Protein AF-A0AAD8YCD2-F1 (afdb_monomer)

Foldseek 3Di:
DDDDDDDDDDDDDDDDPDPPPPPPDDCQVCFVVLQVLQVVVPKDADPQKGWAFDDDPDPVDTDIFIDGNDDDDPPDDGIDGDPVRFLFDPVLPLLSSLVSQLVQVVCAVPHSCNSLCSPPPLPDDDPPDPPPPDDDLPFDDDDDQDALLPADPPPDPLNLLLVLLQPPPPNVCLNVQVVCCCVPRNVDPDDDPSSVSSSLCQLQQADSGTHGGPVSRHDDAFAPTPDDDPDDLQDALSRCCSRPVARHDPFGKHWDADPVLVVLVPPCPRVLVVQCDPPNPPQADPVRDGQAFSDSTFMWGHHDLQDIATRDGSVRSVCTVPHDDDPVSSVVVRLVRQQAAELVSLVVLLVVLVVVQVSGPDHLCCLVPPVLVVLVVVQVVCVVSSDHDSSSVSNSSSSVVSSVSNSRSVSSNVCSVPHDHDYPVPPD

Secondary structure (DSSP, 8-state):
-PPPPPPP------------------HHHHHHHHHHHHHHTT-EE-TTEEEEE---SSTT---EEEEESS---TT---EE--GGG-B--TT--HHHHHHHHHHHHHTGGGSTTHHHHTT-TT--S-S-----S-----------PPPGGGSPPTTSTTTHHHHTTTT-TTTTTTTHHHHHHHHHT--SSS--HHHHHHHHHHHHH-BTTBB-TTGGGSPP-TTT-S---TT-----HHHHHHHHS-PPSSSEEEEE--HHHHHHHT-TTSHHHHHS-SSTTTTS-TTS----BS-SSEEEEEEETTEEEES-BHHHHTTTTT----HHHHHHHHHHHHHHSBHHHHHHHHHHHHHHHHHSSS-HHHIIIIIHHHHHHHHHHHHTTT---HHHHHHHHHHHHHHHHHHHHHHHHHHHHHS--B-GGGG-

Structure (mmCIF, N/CA/C/O backbone):
data_AF-A0AAD8YCD2-F1
#
_entry.id   AF-A0AAD8YCD2-F1
#
loop_
_atom_site.group_PDB
_atom_site.id
_atom_site.type_symbol
_atom_site.label_atom_id
_atom_site.label_alt_id
_atom_site.label_comp_id
_atom_site.label_asym_id
_atom_site.label_entity_id
_atom_site.label_seq_id
_atom_site.pdbx_PDB_ins_code
_atom_site.Cartn_x
_atom_site.Cartn_y
_atom_site.Cartn_z
_atom_site.occupancy
_atom_site.B_iso_or_equiv
_atom_site.auth_seq_id
_atom_site.auth_comp_id
_atom_site.auth_asym_id
_atom_site.auth_atom_id
_atom_site.pdbx_PDB_model_num
ATOM 1 N N . MET A 1 1 ? -24.828 -22.010 84.791 1.00 39.75 1 MET A N 1
ATOM 2 C CA . MET A 1 1 ? -24.891 -20.601 84.348 1.00 39.75 1 MET A CA 1
ATOM 3 C C . MET A 1 1 ? -24.062 -20.479 83.075 1.00 39.75 1 MET A C 1
ATOM 5 O O . MET A 1 1 ? -22.845 -20.549 83.156 1.00 39.75 1 MET A O 1
ATOM 9 N N . LYS A 1 2 ? -24.704 -20.448 81.901 1.00 32.06 2 LYS A N 1
ATOM 10 C CA . LYS A 1 2 ? -24.047 -20.272 80.594 1.00 32.06 2 LYS A CA 1
ATOM 11 C C . LYS A 1 2 ? -24.226 -18.807 80.188 1.00 32.06 2 LYS A C 1
ATOM 13 O O . LYS A 1 2 ? -25.364 -18.375 80.041 1.00 32.06 2 LYS A O 1
ATOM 18 N N . LEU A 1 3 ? -23.130 -18.056 80.071 1.00 32.22 3 LEU A N 1
ATOM 19 C CA . LEU A 1 3 ? -23.135 -16.702 79.512 1.00 32.22 3 LEU A CA 1
ATOM 20 C C . LEU A 1 3 ? -23.111 -16.797 77.980 1.00 32.22 3 LEU A C 1
ATOM 22 O O . LEU A 1 3 ? -22.215 -17.421 77.415 1.00 32.22 3 LEU A O 1
ATOM 26 N N . HIS A 1 4 ? -24.091 -16.173 77.328 1.00 35.88 4 HIS A N 1
ATOM 27 C CA . HIS A 1 4 ? -24.094 -15.927 75.889 1.00 35.88 4 HIS A CA 1
ATOM 28 C C . HIS A 1 4 ? -23.303 -14.648 75.583 1.00 35.88 4 HIS A C 1
ATOM 30 O O . HIS A 1 4 ? -23.600 -13.588 76.129 1.00 35.88 4 HIS A O 1
ATOM 36 N N . LEU A 1 5 ? -22.307 -14.762 74.702 1.00 35.69 5 LEU A N 1
ATOM 37 C CA . LEU A 1 5 ? -21.623 -13.642 74.056 1.00 35.69 5 LEU A CA 1
ATOM 38 C C . LEU A 1 5 ? -22.446 -13.190 72.839 1.00 35.69 5 LEU A C 1
ATOM 40 O O . LEU A 1 5 ? -22.812 -14.012 72.000 1.00 35.69 5 LEU A O 1
ATOM 44 N N . LEU A 1 6 ? -22.743 -11.892 72.771 1.00 33.06 6 LEU A N 1
ATOM 45 C CA . LEU A 1 6 ? -23.341 -11.215 71.615 1.00 33.06 6 LEU A CA 1
ATOM 46 C C . LEU A 1 6 ? -22.268 -10.928 70.546 1.00 33.06 6 LEU A C 1
ATOM 48 O O . LEU A 1 6 ? -21.123 -10.658 70.916 1.00 33.06 6 LEU A O 1
ATOM 52 N N . PRO A 1 7 ? -22.610 -10.930 69.243 1.00 39.62 7 PRO A N 1
ATOM 53 C CA . PRO A 1 7 ? -21.682 -10.554 68.188 1.00 39.62 7 PRO A CA 1
ATOM 54 C C . PRO A 1 7 ? -21.660 -9.032 67.986 1.00 39.62 7 PRO A C 1
ATOM 56 O O . PRO A 1 7 ? -22.695 -8.374 67.875 1.00 39.62 7 PRO A O 1
ATOM 59 N N . THR A 1 8 ? -20.450 -8.485 67.919 1.00 38.38 8 THR A N 1
ATOM 60 C CA . THR A 1 8 ? -20.150 -7.093 67.579 1.00 38.38 8 THR A CA 1
ATOM 61 C C . THR A 1 8 ? -20.427 -6.846 66.094 1.00 38.38 8 THR A C 1
ATOM 63 O O . THR A 1 8 ? -19.845 -7.506 65.234 1.00 38.38 8 THR A O 1
ATOM 66 N N . ILE A 1 9 ? -21.302 -5.888 65.789 1.00 36.69 9 ILE A N 1
ATOM 67 C CA . ILE A 1 9 ? -21.552 -5.400 64.428 1.00 36.69 9 ILE A CA 1
ATOM 68 C C . ILE A 1 9 ? -20.391 -4.479 64.038 1.00 36.69 9 ILE A C 1
ATOM 70 O O . ILE A 1 9 ? -20.183 -3.437 64.659 1.00 36.69 9 ILE A O 1
ATOM 74 N N . LEU A 1 10 ? -19.619 -4.889 63.031 1.00 32.34 10 LEU A N 1
ATOM 75 C CA . LEU A 1 10 ? -18.544 -4.104 62.430 1.00 32.34 10 LEU A CA 1
ATOM 76 C C . LEU A 1 10 ? -19.129 -3.291 61.265 1.00 32.34 10 LEU A C 1
ATOM 78 O O . LEU A 1 10 ? -19.505 -3.851 60.237 1.00 32.34 10 LEU A O 1
ATOM 82 N N . THR A 1 11 ? -19.232 -1.975 61.426 1.00 36.56 11 THR A N 1
ATOM 83 C CA . THR A 1 11 ? -19.648 -1.056 60.361 1.00 36.56 11 THR A CA 1
ATOM 84 C C . THR A 1 11 ? -18.471 -0.845 59.408 1.00 36.56 11 THR A C 1
ATOM 86 O O . THR A 1 11 ? -17.471 -0.233 59.781 1.00 36.56 11 THR A O 1
ATOM 89 N N . ALA A 1 12 ? -18.561 -1.379 58.189 1.00 36.12 12 ALA A N 1
ATOM 90 C CA . ALA A 1 12 ? -17.566 -1.153 57.147 1.00 36.12 12 ALA A CA 1
ATOM 91 C C . ALA A 1 12 ? -17.685 0.283 56.612 1.00 36.12 12 ALA A C 1
ATOM 93 O O . ALA A 1 12 ? -18.737 0.702 56.130 1.00 36.12 12 ALA A O 1
ATOM 94 N N . VAL A 1 13 ? -16.593 1.035 56.724 1.00 40.25 13 VAL A N 1
ATOM 95 C CA . VAL A 1 13 ? -16.412 2.355 56.117 1.00 40.25 13 VAL A CA 1
ATOM 96 C C . VAL A 1 13 ? -16.272 2.163 54.606 1.00 40.25 13 VAL A C 1
ATOM 98 O O . VAL A 1 13 ? -15.364 1.467 54.154 1.00 40.25 13 VAL A O 1
ATOM 101 N N . PHE A 1 14 ? -17.171 2.773 53.831 1.00 37.66 14 PHE A N 1
ATOM 102 C CA . PHE A 1 14 ? -17.055 2.879 52.378 1.00 37.66 14 PHE A CA 1
ATOM 103 C C . PHE A 1 14 ? -15.807 3.705 52.038 1.00 37.66 14 PHE A C 1
ATOM 105 O O . PHE A 1 14 ? -15.789 4.924 52.200 1.00 37.66 14 PHE A O 1
ATOM 112 N N . GLY A 1 15 ? -14.743 3.019 51.616 1.00 37.34 15 GLY A N 1
ATOM 113 C CA . GLY A 1 15 ? -13.564 3.640 51.026 1.00 37.34 15 GLY A CA 1
ATOM 114 C C . GLY A 1 15 ? -13.918 4.265 49.680 1.00 37.34 15 GLY A C 1
ATOM 115 O O . GLY A 1 15 ? -14.666 3.683 48.895 1.00 37.34 15 GLY A O 1
ATOM 116 N N . SER A 1 16 ? -13.398 5.468 49.442 1.00 42.78 16 SER A N 1
ATOM 117 C CA . SER A 1 16 ? -13.600 6.252 48.227 1.00 42.78 16 SER A CA 1
ATOM 118 C C . SER A 1 16 ? -13.308 5.436 46.969 1.00 42.78 16 SER A C 1
ATOM 120 O O . SER A 1 16 ? -12.268 4.774 46.899 1.00 42.78 16 SER A O 1
ATOM 122 N N . ALA A 1 17 ? -14.185 5.547 45.971 1.00 42.53 17 ALA A N 1
ATOM 123 C CA . ALA A 1 17 ? -13.950 5.078 44.615 1.00 42.53 17 ALA A CA 1
ATOM 124 C C . ALA A 1 17 ? -12.594 5.600 44.111 1.00 42.53 17 ALA A C 1
ATOM 126 O O . ALA A 1 17 ? -12.423 6.784 43.829 1.00 42.53 17 ALA A O 1
ATOM 127 N N . SER A 1 18 ? -11.614 4.699 44.057 1.00 44.56 18 SER A N 1
ATOM 128 C CA . SER A 1 18 ? -10.384 4.879 43.296 1.00 44.56 18 SER A CA 1
ATOM 129 C C . SER A 1 18 ? -10.793 5.228 41.874 1.00 44.56 18 SER A C 1
ATOM 131 O O . SER A 1 18 ? -11.512 4.437 41.267 1.00 44.56 18 SER A O 1
ATOM 133 N N . ALA A 1 19 ? -10.337 6.372 41.353 1.00 48.03 19 ALA A N 1
ATOM 134 C CA . ALA A 1 19 ? -10.390 6.667 39.928 1.00 48.03 19 ALA A CA 1
ATOM 135 C C . ALA A 1 19 ? -9.912 5.413 39.187 1.00 48.03 19 ALA A C 1
ATOM 137 O O . ALA A 1 19 ? -8.765 4.984 39.360 1.00 48.03 19 ALA A O 1
ATOM 138 N N . ALA A 1 20 ? -10.835 4.744 38.495 1.00 45.25 20 ALA A N 1
ATOM 139 C CA . ALA A 1 20 ? -10.501 3.603 37.673 1.00 45.25 20 ALA A CA 1
ATOM 140 C C . ALA A 1 20 ? -9.519 4.148 36.645 1.00 45.25 20 ALA A C 1
ATOM 142 O O . ALA A 1 20 ? -9.874 5.003 35.839 1.00 45.25 20 ALA A O 1
ATOM 143 N N . LYS A 1 21 ? -8.250 3.747 36.751 1.00 51.91 21 LYS A N 1
ATOM 144 C CA . LYS A 1 21 ? -7.310 3.962 35.660 1.00 51.91 21 LYS A CA 1
ATOM 145 C C . LYS A 1 21 ? -7.977 3.324 34.459 1.00 51.91 21 LYS A C 1
ATOM 147 O O . LYS A 1 21 ? -8.181 2.112 34.510 1.00 51.91 21 LYS A O 1
ATOM 152 N N . ASP A 1 22 ? -8.340 4.130 33.466 1.00 51.38 22 ASP A N 1
ATOM 153 C CA . ASP A 1 22 ? -8.813 3.640 32.180 1.00 51.38 22 ASP A CA 1
ATOM 154 C C . ASP A 1 22 ? -7.792 2.611 31.710 1.00 51.38 22 ASP A C 1
ATOM 156 O O . ASP A 1 22 ? -6.657 2.935 31.342 1.00 51.38 22 ASP A O 1
ATOM 160 N N . SER A 1 23 ? -8.134 1.337 31.885 1.00 61.25 23 SER A N 1
ATOM 161 C CA . SER A 1 23 ? -7.257 0.248 31.514 1.00 61.25 23 SER A CA 1
ATOM 162 C C . SER A 1 23 ? -7.256 0.269 30.002 1.00 61.25 23 SER A C 1
ATOM 164 O O . SER A 1 23 ? -8.249 -0.116 29.390 1.00 61.25 23 SER A O 1
ATOM 166 N N . GLN A 1 24 ? -6.176 0.804 29.434 1.00 69.50 24 GLN A N 1
ATOM 167 C CA . GLN A 1 24 ? -5.944 0.903 28.002 1.00 69.50 24 GLN A CA 1
ATOM 168 C C . GLN A 1 24 ? -6.510 -0.331 27.296 1.00 69.50 24 GLN A C 1
ATOM 170 O O . GLN A 1 24 ? -6.064 -1.450 27.556 1.00 69.50 24 GLN A O 1
ATOM 175 N N . TYR A 1 25 ? -7.519 -0.115 26.451 1.00 78.12 25 TYR A N 1
ATOM 176 C CA . TYR A 1 25 ? -8.176 -1.186 25.718 1.00 78.12 25 TYR A CA 1
ATOM 177 C C . TYR A 1 25 ? -7.122 -1.920 24.883 1.00 78.12 25 TYR A C 1
ATOM 179 O O . TYR A 1 25 ? -6.534 -1.343 23.971 1.00 78.12 25 TYR A O 1
ATOM 187 N N . ASP A 1 26 ? -6.827 -3.173 25.231 1.00 86.44 26 ASP A N 1
ATOM 188 C CA . ASP A 1 26 ? -5.927 -4.032 24.464 1.00 86.44 26 ASP A CA 1
ATOM 189 C C . ASP A 1 26 ? -6.774 -4.912 23.536 1.00 86.44 26 ASP A C 1
ATOM 191 O O . ASP A 1 26 ? -7.439 -5.835 24.022 1.00 86.44 26 ASP A O 1
ATOM 195 N N . PRO A 1 27 ? -6.773 -4.674 22.212 1.00 87.31 27 PRO A N 1
ATOM 196 C CA . PRO A 1 27 ? -7.603 -5.444 21.291 1.00 87.31 27 PRO A CA 1
ATOM 197 C C . PRO A 1 27 ? -7.292 -6.942 21.319 1.00 87.31 27 PRO A C 1
ATOM 199 O O . PRO A 1 27 ? -8.182 -7.752 21.099 1.00 87.31 27 PRO A O 1
ATOM 202 N N . ILE A 1 28 ? -6.058 -7.347 21.645 1.00 89.94 28 ILE A N 1
ATOM 203 C CA . ILE A 1 28 ? -5.707 -8.772 21.739 1.00 89.94 28 ILE A CA 1
ATOM 204 C C . ILE A 1 28 ? -6.408 -9.419 22.937 1.00 89.94 28 ILE A C 1
ATOM 206 O O . ILE A 1 28 ? -6.983 -10.497 22.805 1.00 89.94 28 ILE A O 1
ATOM 210 N N . GLN A 1 29 ? -6.412 -8.753 24.093 1.00 92.44 29 GLN A N 1
ATOM 211 C CA . GLN A 1 29 ? -7.080 -9.263 25.297 1.00 92.44 29 GLN A CA 1
ATOM 212 C C . GLN A 1 29 ? -8.603 -9.260 25.160 1.00 92.44 29 GLN A C 1
ATOM 214 O O . GLN A 1 29 ? -9.270 -10.114 25.737 1.00 92.44 29 GLN A O 1
ATOM 219 N N . ASN A 1 30 ? -9.144 -8.325 24.376 1.00 93.69 30 ASN A N 1
ATOM 220 C CA . ASN A 1 30 ? -10.580 -8.196 24.147 1.00 93.69 30 ASN A CA 1
ATOM 221 C C . ASN A 1 30 ? -11.092 -9.033 22.965 1.00 93.69 30 ASN A C 1
ATOM 223 O O . ASN A 1 30 ? -12.303 -9.122 22.773 1.00 93.69 30 ASN A O 1
ATOM 227 N N . PHE A 1 31 ? -10.215 -9.677 22.185 1.00 95.69 31 PHE A N 1
ATOM 228 C CA . PHE A 1 31 ? -10.618 -10.498 21.038 1.00 95.69 31 PHE A CA 1
ATOM 229 C C . PHE A 1 31 ? -11.670 -11.578 21.369 1.00 95.69 31 PHE A C 1
ATOM 231 O O . PHE A 1 31 ? -12.605 -11.729 20.583 1.00 95.69 31 PHE A O 1
ATOM 238 N N . PRO A 1 32 ? -11.627 -12.270 22.530 1.00 96.94 32 PRO A N 1
ATOM 239 C CA . PRO A 1 32 ? -12.691 -13.198 22.917 1.00 96.94 32 PRO A CA 1
ATOM 240 C C . PRO A 1 32 ? -14.088 -12.562 22.968 1.00 96.94 32 PRO A C 1
ATOM 242 O O . PRO A 1 32 ? -15.051 -13.197 22.550 1.00 96.94 32 PRO A O 1
ATOM 245 N N . ALA A 1 33 ? -14.199 -11.305 23.409 1.00 96.31 33 ALA A N 1
ATOM 246 C CA . ALA A 1 33 ? -15.477 -10.596 23.455 1.00 96.31 33 ALA A CA 1
ATOM 247 C C . ALA A 1 33 ? -16.007 -10.296 22.041 1.00 96.31 33 ALA A C 1
ATOM 249 O O . ALA A 1 33 ? -17.201 -10.436 21.781 1.00 96.31 33 ALA A O 1
ATOM 250 N N . LEU A 1 34 ? -15.121 -9.957 21.095 1.00 96.62 34 LEU A N 1
ATOM 251 C CA . LEU A 1 34 ? -15.504 -9.807 19.689 1.00 96.62 34 LEU A CA 1
ATOM 252 C C . LEU A 1 34 ? -15.985 -11.129 19.086 1.00 96.62 34 LEU A C 1
ATOM 254 O O . LEU A 1 34 ? -16.968 -11.137 18.351 1.00 96.62 34 LEU A O 1
ATOM 258 N N . VAL A 1 35 ? -15.313 -12.242 19.390 1.00 97.94 35 VAL A N 1
ATOM 259 C CA . VAL A 1 35 ? -15.730 -13.579 18.939 1.00 97.94 35 VAL A CA 1
ATOM 260 C C . VAL A 1 35 ? -17.104 -13.946 19.510 1.00 97.94 35 VAL A C 1
ATOM 262 O O . VAL A 1 35 ? -17.956 -14.446 18.775 1.00 97.94 35 VAL A O 1
ATOM 265 N N . GLU A 1 36 ? -17.356 -13.662 20.788 1.00 98.12 36 GLU A N 1
ATOM 266 C CA . GLU A 1 36 ? -18.659 -13.877 21.430 1.00 98.12 36 GLU A CA 1
ATOM 267 C C . GLU A 1 36 ? -19.768 -13.037 20.775 1.00 98.12 36 GLU A C 1
ATOM 269 O O . GLU A 1 36 ? -20.821 -13.565 20.404 1.00 98.12 36 GLU A O 1
ATOM 274 N N . TRP A 1 37 ? -19.526 -11.745 20.542 1.00 98.06 37 TRP A N 1
ATOM 275 C CA . TRP A 1 37 ? -20.457 -10.900 19.792 1.00 98.06 37 TRP A CA 1
ATOM 276 C C . TRP A 1 37 ? -20.694 -11.432 18.375 1.00 98.06 37 TRP A C 1
ATOM 278 O O . TRP A 1 37 ? -21.836 -11.565 17.942 1.00 98.06 37 TRP A O 1
ATOM 288 N N . PHE A 1 38 ? -19.633 -11.787 17.656 1.00 98.31 38 PHE A N 1
ATOM 289 C CA . PHE A 1 38 ? -19.728 -12.232 16.270 1.00 98.31 38 PHE A CA 1
ATOM 290 C C . PHE A 1 38 ? -20.540 -13.529 16.157 1.00 98.31 38 PHE A C 1
ATOM 292 O O . PHE A 1 38 ? -21.439 -13.639 15.321 1.00 98.31 38 PHE A O 1
ATOM 299 N N . THR A 1 39 ? -20.281 -14.490 17.046 1.00 98.25 39 THR A N 1
ATOM 300 C CA . THR A 1 39 ? -20.974 -15.786 17.070 1.00 98.25 39 THR A CA 1
ATOM 301 C C . THR A 1 39 ? -22.415 -15.692 17.568 1.00 98.25 39 THR A C 1
ATOM 303 O O . THR A 1 39 ? -23.295 -16.330 16.987 1.00 98.25 39 THR A O 1
ATOM 306 N N . SER A 1 40 ? -22.708 -14.842 18.560 1.00 98.06 40 SER A N 1
ATOM 307 C CA . SER A 1 40 ? -24.088 -14.601 19.022 1.00 98.06 40 SER A CA 1
ATOM 308 C C . SER A 1 40 ? -24.992 -13.978 17.951 1.00 98.06 40 SER A C 1
ATOM 310 O O . SER A 1 40 ? -26.212 -14.129 18.009 1.00 98.06 40 SER A O 1
ATOM 312 N N . HIS A 1 41 ? -24.406 -13.361 16.923 1.00 97.88 41 HIS A N 1
ATOM 313 C CA . HIS A 1 41 ? -25.113 -12.796 15.774 1.00 97.88 41 HIS A CA 1
ATOM 314 C C . HIS A 1 41 ? -25.055 -13.678 14.512 1.00 97.88 41 HIS A C 1
ATOM 316 O O . HIS A 1 41 ? -25.334 -13.206 13.407 1.00 97.88 41 HIS A O 1
ATOM 322 N N . GLY A 1 42 ? -24.722 -14.965 14.663 1.00 97.69 42 GLY A N 1
ATOM 323 C CA . GLY A 1 42 ? -24.732 -15.958 13.582 1.00 97.69 42 GLY A CA 1
ATOM 324 C C . GLY A 1 42 ? -23.443 -16.033 12.760 1.00 97.69 42 GLY A C 1
ATOM 325 O O . GLY A 1 42 ? -23.392 -16.769 11.772 1.00 97.69 42 GLY A O 1
ATOM 326 N N . GLY A 1 43 ? -22.405 -15.288 13.146 1.00 97.75 43 GLY A N 1
ATOM 327 C CA . GLY A 1 43 ? -21.055 -15.462 12.625 1.00 97.75 43 GLY A CA 1
ATOM 328 C C . GLY A 1 43 ? -20.437 -16.789 13.067 1.00 97.75 43 GLY A C 1
ATOM 329 O O . GLY A 1 43 ? -20.820 -17.373 14.080 1.00 97.75 43 GLY A O 1
ATOM 330 N N . GLN A 1 44 ? -19.464 -17.282 12.309 1.00 97.69 44 GLN A N 1
ATOM 331 C CA . GLN A 1 44 ? -18.652 -18.438 12.697 1.00 97.69 44 GLN A CA 1
ATOM 332 C C . GLN A 1 44 ? -17.180 -18.128 12.462 1.00 97.69 44 GLN A C 1
ATOM 334 O O . GLN A 1 44 ? -16.830 -17.551 11.435 1.00 97.69 44 GLN A O 1
ATOM 339 N N . ILE A 1 45 ? -16.327 -18.523 13.401 1.00 96.88 45 ILE A N 1
ATOM 340 C CA . ILE A 1 45 ? -14.872 -18.425 13.296 1.00 96.88 45 ILE A CA 1
ATOM 341 C C . ILE A 1 45 ? -14.257 -19.755 13.731 1.00 96.88 45 ILE A C 1
ATOM 343 O O . ILE A 1 45 ? -14.727 -20.374 14.688 1.00 96.88 45 ILE A O 1
ATOM 347 N N . ASP A 1 46 ? -13.222 -20.209 13.028 1.00 97.19 46 ASP A N 1
ATOM 348 C CA . ASP A 1 46 ? -12.470 -21.399 13.407 1.00 97.19 46 ASP A CA 1
ATOM 349 C C . ASP A 1 46 ? -11.811 -21.170 14.783 1.00 97.19 46 ASP A C 1
ATOM 351 O O . ASP A 1 46 ? -11.108 -20.173 14.968 1.00 97.19 46 ASP A O 1
ATOM 355 N N . PRO A 1 47 ? -12.000 -22.072 15.766 1.00 97.44 47 PRO A N 1
ATOM 356 C CA . PRO A 1 47 ? -11.494 -21.885 17.129 1.00 97.44 47 PRO A CA 1
ATOM 357 C C . PRO A 1 47 ? -9.961 -21.876 17.219 1.00 97.44 47 PRO A C 1
ATOM 359 O O . PRO A 1 4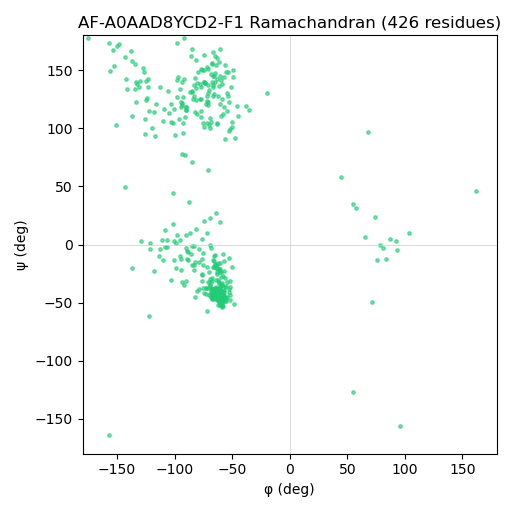7 ? -9.403 -21.563 18.271 1.00 97.44 47 PRO A O 1
ATOM 362 N N . ARG A 1 48 ? -9.264 -22.237 16.136 1.00 97.06 48 ARG A N 1
ATOM 363 C CA . ARG A 1 48 ? -7.808 -22.145 16.025 1.00 97.06 48 ARG A CA 1
ATOM 364 C C . ARG A 1 48 ? -7.348 -20.758 15.579 1.00 97.06 48 ARG A C 1
ATOM 366 O O . ARG A 1 48 ? -6.147 -20.552 15.477 1.00 97.06 48 ARG A O 1
ATOM 373 N N . ILE A 1 49 ? -8.245 -19.811 15.315 1.00 95.19 49 ILE A N 1
ATOM 374 C CA . ILE A 1 49 ? -7.891 -18.428 14.984 1.00 95.19 49 ILE A CA 1
ATOM 375 C C . ILE A 1 49 ? -7.950 -17.560 16.241 1.00 95.19 49 ILE A C 1
ATOM 377 O O . ILE A 1 49 ? -8.904 -17.606 17.014 1.00 95.19 49 ILE A O 1
ATOM 381 N N . THR A 1 50 ? -6.923 -16.736 16.433 1.00 95.06 50 THR A N 1
ATOM 382 C CA . THR A 1 50 ? -6.900 -15.689 17.460 1.00 95.06 50 THR A CA 1
ATOM 383 C C . THR A 1 50 ? -6.307 -14.399 16.905 1.00 95.06 50 THR A C 1
ATOM 385 O O . THR A 1 50 ? -5.670 -14.411 15.853 1.00 95.06 50 THR A O 1
ATOM 388 N N . LEU A 1 51 ? -6.471 -13.289 17.620 1.00 92.75 51 LEU A N 1
ATOM 389 C CA . LEU A 1 51 ? -5.722 -12.065 17.360 1.00 92.75 51 LEU A CA 1
ATOM 390 C C . LEU A 1 51 ? -4.398 -12.111 18.127 1.00 92.75 51 LEU A C 1
ATOM 392 O O . LEU A 1 51 ? -4.362 -12.406 19.320 1.00 92.75 51 LEU A O 1
ATOM 396 N N . GLY A 1 52 ? -3.297 -11.812 17.451 1.00 91.31 52 GLY A N 1
ATOM 397 C CA . GLY A 1 52 ? -1.972 -11.813 18.059 1.00 91.31 52 GLY A CA 1
ATOM 398 C C . GLY A 1 52 ? -0.995 -10.928 17.304 1.00 91.31 52 GLY A C 1
ATOM 399 O O . GLY A 1 52 ? -1.395 -10.077 16.511 1.00 91.31 52 GLY A O 1
ATOM 400 N N . TYR A 1 53 ? 0.294 -11.125 17.572 1.00 88.00 53 TYR A N 1
ATOM 401 C CA . TYR A 1 53 ? 1.367 -10.516 16.796 1.00 88.00 53 TYR A CA 1
ATOM 402 C C . TYR A 1 53 ? 2.012 -11.570 15.910 1.00 88.00 53 TYR A C 1
ATOM 404 O O . TYR A 1 53 ? 2.354 -12.653 16.390 1.00 88.00 53 TYR A O 1
ATOM 412 N N . GLU A 1 54 ? 2.198 -11.239 14.639 1.00 81.00 54 GLU A N 1
ATOM 413 C CA . GLU A 1 54 ? 2.898 -12.107 13.704 1.00 81.00 54 GLU A CA 1
ATOM 414 C C . GLU A 1 54 ? 4.349 -12.345 14.168 1.00 81.00 54 GLU A C 1
ATOM 416 O O . GLU A 1 54 ? 5.028 -11.398 14.594 1.00 81.00 54 GLU A O 1
ATOM 421 N N . PRO A 1 55 ? 4.854 -13.592 14.109 1.00 78.38 55 PRO A N 1
ATOM 422 C CA . PRO A 1 55 ? 6.256 -13.871 14.379 1.00 78.38 55 PRO A CA 1
ATOM 423 C C . PRO A 1 55 ? 7.152 -13.176 13.343 1.00 78.38 55 PRO A C 1
ATOM 425 O O . PRO A 1 55 ? 7.286 -13.636 12.215 1.00 78.38 55 PRO A O 1
ATOM 428 N N . SER A 1 56 ? 7.807 -12.079 13.729 1.00 76.06 56 SER A N 1
ATOM 429 C CA . SER A 1 56 ? 8.796 -11.402 12.881 1.00 76.06 56 SER A CA 1
ATOM 430 C C . SER A 1 56 ? 10.221 -11.826 13.240 1.00 76.06 56 SER A C 1
ATOM 432 O O . SER A 1 56 ? 10.569 -11.977 14.414 1.00 76.06 56 SER A O 1
ATOM 434 N N . THR A 1 57 ? 11.091 -11.937 12.230 1.00 73.00 57 THR A N 1
ATOM 435 C CA . THR A 1 57 ? 12.548 -12.073 12.428 1.00 73.00 57 THR A CA 1
ATOM 436 C C . THR A 1 57 ? 13.146 -10.855 13.137 1.00 73.00 57 THR A C 1
ATOM 438 O O . THR A 1 57 ? 14.203 -10.952 13.764 1.00 73.00 57 THR A O 1
ATOM 441 N N . ASN A 1 58 ? 12.458 -9.710 13.086 1.00 74.88 58 ASN A N 1
ATOM 442 C CA . ASN A 1 58 ? 12.803 -8.515 13.830 1.00 74.88 58 ASN A CA 1
ATOM 443 C C . ASN A 1 58 ? 11.860 -8.354 15.037 1.00 74.88 58 ASN A C 1
ATOM 445 O O . ASN A 1 58 ? 10.738 -7.882 14.871 1.00 74.88 58 ASN A O 1
ATOM 449 N N . PRO A 1 59 ? 12.309 -8.620 16.279 1.00 74.81 59 PRO A N 1
ATOM 450 C CA . PRO A 1 59 ? 11.445 -8.570 17.466 1.00 74.81 59 PRO A CA 1
ATOM 451 C C . PRO A 1 59 ? 10.908 -7.164 17.795 1.00 74.81 59 PRO A C 1
ATOM 453 O O . PRO A 1 59 ? 10.075 -7.008 18.692 1.00 74.81 59 PRO A O 1
ATOM 456 N N . LYS A 1 60 ? 11.404 -6.123 17.111 1.00 75.25 60 LYS A N 1
ATOM 457 C CA . LYS A 1 60 ? 10.904 -4.747 17.230 1.00 75.25 60 LYS A CA 1
ATOM 458 C C . LYS A 1 60 ? 9.682 -4.484 16.354 1.00 75.25 60 LYS A C 1
ATOM 460 O O . LYS A 1 60 ? 8.954 -3.536 16.635 1.00 75.25 60 LYS A O 1
ATOM 465 N N . VAL A 1 61 ? 9.480 -5.287 15.312 1.00 72.75 61 VAL A N 1
ATOM 466 C CA . VAL A 1 61 ? 8.322 -5.202 14.427 1.00 72.75 61 VAL A CA 1
ATOM 467 C C . VAL A 1 61 ? 7.249 -6.114 15.002 1.00 72.75 61 VAL A C 1
ATOM 469 O O . VAL A 1 61 ? 7.457 -7.309 15.190 1.00 72.75 61 VAL A O 1
ATOM 472 N N . ARG A 1 62 ? 6.115 -5.519 15.360 1.00 79.81 62 ARG A N 1
ATOM 473 C CA . ARG A 1 62 ? 4.957 -6.221 15.906 1.00 79.81 62 ARG A CA 1
ATOM 474 C C . ARG A 1 62 ? 3.759 -5.856 15.054 1.00 79.81 62 ARG A C 1
ATOM 476 O O . ARG A 1 62 ? 3.151 -4.812 15.275 1.00 79.81 62 ARG A O 1
ATOM 483 N N . ILE A 1 63 ? 3.463 -6.699 14.077 1.00 81.12 63 ILE A N 1
ATOM 484 C CA . ILE A 1 63 ? 2.286 -6.544 13.230 1.00 81.12 63 ILE A CA 1
ATOM 485 C C . ILE A 1 63 ? 1.167 -7.316 13.914 1.00 81.12 63 ILE A C 1
ATOM 487 O O . ILE A 1 63 ? 1.283 -8.520 14.138 1.00 81.12 63 ILE A O 1
ATOM 491 N N . ARG A 1 64 ? 0.126 -6.602 14.341 1.00 86.69 64 ARG A N 1
ATOM 492 C CA . ARG A 1 64 ? -1.075 -7.229 14.895 1.00 86.69 64 ARG A CA 1
ATOM 493 C C . ARG A 1 64 ? -1.858 -7.847 13.746 1.00 86.69 64 ARG A C 1
ATOM 495 O O . ARG A 1 64 ? -1.978 -7.206 12.715 1.00 86.69 64 ARG A O 1
ATOM 502 N N . GLY A 1 65 ? -2.404 -9.037 13.928 1.00 88.19 65 GLY A N 1
ATOM 503 C CA . GLY A 1 65 ? -3.262 -9.678 12.936 1.00 88.19 65 GLY A CA 1
ATOM 504 C C . GLY A 1 65 ? -3.839 -10.983 13.449 1.00 88.19 65 GLY A C 1
ATOM 505 O O . GLY A 1 65 ? -3.542 -11.412 14.569 1.00 88.19 65 GLY A O 1
ATOM 506 N N . MET A 1 66 ? -4.674 -11.611 12.629 1.00 90.62 66 MET A N 1
ATOM 507 C CA . MET A 1 66 ? -5.151 -12.961 12.905 1.00 90.62 66 MET A CA 1
ATOM 508 C C . MET A 1 66 ? -4.035 -13.989 12.720 1.00 90.62 66 MET A C 1
ATOM 510 O O . MET A 1 66 ? -3.361 -14.009 11.693 1.00 90.62 66 MET A O 1
ATOM 514 N N . ILE A 1 67 ? -3.863 -14.862 13.709 1.00 91.31 67 ILE A N 1
ATOM 515 C CA . ILE A 1 67 ? -2.881 -15.946 13.701 1.00 91.31 67 ILE A CA 1
ATOM 516 C C . ILE A 1 67 ? -3.557 -17.280 14.017 1.00 91.31 67 ILE A C 1
ATOM 518 O O . ILE A 1 67 ? -4.551 -17.336 14.745 1.00 91.31 67 ILE 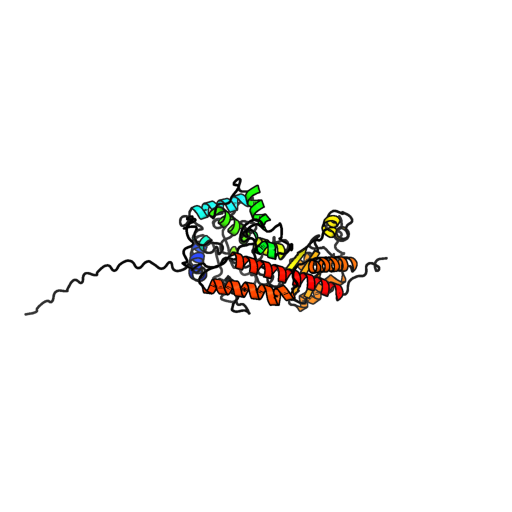A O 1
ATOM 522 N N . ALA A 1 68 ? -2.984 -18.362 13.495 1.00 92.31 68 ALA A N 1
ATOM 523 C CA . ALA A 1 68 ? -3.406 -19.713 13.825 1.00 92.31 68 ALA A CA 1
ATOM 524 C C . ALA A 1 68 ? -2.709 -20.196 15.112 1.00 92.31 68 ALA A C 1
ATOM 526 O O . ALA A 1 68 ? -1.490 -20.099 15.248 1.00 92.31 68 ALA A O 1
ATOM 527 N N . THR A 1 69 ? -3.473 -20.740 16.054 1.00 94.25 69 THR A N 1
ATOM 528 C CA . THR A 1 69 ? -2.984 -21.354 17.300 1.00 94.25 69 THR A CA 1
ATOM 529 C C . THR A 1 69 ? -2.655 -22.838 17.131 1.00 94.25 69 THR A C 1
ATOM 531 O O . THR A 1 69 ? -1.993 -23.430 17.983 1.00 94.25 69 THR A O 1
ATOM 534 N N . ALA A 1 70 ? -3.091 -23.439 16.024 1.00 94.81 70 ALA A N 1
ATOM 535 C CA . ALA A 1 70 ? -2.804 -24.810 15.630 1.00 94.81 70 ALA A CA 1
ATOM 536 C C . ALA A 1 70 ? -2.788 -24.930 14.098 1.00 94.81 70 ALA A C 1
ATOM 538 O O . ALA A 1 70 ? -3.179 -24.003 13.393 1.00 94.81 70 ALA A O 1
ATOM 539 N N . HIS A 1 71 ? -2.348 -26.079 13.579 1.00 92.81 71 HIS A N 1
ATOM 540 C CA . HIS A 1 71 ? -2.415 -26.359 12.145 1.00 92.81 71 HIS A CA 1
ATOM 541 C C . HIS A 1 71 ? -3.865 -26.302 11.639 1.00 92.81 71 HIS A C 1
ATOM 543 O O . HIS A 1 71 ? -4.781 -26.805 12.301 1.00 92.81 71 HIS A O 1
ATOM 549 N N . ILE A 1 72 ? -4.054 -25.700 10.465 1.00 90.12 72 ILE A N 1
ATOM 550 C CA . ILE A 1 72 ? -5.328 -25.627 9.756 1.00 90.12 72 ILE A CA 1
ATOM 551 C C . ILE A 1 72 ? -5.117 -26.206 8.360 1.00 90.12 72 ILE A C 1
ATOM 553 O O . ILE A 1 72 ? -4.200 -25.789 7.654 1.00 90.12 72 ILE A O 1
ATOM 557 N N . GLU A 1 73 ? -5.946 -27.182 7.995 1.00 90.75 73 GLU A N 1
ATOM 558 C CA . GLU A 1 73 ? -5.869 -27.838 6.692 1.00 90.75 73 GLU A CA 1
ATOM 559 C C . GLU A 1 73 ? -6.278 -26.861 5.578 1.00 90.75 73 GLU A C 1
ATOM 561 O O . GLU A 1 73 ? -7.176 -26.034 5.799 1.00 90.75 73 GLU A O 1
ATOM 566 N N . PRO A 1 74 ? -5.681 -26.966 4.377 1.00 84.56 74 PRO A N 1
ATOM 567 C CA . PRO A 1 74 ? -6.164 -26.250 3.199 1.00 84.56 74 PRO A CA 1
ATOM 568 C C . PRO A 1 74 ? -7.675 -26.438 2.993 1.00 84.56 74 PRO A C 1
ATOM 570 O O . PRO A 1 74 ? -8.229 -27.474 3.357 1.00 84.56 74 PRO A O 1
ATOM 573 N N . GLU A 1 75 ? -8.338 -25.436 2.410 1.00 83.75 75 GLU A N 1
ATOM 574 C CA . GLU A 1 75 ? -9.795 -25.421 2.160 1.00 83.75 75 GLU A CA 1
ATOM 575 C C . GLU A 1 75 ? -10.691 -25.417 3.419 1.00 83.75 75 GLU A C 1
ATOM 577 O O . GLU A 1 75 ? -11.918 -25.476 3.315 1.00 83.75 75 GLU A O 1
ATOM 582 N N . THR A 1 76 ? -10.122 -25.302 4.625 1.00 90.19 76 THR A N 1
ATOM 583 C CA . THR A 1 76 ? -10.921 -25.076 5.840 1.00 90.19 76 THR A CA 1
ATOM 584 C C . THR A 1 76 ? -11.586 -23.699 5.785 1.00 90.19 76 THR A C 1
ATOM 586 O O . THR A 1 76 ? -10.914 -22.679 5.633 1.00 90.19 76 THR A O 1
ATOM 589 N N . VAL A 1 77 ? -12.904 -23.645 5.999 1.00 90.44 77 VAL A N 1
ATOM 590 C CA . VAL A 1 77 ? -13.622 -22.376 6.182 1.00 90.44 77 VAL A CA 1
ATOM 591 C C . VAL A 1 77 ? -13.222 -21.760 7.523 1.00 90.44 77 VAL A C 1
ATOM 593 O O . VAL A 1 77 ? -13.603 -22.257 8.579 1.00 90.44 77 VAL A O 1
ATOM 596 N N . LEU A 1 78 ? -12.453 -20.671 7.475 1.00 93.06 78 LEU A N 1
ATOM 597 C CA . LEU A 1 78 ? -11.960 -19.989 8.675 1.00 93.06 78 LEU A CA 1
ATOM 598 C C . LEU A 1 78 ? -13.000 -19.065 9.306 1.00 93.06 78 LEU A C 1
ATOM 600 O O . LEU A 1 78 ? -13.072 -18.964 10.526 1.00 93.06 78 LEU A O 1
ATOM 604 N N . ILE A 1 79 ? -13.756 -18.344 8.478 1.00 94.50 79 ILE A N 1
ATOM 605 C CA . ILE A 1 79 ? -14.723 -17.333 8.907 1.00 94.50 79 ILE A CA 1
ATOM 606 C C . ILE A 1 79 ? -15.946 -17.422 7.998 1.00 94.50 79 ILE A C 1
ATOM 608 O O . ILE A 1 79 ? -15.818 -17.463 6.775 1.00 94.50 79 ILE A O 1
ATOM 612 N N . HIS A 1 80 ? -17.133 -17.401 8.594 1.00 94.75 80 HIS A N 1
ATOM 613 C CA . HIS A 1 80 ? -18.394 -17.187 7.898 1.00 94.75 80 HIS A CA 1
ATOM 614 C C . HIS A 1 80 ? -19.103 -15.976 8.510 1.00 94.75 80 HIS A C 1
ATOM 616 O O . HIS A 1 80 ? -19.518 -16.016 9.671 1.00 94.75 80 HIS A O 1
ATOM 622 N N . THR A 1 81 ? -19.255 -14.910 7.722 1.00 94.94 81 THR A N 1
ATOM 623 C CA . THR A 1 81 ? -19.923 -13.670 8.137 1.00 94.94 81 THR A CA 1
ATOM 624 C C . THR A 1 81 ? -21.317 -13.595 7.507 1.00 94.94 81 THR A C 1
ATOM 626 O O . THR A 1 81 ? -21.416 -13.466 6.286 1.00 94.94 81 THR A O 1
ATOM 629 N N . PRO A 1 82 ? -22.411 -13.665 8.289 1.00 95.38 82 PRO A N 1
ATOM 630 C CA . PRO A 1 82 ? -23.751 -13.460 7.755 1.00 95.38 82 PRO A CA 1
ATOM 631 C C . PRO A 1 82 ? -23.923 -12.019 7.260 1.00 95.38 82 PRO A C 1
ATOM 633 O O . PRO A 1 82 ? -23.398 -11.077 7.854 1.00 95.38 82 PRO A O 1
ATOM 636 N N . ALA A 1 83 ? -24.738 -11.831 6.219 1.00 93.62 83 ALA A N 1
ATOM 637 C CA . ALA A 1 83 ? -25.013 -10.507 5.651 1.00 93.62 83 ALA A CA 1
ATOM 638 C C . ALA A 1 83 ? -25.556 -9.501 6.687 1.00 93.62 83 ALA A C 1
ATOM 640 O O . ALA A 1 83 ? -25.288 -8.311 6.593 1.00 93.62 83 ALA A O 1
ATOM 641 N N . SER A 1 84 ? -26.260 -9.974 7.723 1.00 96.56 84 SER A N 1
ATOM 642 C CA . SER A 1 84 ? -26.785 -9.146 8.820 1.00 96.56 84 SER A CA 1
ATOM 643 C C . SER A 1 84 ? -25.711 -8.522 9.724 1.00 96.56 84 SER A C 1
ATOM 645 O O . SER A 1 84 ? -26.040 -7.664 10.549 1.00 96.56 84 SER A O 1
ATOM 647 N N . LEU A 1 85 ? -24.456 -8.970 9.624 1.00 96.75 85 LEU A N 1
ATOM 648 C CA . LEU A 1 85 ? -23.303 -8.394 10.319 1.00 96.75 85 LEU A CA 1
ATOM 649 C C . LEU A 1 85 ? -22.463 -7.475 9.428 1.00 96.75 85 LEU A C 1
ATOM 651 O O . LEU A 1 85 ? -21.635 -6.737 9.954 1.00 96.75 85 LEU A O 1
ATOM 655 N N . MET A 1 86 ? -22.667 -7.490 8.112 1.00 96.31 86 MET A N 1
ATOM 656 C CA . MET A 1 86 ? -21.926 -6.636 7.187 1.00 96.31 86 MET A CA 1
ATOM 657 C C . MET A 1 86 ? -22.481 -5.210 7.209 1.00 96.31 86 MET A C 1
ATOM 659 O O . MET A 1 86 ? -23.699 -5.014 7.186 1.00 96.31 86 MET A O 1
ATOM 663 N N . ILE A 1 87 ? -21.592 -4.215 7.190 1.00 96.94 87 ILE A N 1
ATOM 664 C CA . ILE A 1 87 ? -21.970 -2.831 6.877 1.00 96.94 87 ILE A CA 1
ATOM 665 C C . ILE A 1 87 ? -21.762 -2.683 5.376 1.00 96.94 87 ILE A C 1
ATOM 667 O O . ILE A 1 87 ? -20.640 -2.529 4.898 1.00 96.94 87 ILE A O 1
ATOM 671 N N . SER A 1 88 ? -22.847 -2.868 4.636 1.00 94.56 88 SER A N 1
ATOM 672 C CA . SER A 1 88 ? -22.835 -3.001 3.183 1.00 94.56 88 SER A CA 1
ATOM 673 C C . SER A 1 88 ? -24.046 -2.321 2.569 1.00 94.56 88 SER A C 1
ATOM 675 O O . SER A 1 88 ? -25.048 -2.094 3.256 1.00 94.56 88 SER A O 1
ATOM 677 N N . ASP A 1 89 ? -23.926 -2.049 1.277 1.00 90.69 89 ASP A N 1
ATOM 678 C CA . ASP A 1 89 ? -25.009 -1.637 0.403 1.00 90.69 89 ASP A CA 1
ATOM 679 C C . ASP A 1 89 ? -25.109 -2.628 -0.776 1.00 90.69 89 ASP A C 1
ATOM 681 O O . ASP A 1 89 ? -24.096 -3.146 -1.260 1.00 90.69 89 ASP A O 1
ATOM 685 N N . PHE A 1 90 ? -26.336 -2.935 -1.199 1.00 85.00 90 PHE A N 1
ATOM 686 C CA . PHE A 1 90 ? -26.608 -3.879 -2.286 1.00 85.00 90 PHE A CA 1
ATOM 687 C C . PHE A 1 90 ? -26.170 -3.328 -3.643 1.00 85.00 90 PHE A C 1
ATOM 689 O O . PHE A 1 90 ? -25.680 -4.101 -4.473 1.00 85.00 90 PHE A O 1
ATOM 696 N N . ASP A 1 91 ? -26.294 -2.014 -3.833 1.00 88.94 91 ASP A N 1
ATOM 697 C CA . ASP A 1 91 ? -25.908 -1.321 -5.063 1.00 88.94 91 ASP A CA 1
ATOM 698 C C . ASP A 1 91 ? -24.403 -1.006 -5.101 1.00 88.94 91 ASP A C 1
ATOM 700 O O . ASP A 1 91 ? -23.882 -0.522 -6.107 1.00 88.94 91 ASP A O 1
ATOM 704 N N . ARG A 1 92 ? -23.676 -1.377 -4.034 1.00 86.19 92 ARG A N 1
ATOM 705 C CA . ARG A 1 92 ? -22.244 -1.119 -3.831 1.00 86.19 92 ARG A CA 1
ATOM 706 C C . ARG A 1 92 ? -21.916 0.372 -3.873 1.00 86.19 92 ARG A C 1
ATOM 708 O O . ARG A 1 92 ? -20.816 0.757 -4.269 1.00 86.19 92 ARG A O 1
ATOM 715 N N . ASN A 1 93 ? -22.849 1.214 -3.440 1.00 93.50 93 ASN A N 1
ATOM 716 C CA . ASN A 1 93 ? -22.601 2.633 -3.293 1.00 93.50 93 ASN A CA 1
ATOM 717 C C . ASN A 1 93 ? -21.677 2.870 -2.089 1.00 93.50 93 ASN A C 1
ATOM 719 O O . ASN A 1 93 ? -22.085 2.796 -0.930 1.00 93.50 93 ASN A O 1
ATOM 723 N N . HIS A 1 94 ? -20.404 3.161 -2.362 1.00 94.69 94 HIS A N 1
ATOM 724 C CA . HIS A 1 94 ? -19.410 3.400 -1.314 1.00 94.69 94 HIS A CA 1
ATOM 725 C C . HIS A 1 94 ? -19.801 4.564 -0.390 1.00 94.69 94 HIS A C 1
ATOM 727 O O . HIS A 1 94 ? -19.551 4.479 0.811 1.00 94.69 94 HIS A O 1
ATOM 733 N N . CYS A 1 95 ? -20.448 5.613 -0.915 1.00 96.19 95 CYS A N 1
ATOM 734 C CA . CYS A 1 95 ? -20.886 6.749 -0.105 1.00 96.19 95 CYS A CA 1
ATOM 735 C C . CYS A 1 95 ? -21.918 6.320 0.946 1.00 96.19 95 CYS A C 1
ATOM 737 O O . CYS A 1 95 ? -21.810 6.716 2.103 1.00 96.19 95 CYS A O 1
ATOM 739 N N . GLU A 1 96 ? -22.867 5.457 0.576 1.00 96.06 96 GLU A N 1
ATOM 740 C CA . GLU A 1 96 ? -23.882 4.936 1.501 1.00 96.06 96 GLU A CA 1
ATOM 741 C C . GLU A 1 96 ? -23.271 4.025 2.567 1.00 96.06 96 GLU A C 1
ATOM 743 O O . GLU A 1 96 ? -23.651 4.099 3.735 1.00 96.06 96 GLU A O 1
ATOM 748 N N . VAL A 1 97 ? -22.276 3.206 2.204 1.00 96.56 97 VAL A N 1
ATOM 749 C CA . VAL A 1 97 ? -21.561 2.383 3.190 1.00 96.56 97 VAL A CA 1
ATOM 750 C C . VAL A 1 97 ? -20.808 3.262 4.188 1.00 96.56 97 VAL A C 1
ATOM 752 O O . VAL A 1 97 ? -20.914 3.024 5.390 1.00 96.56 97 VAL A O 1
ATOM 755 N N . ILE A 1 98 ? -20.078 4.280 3.721 1.00 96.56 98 ILE A N 1
ATOM 756 C CA . ILE A 1 98 ? -19.342 5.200 4.601 1.00 96.56 98 ILE A CA 1
ATOM 757 C C . ILE A 1 98 ? -20.312 5.964 5.505 1.00 96.56 98 ILE A C 1
ATOM 759 O O . ILE A 1 98 ? -20.094 6.019 6.713 1.00 96.56 98 ILE A O 1
ATOM 763 N N . GLN A 1 99 ? -21.406 6.492 4.950 1.00 96.75 99 GLN A N 1
ATOM 764 C CA . GLN A 1 99 ? -22.428 7.204 5.715 1.00 96.75 99 GLN A CA 1
ATOM 765 C C . GLN A 1 99 ? -23.057 6.309 6.790 1.00 96.75 99 GLN A C 1
ATOM 767 O O . GLN A 1 99 ? -23.222 6.728 7.932 1.00 96.75 99 GLN A O 1
ATOM 772 N N . ARG A 1 100 ? -23.306 5.036 6.479 1.00 97.06 100 ARG A N 1
ATOM 773 C CA . ARG A 1 100 ? -23.778 4.070 7.472 1.00 97.06 100 ARG A CA 1
ATOM 774 C C . ARG A 1 100 ? -22.751 3.813 8.578 1.00 97.06 100 ARG A C 1
ATOM 776 O O . ARG A 1 100 ? -23.130 3.640 9.729 1.00 97.06 100 ARG A O 1
ATOM 783 N N . VAL A 1 101 ? -21.453 3.797 8.262 1.00 97.12 101 VAL A N 1
ATOM 784 C CA . VAL A 1 101 ? -20.401 3.725 9.294 1.00 97.12 101 VAL A CA 1
ATOM 785 C C . VAL A 1 101 ? -20.405 4.986 10.167 1.00 97.12 101 VAL A C 1
ATOM 787 O O . VAL A 1 101 ? -20.227 4.862 11.375 1.00 97.12 101 VAL A O 1
ATOM 790 N N . VAL A 1 102 ? -20.639 6.177 9.597 1.00 96.56 102 VAL A N 1
ATOM 791 C CA . VAL A 1 102 ? -20.788 7.432 10.363 1.00 96.56 102 VAL A CA 1
ATOM 792 C C . VAL A 1 102 ? -21.940 7.323 11.359 1.00 96.56 102 VAL A C 1
ATOM 794 O O . VAL A 1 102 ? -21.718 7.521 12.549 1.00 96.56 102 VAL A O 1
ATOM 797 N N . GLU A 1 103 ? -23.129 6.940 10.894 1.00 97.50 103 GLU A N 1
ATOM 798 C CA . GLU A 1 103 ? -24.328 6.795 11.733 1.00 97.50 103 GLU A CA 1
ATOM 799 C C . GLU A 1 103 ? -24.102 5.807 12.884 1.00 97.50 103 GLU A C 1
ATOM 801 O O . GLU A 1 103 ? -24.422 6.092 14.036 1.00 97.50 103 GLU A O 1
ATOM 806 N N . GLU A 1 104 ? -23.477 4.661 12.604 1.00 97.69 104 GLU A N 1
ATOM 807 C CA . GLU A 1 104 ? -23.168 3.669 13.634 1.00 97.69 104 GLU A CA 1
ATOM 808 C C . GLU A 1 104 ? -22.083 4.148 14.612 1.00 97.69 104 GLU A C 1
ATOM 810 O O . GLU A 1 104 ? -22.125 3.808 15.791 1.00 97.69 104 GLU A O 1
ATOM 815 N N . LEU A 1 105 ? -21.112 4.953 14.173 1.00 95.75 105 LEU A N 1
ATOM 816 C CA . LEU A 1 105 ? -20.130 5.551 15.082 1.00 95.75 105 LEU A CA 1
ATOM 817 C C . LEU A 1 105 ? -20.763 6.612 15.996 1.00 95.75 105 LEU A C 1
ATOM 819 O O . LEU A 1 105 ? -20.356 6.723 17.152 1.00 95.75 105 LEU A O 1
ATOM 823 N N . GLU A 1 106 ? -21.749 7.371 15.510 1.00 96.19 106 GLU A N 1
ATOM 824 C CA . GLU A 1 106 ? -22.478 8.376 16.298 1.00 96.19 106 GLU A CA 1
ATOM 825 C C . GLU A 1 106 ? -23.339 7.754 17.405 1.00 96.19 106 GLU A C 1
ATOM 827 O O . GLU A 1 106 ? -23.477 8.347 18.476 1.00 96.19 106 GLU A O 1
ATOM 832 N N . LEU A 1 107 ? -23.860 6.541 17.190 1.00 97.06 107 LEU A N 1
ATOM 833 C CA . LEU A 1 107 ? -24.586 5.781 18.215 1.00 97.06 107 LEU A CA 1
ATOM 834 C C . LEU A 1 107 ? -23.691 5.337 19.387 1.00 97.06 107 LEU A C 1
ATOM 836 O O . LEU A 1 107 ? -24.200 5.011 20.462 1.00 97.06 107 LEU A O 1
ATOM 840 N N . GLY A 1 108 ? -22.364 5.311 19.211 1.00 95.06 108 GLY A N 1
ATOM 841 C CA . GLY A 1 108 ? -21.427 4.882 20.249 1.00 95.06 108 GLY A CA 1
ATOM 842 C C . GLY A 1 108 ? -21.767 3.484 20.773 1.00 95.06 108 GLY A C 1
ATOM 843 O O . GLY A 1 108 ? -21.953 2.558 19.991 1.00 95.06 108 GLY A O 1
ATOM 844 N N . GLU A 1 109 ? -21.903 3.333 22.093 1.00 95.38 109 GLU A N 1
ATOM 845 C CA . GLU A 1 109 ? -22.218 2.047 22.741 1.00 95.38 109 GLU A CA 1
ATOM 846 C C . GLU A 1 109 ? -23.606 1.483 22.384 1.00 95.38 109 GLU A C 1
ATOM 848 O O . GLU A 1 109 ? -23.855 0.296 22.599 1.00 95.38 109 GLU A O 1
ATOM 853 N N . GLU A 1 110 ? -24.509 2.301 21.835 1.00 97.56 110 GLU A N 1
ATOM 854 C CA . GLU A 1 110 ? -25.817 1.839 21.354 1.00 97.56 110 GLU A CA 1
ATOM 855 C C . GLU A 1 110 ? -25.727 1.156 19.980 1.00 97.56 110 GLU A C 1
ATOM 857 O O . GLU A 1 110 ? -26.652 0.441 19.582 1.00 97.56 110 GLU A O 1
ATOM 862 N N . SER A 1 111 ? -24.612 1.328 19.258 1.00 97.44 111 SER A N 1
ATOM 863 C CA . SER A 1 111 ? -24.391 0.656 17.981 1.00 97.44 111 SER A CA 1
ATOM 864 C C . SER A 1 111 ? -24.256 -0.849 18.165 1.00 97.44 111 SER A C 1
ATOM 866 O O . SER A 1 111 ? -23.466 -1.349 18.971 1.00 97.44 111 SER A O 1
ATOM 868 N N . LYS A 1 112 ? -24.923 -1.604 17.288 1.00 97.38 112 LYS A N 1
ATOM 869 C CA . LYS A 1 112 ? -24.707 -3.052 17.169 1.00 97.38 112 LYS A CA 1
ATOM 870 C C . LYS A 1 112 ? -23.240 -3.389 16.856 1.00 97.38 112 LYS A C 1
ATOM 872 O O . LYS A 1 112 ? -22.795 -4.488 17.190 1.00 97.38 112 LYS A O 1
ATOM 877 N N . TRP A 1 113 ? -22.508 -2.482 16.209 1.00 97.88 113 TRP A N 1
ATOM 878 C CA . TRP A 1 113 ? -21.128 -2.666 15.762 1.00 97.88 113 TRP A CA 1
ATOM 879 C C . TRP A 1 113 ? -20.083 -2.016 16.678 1.00 97.88 113 TRP A C 1
ATOM 881 O O . TRP A 1 113 ? -18.896 -2.143 16.380 1.00 97.88 113 TRP A O 1
ATOM 891 N N . ASP A 1 114 ? -20.472 -1.405 17.804 1.00 96.06 114 ASP A N 1
ATOM 892 C CA . ASP A 1 114 ? -19.549 -0.753 18.752 1.00 96.06 114 ASP A CA 1
ATOM 893 C C . ASP A 1 114 ? -18.347 -1.640 19.110 1.00 96.06 114 ASP A C 1
ATOM 895 O O . ASP A 1 114 ? -17.184 -1.255 18.961 1.00 96.06 114 ASP A O 1
ATOM 899 N N . ILE A 1 115 ? -18.619 -2.887 19.506 1.00 95.62 115 ILE A N 1
ATOM 900 C CA . ILE A 1 115 ? -17.566 -3.831 19.883 1.00 95.62 115 ILE A CA 1
ATOM 901 C C . ILE A 1 115 ? -16.605 -4.129 18.733 1.00 95.62 115 ILE A C 1
ATOM 903 O O . ILE A 1 115 ? -15.424 -4.333 18.983 1.00 95.62 115 ILE A O 1
ATOM 907 N N . TYR A 1 116 ? -17.079 -4.130 17.488 1.00 95.69 116 TYR A N 1
ATOM 908 C CA . TYR A 1 116 ? -16.244 -4.299 16.305 1.00 95.69 116 TYR A CA 1
ATOM 909 C C . TYR A 1 116 ? -15.435 -3.027 16.013 1.00 95.69 116 TYR A C 1
ATOM 911 O O . TYR A 1 116 ? -14.230 -3.117 15.772 1.00 95.69 116 TYR A O 1
ATOM 919 N N . PHE A 1 117 ? -16.038 -1.843 16.134 1.00 94.56 117 PHE A N 1
ATOM 920 C CA . PHE A 1 117 ? -15.341 -0.566 15.965 1.00 94.56 117 PHE A CA 1
ATOM 921 C C . PHE A 1 117 ? -14.237 -0.338 17.001 1.00 94.56 117 PHE A C 1
ATOM 923 O O . PHE A 1 117 ? -13.244 0.316 16.698 1.00 94.56 117 PHE A O 1
ATOM 930 N N . LYS A 1 118 ? -14.310 -0.947 18.189 1.00 91.38 118 LYS A N 1
ATOM 931 C CA . LYS A 1 118 ? -13.204 -0.937 19.168 1.00 91.38 118 LYS A CA 1
ATOM 932 C C . LYS A 1 118 ? -11.942 -1.676 18.685 1.00 91.38 118 LYS A C 1
ATOM 934 O O . LYS A 1 118 ? -10.853 -1.442 19.207 1.00 91.38 118 LYS A O 1
ATOM 939 N N . PHE A 1 119 ? -12.050 -2.532 17.665 1.00 90.12 119 PHE A N 1
ATOM 940 C CA . PHE A 1 119 ? -10.904 -3.175 16.999 1.00 90.12 119 PHE A CA 1
ATOM 941 C C . PHE A 1 119 ? -10.368 -2.368 15.827 1.00 90.12 119 PHE A C 1
ATOM 943 O O . PHE A 1 119 ? -9.359 -2.747 15.212 1.00 90.12 119 PHE A O 1
ATOM 950 N N . ASP A 1 120 ? -11.017 -1.253 15.516 1.00 82.75 120 ASP A N 1
ATOM 951 C CA . ASP A 1 120 ? -10.467 -0.307 14.588 1.00 82.75 120 ASP A CA 1
ATOM 952 C C . ASP A 1 120 ? -9.235 0.360 15.204 1.00 82.75 120 ASP A C 1
ATOM 954 O O . ASP A 1 120 ? -9.303 1.217 16.087 1.00 82.75 120 ASP A O 1
ATOM 958 N N . GLY A 1 121 ? -8.076 -0.071 14.708 1.00 71.75 121 GLY A N 1
ATOM 959 C CA . GLY A 1 121 ? -6.797 0.557 14.988 1.00 71.75 121 GLY A CA 1
ATOM 960 C C . GLY A 1 121 ? -6.624 1.874 14.240 1.00 71.75 121 GLY A C 1
ATOM 961 O O . GLY A 1 121 ? -5.488 2.255 14.027 1.00 71.75 121 GLY A O 1
ATOM 962 N N . SER A 1 122 ? -7.692 2.519 13.774 1.00 64.69 122 SER A N 1
ATOM 963 C CA . SER A 1 122 ? -7.672 3.912 13.334 1.00 64.69 122 SER A CA 1
ATOM 964 C C . SER A 1 122 ? -8.358 4.838 14.338 1.00 64.69 122 SER A C 1
ATOM 966 O O . SER A 1 122 ? -8.430 6.039 14.089 1.00 64.69 122 SER A O 1
ATOM 968 N N . SER A 1 123 ? -8.807 4.311 15.492 1.00 55.50 123 SER A N 1
ATOM 969 C CA . SER A 1 123 ? -9.392 5.089 16.584 1.00 55.50 123 SER A CA 1
ATOM 970 C C . SER A 1 123 ? -8.420 6.171 17.051 1.00 55.50 123 SER A C 1
ATOM 972 O O . SER A 1 123 ? -7.582 5.966 17.928 1.00 55.50 123 SER A O 1
ATOM 974 N N . LEU A 1 124 ? -8.554 7.337 16.419 1.00 50.91 124 LEU A N 1
ATOM 975 C CA . LEU A 1 124 ? -8.009 8.609 16.845 1.00 50.91 124 LEU A CA 1
ATOM 976 C C . LEU A 1 124 ? -8.312 8.719 18.332 1.00 50.91 124 LEU A C 1
ATOM 978 O O . LEU A 1 124 ? -9.470 8.620 18.743 1.00 50.91 124 LEU A O 1
ATOM 982 N N . VAL A 1 125 ? -7.243 8.825 19.119 1.00 48.06 125 VAL A N 1
ATOM 983 C CA . VAL A 1 125 ? -7.286 9.133 20.545 1.00 48.06 125 VAL A CA 1
ATOM 984 C 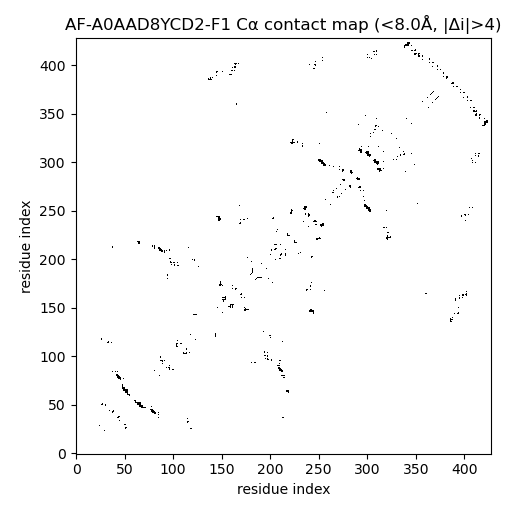C . VAL A 1 125 ? -8.396 10.160 20.760 1.00 48.06 125 VAL A C 1
ATOM 986 O O . VAL A 1 125 ? -8.389 11.198 20.103 1.00 48.06 125 VAL A O 1
ATOM 989 N N . SER A 1 126 ? -9.380 9.770 21.571 1.00 41.75 126 SER A N 1
ATOM 990 C CA . SER A 1 126 ? -10.677 10.403 21.796 1.00 41.75 126 SER A CA 1
ATOM 991 C C . SER A 1 126 ? -10.784 11.873 21.395 1.00 41.75 126 SER A C 1
ATOM 993 O O . SER A 1 126 ? -10.045 12.721 21.886 1.00 41.75 126 SER A O 1
ATOM 995 N N . ALA A 1 127 ? -11.842 12.182 20.642 1.00 38.06 127 ALA A N 1
ATOM 996 C CA . ALA A 1 127 ? -12.390 13.521 20.412 1.00 38.06 127 ALA A CA 1
ATOM 997 C C . ALA A 1 127 ? -12.864 14.247 21.700 1.00 38.06 127 ALA A C 1
ATOM 999 O O . ALA A 1 127 ? -13.650 15.190 21.639 1.00 38.06 127 ALA A O 1
ATOM 1000 N N . SER A 1 128 ? -12.400 13.833 22.881 1.00 37.44 128 SER A N 1
ATOM 1001 C CA . SER A 1 128 ? -12.607 14.528 24.147 1.00 37.44 128 SER A CA 1
ATOM 1002 C C . SER A 1 128 ? -11.531 15.603 24.311 1.00 37.44 128 SER A C 1
ATOM 1004 O O . SER A 1 128 ? -10.600 15.442 25.097 1.00 37.44 128 SER A O 1
ATOM 1006 N N . GLY A 1 129 ? -11.626 16.670 23.520 1.00 37.47 129 GLY A N 1
ATOM 1007 C CA . GLY A 1 129 ? -10.717 17.805 23.651 1.00 37.47 129 GLY A CA 1
ATOM 1008 C C . GLY A 1 129 ? -10.662 18.727 22.443 1.00 37.47 129 GLY A C 1
ATOM 1009 O O . GLY A 1 129 ? -9.572 19.102 22.033 1.00 37.47 129 GLY A O 1
ATOM 1010 N N . LEU A 1 130 ? -11.813 19.104 21.875 1.00 39.88 130 LEU A N 1
ATOM 1011 C CA . LEU A 1 130 ? -11.934 20.376 21.149 1.00 39.88 130 LEU A CA 1
ATOM 1012 C C . LEU A 1 130 ? -11.879 21.523 22.170 1.00 39.88 130 LEU A C 1
ATOM 1014 O O . LEU A 1 130 ? -12.864 22.219 22.401 1.00 39.88 130 LEU A O 1
ATOM 1018 N N . ASP A 1 131 ? -10.742 21.649 22.843 1.00 39.97 131 ASP A N 1
ATOM 1019 C CA . ASP A 1 131 ? -10.349 22.881 23.499 1.00 39.97 131 ASP A CA 1
ATOM 1020 C C . ASP A 1 131 ? -8.962 23.197 22.951 1.00 39.97 131 ASP A C 1
ATOM 1022 O O . ASP A 1 131 ? -7.984 22.505 23.233 1.00 39.97 131 ASP A O 1
ATOM 1026 N N . ASP A 1 132 ? -8.893 24.217 22.100 1.00 43.19 132 ASP A N 1
ATOM 1027 C CA . ASP A 1 132 ? -7.687 24.692 21.414 1.00 43.19 132 ASP A CA 1
ATOM 1028 C C . ASP A 1 132 ? -6.680 25.350 22.391 1.00 43.19 132 ASP A C 1
ATOM 1030 O O . ASP A 1 132 ? -5.844 26.174 22.011 1.00 43.19 132 ASP A O 1
ATOM 1034 N N . GLY A 1 133 ? -6.773 25.009 23.678 1.00 44.22 133 GLY A N 1
ATOM 1035 C CA . GLY A 1 133 ? -6.014 25.552 24.788 1.00 44.22 133 GLY A CA 1
ATOM 1036 C C . GLY A 1 133 ? -5.207 24.466 25.485 1.00 44.22 133 GLY A C 1
ATOM 1037 O O . GLY A 1 133 ? -5.718 23.753 26.335 1.00 44.22 133 GLY A O 1
ATOM 1038 N N . GLU A 1 134 ? -3.916 24.427 25.159 1.00 43.59 134 GLU A N 1
ATOM 1039 C CA . GLU A 1 134 ? -2.857 23.724 25.892 1.00 43.59 134 GLU A CA 1
ATOM 1040 C C . GLU A 1 134 ? -2.941 22.184 25.865 1.00 43.59 134 GLU A C 1
ATOM 1042 O O . GLU A 1 134 ? -3.600 21.537 26.671 1.00 43.59 134 GLU A O 1
ATOM 1047 N N . GLU A 1 135 ? -2.170 21.599 24.938 1.00 42.88 135 GLU A N 1
ATOM 1048 C CA . GLU A 1 135 ? -1.797 20.180 24.881 1.00 42.88 135 GLU A CA 1
ATOM 1049 C C . GLU A 1 135 ? -1.310 19.673 26.255 1.00 42.88 135 GLU A C 1
ATOM 1051 O O . GLU A 1 135 ? -0.121 19.750 26.585 1.00 42.88 135 GLU A O 1
ATOM 1056 N N . GLU A 1 136 ? -2.219 19.143 27.074 1.00 43.12 136 GLU A N 1
ATOM 1057 C CA . GLU A 1 136 ? -1.853 18.556 28.357 1.00 43.12 136 GLU A CA 1
ATOM 1058 C C . GLU A 1 136 ? -1.115 17.220 28.145 1.00 43.12 136 GLU A C 1
ATOM 1060 O O . GLU A 1 136 ? -1.587 16.278 27.507 1.00 43.12 136 GLU A O 1
ATOM 1065 N N . GLU A 1 137 ? 0.095 17.167 28.706 1.00 51.50 137 GLU A N 1
ATOM 1066 C CA . GLU A 1 137 ? 1.177 16.182 28.569 1.00 51.50 137 GLU A CA 1
ATOM 1067 C C . GLU A 1 137 ? 0.887 14.747 29.070 1.00 51.50 137 GLU A C 1
ATOM 1069 O O . GLU A 1 137 ? 1.810 14.016 29.446 1.00 51.50 137 GLU A O 1
ATOM 1074 N N . GLN A 1 138 ? -0.358 14.273 29.092 1.00 45.00 138 GLN A N 1
ATOM 1075 C CA . GLN A 1 138 ? -0.669 12.956 29.662 1.00 45.00 138 GLN A CA 1
ATOM 1076 C C . GLN A 1 138 ? -0.612 11.851 28.601 1.00 45.00 138 GLN A C 1
ATOM 1078 O O . GLN A 1 138 ? -1.597 11.355 28.061 1.00 45.00 138 GLN A O 1
ATOM 1083 N N . GLY A 1 139 ? 0.633 11.486 28.291 1.00 46.12 139 GLY A N 1
ATOM 1084 C CA . GLY A 1 139 ? 1.012 10.533 27.262 1.00 46.12 139 GLY A CA 1
ATOM 1085 C C . GLY A 1 139 ? 0.637 9.087 27.564 1.00 46.12 139 GLY A C 1
ATOM 1086 O O . GLY A 1 139 ? 1.412 8.372 28.189 1.00 46.12 139 GLY A O 1
ATOM 1087 N N . HIS A 1 140 ? -0.463 8.617 26.979 1.00 47.25 140 HIS A N 1
ATOM 1088 C CA . HIS A 1 140 ? -0.704 7.192 26.725 1.00 47.25 140 HIS A CA 1
ATOM 1089 C C . HIS A 1 140 ? -1.426 6.966 25.378 1.00 47.25 140 HIS A C 1
ATOM 1091 O O . HIS A 1 140 ? -2.402 6.232 25.288 1.00 47.25 140 HIS A O 1
ATOM 1097 N N . GLY A 1 141 ? -0.927 7.583 24.299 1.00 45.62 141 GLY A N 1
ATOM 1098 C CA . GLY A 1 141 ? -1.446 7.385 22.940 1.00 45.62 141 GLY A CA 1
ATOM 1099 C C . GLY A 1 141 ? -0.910 6.109 22.285 1.00 45.62 141 GLY A C 1
ATOM 1100 O O . GLY A 1 141 ? 0.284 5.999 21.981 1.00 45.62 141 GLY A O 1
ATOM 1101 N N . GLN A 1 142 ? -1.788 5.130 22.063 1.00 44.81 142 GLN A N 1
ATOM 1102 C CA . GLN A 1 142 ? -1.524 4.030 21.139 1.00 44.81 142 GLN A CA 1
ATOM 1103 C C . GLN A 1 142 ? -1.438 4.581 19.705 1.00 44.81 142 GLN A C 1
ATOM 1105 O O . GLN A 1 142 ? -2.039 5.590 19.358 1.00 44.81 142 GLN A O 1
ATOM 1110 N N . ARG A 1 143 ? -0.555 3.964 18.922 1.00 53.47 143 ARG A N 1
ATOM 1111 C CA . ARG A 1 143 ? 0.081 4.523 17.727 1.00 53.47 143 ARG A CA 1
ATOM 1112 C C . ARG A 1 143 ? -0.704 4.147 16.487 1.00 53.47 143 ARG A C 1
ATOM 1114 O O . ARG A 1 143 ? -0.777 2.957 16.180 1.00 53.47 143 ARG A O 1
ATOM 1121 N N . HIS A 1 144 ? -1.167 5.133 15.739 1.00 55.25 144 HIS A N 1
ATOM 1122 C CA . HIS A 1 144 ? -1.710 4.901 14.411 1.00 55.25 144 HIS A CA 1
ATOM 1123 C C . HIS A 1 144 ? -0.836 5.656 13.416 1.00 55.25 144 HIS A C 1
ATOM 1125 O O . HIS A 1 144 ? -0.682 6.874 13.481 1.00 55.25 144 HIS A O 1
ATOM 1131 N N . THR A 1 145 ? -0.148 4.902 12.561 1.00 59.12 145 THR A N 1
ATOM 1132 C CA . THR A 1 145 ? 0.442 5.460 11.348 1.00 59.12 145 THR A CA 1
ATOM 1133 C C . THR A 1 145 ? -0.700 6.022 10.525 1.00 59.12 145 THR A C 1
ATOM 1135 O O . THR A 1 145 ? -1.633 5.290 10.201 1.00 59.12 145 THR A O 1
ATOM 1138 N N . ARG A 1 146 ? -0.646 7.321 10.237 1.00 76.69 146 ARG A N 1
ATOM 1139 C CA . ARG A 1 146 ? -1.606 7.950 9.341 1.00 76.69 146 ARG A CA 1
ATOM 1140 C C . ARG A 1 146 ? -1.376 7.418 7.936 1.00 76.69 146 ARG A C 1
ATOM 1142 O O . ARG A 1 146 ? -0.225 7.264 7.526 1.00 76.69 146 ARG A O 1
ATOM 1149 N N . THR A 1 147 ? -2.449 7.151 7.203 1.00 88.06 147 THR A N 1
ATOM 1150 C CA . THR A 1 147 ? -2.316 6.911 5.764 1.00 88.06 147 THR A CA 1
ATOM 1151 C C . THR A 1 147 ? -1.893 8.221 5.085 1.00 88.06 147 THR A C 1
ATOM 1153 O O . THR A 1 147 ? -2.168 9.300 5.628 1.00 88.06 147 THR A O 1
ATOM 1156 N N . PRO A 1 148 ? -1.237 8.178 3.912 1.00 91.50 148 PRO A N 1
ATOM 1157 C CA . PRO A 1 148 ? -0.875 9.383 3.169 1.00 91.50 148 PRO A CA 1
ATOM 1158 C C . PRO A 1 148 ? -2.045 10.343 2.937 1.00 91.50 148 PRO A C 1
ATOM 1160 O O . PRO A 1 148 ? -1.867 11.557 2.999 1.00 91.50 148 PRO A O 1
ATOM 1163 N N . THR A 1 149 ? -3.262 9.812 2.802 1.00 88.69 149 THR A N 1
ATOM 1164 C CA . THR A 1 149 ? -4.510 10.586 2.710 1.00 88.69 149 THR A CA 1
ATOM 1165 C C . THR A 1 149 ? -4.800 11.478 3.917 1.00 88.69 149 THR A C 1
ATOM 1167 O O . THR A 1 149 ? -5.496 12.480 3.785 1.00 88.69 149 THR A O 1
ATOM 1170 N N . GLN A 1 150 ? -4.248 11.166 5.089 1.00 89.00 150 GLN A N 1
ATOM 1171 C CA . GLN A 1 150 ? -4.399 11.966 6.307 1.00 89.00 150 GLN A CA 1
ATOM 1172 C C . GLN A 1 150 ? -3.195 12.885 6.579 1.00 89.00 150 GLN A C 1
ATOM 1174 O O . GLN A 1 150 ? -3.148 13.559 7.618 1.00 89.00 150 GLN A O 1
ATOM 1179 N N . TRP A 1 151 ? -2.179 12.884 5.712 1.00 90.75 151 TRP A N 1
ATOM 1180 C CA . TRP A 1 151 ? -1.053 13.801 5.847 1.00 90.75 151 TRP A CA 1
ATOM 1181 C C . TRP A 1 151 ? -1.490 15.229 5.518 1.00 90.75 151 TRP A C 1
ATOM 1183 O O . TRP A 1 151 ? -2.407 15.464 4.738 1.00 90.75 151 TRP A O 1
ATOM 1193 N N . LYS A 1 152 ? -0.830 16.208 6.135 1.00 85.75 152 LYS A N 1
ATOM 1194 C CA . LYS A 1 152 ? -1.105 17.625 5.872 1.00 85.75 152 LYS A CA 1
ATOM 1195 C C . LYS A 1 152 ? -0.603 18.010 4.481 1.00 85.75 152 LYS A C 1
ATOM 1197 O O . LYS A 1 152 ? 0.510 17.615 4.137 1.00 85.75 152 LYS A O 1
ATOM 1202 N N . THR A 1 153 ? -1.393 18.775 3.727 1.00 81.81 153 THR A N 1
ATOM 1203 C CA . THR A 1 153 ? -1.035 19.286 2.389 1.00 81.81 153 THR A CA 1
ATOM 1204 C C . THR A 1 153 ? 0.197 20.187 2.452 1.00 81.81 153 THR A C 1
ATOM 1206 O O . THR A 1 153 ? 0.510 20.719 3.511 1.00 81.81 153 THR A O 1
ATOM 1209 N N . GLU A 1 154 ? 0.927 20.345 1.343 1.00 76.38 154 GLU A N 1
ATOM 1210 C CA . GLU A 1 154 ? 2.240 21.017 1.305 1.00 76.38 154 GLU A CA 1
ATOM 1211 C C . GLU A 1 154 ? 2.251 22.415 1.956 1.00 76.38 154 GLU A C 1
ATOM 1213 O O . GLU A 1 154 ? 3.203 22.765 2.656 1.00 76.38 154 GLU A O 1
ATOM 1218 N N . ASP A 1 155 ? 1.162 23.165 1.803 1.00 77.94 155 ASP A N 1
ATOM 1219 C CA . ASP A 1 155 ? 0.940 24.514 2.325 1.00 77.94 155 ASP A CA 1
ATOM 1220 C C . ASP A 1 155 ? 0.631 24.573 3.834 1.00 77.94 155 ASP A C 1
ATOM 1222 O O . ASP A 1 155 ? 0.693 25.644 4.446 1.00 77.94 155 ASP A O 1
ATOM 1226 N N . GLN A 1 156 ? 0.351 23.434 4.469 1.00 76.62 156 GLN A N 1
ATOM 1227 C CA . GLN A 1 156 ? 0.005 23.358 5.883 1.00 76.62 156 GLN A CA 1
ATOM 1228 C C . GLN A 1 156 ? 1.229 23.084 6.782 1.00 76.62 156 GLN A C 1
ATOM 1230 O O . GLN A 1 156 ? 2.062 22.219 6.492 1.00 76.62 156 GLN A O 1
ATOM 1235 N N . PRO A 1 157 ? 1.3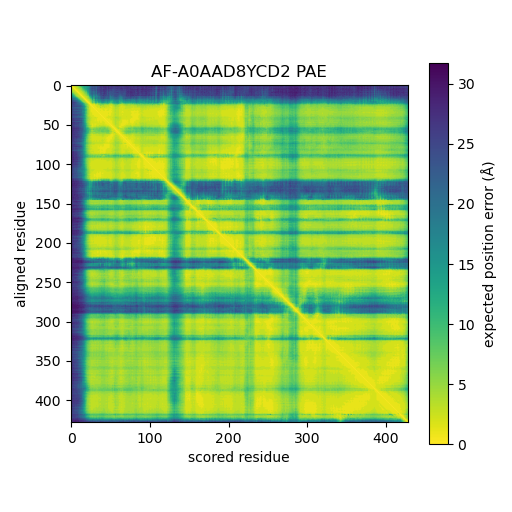32 23.725 7.964 1.00 71.81 157 PRO A N 1
ATOM 1236 C CA . PRO A 1 157 ? 2.393 23.435 8.927 1.00 71.81 157 PRO A CA 1
ATOM 1237 C C . PRO A 1 157 ? 2.422 21.957 9.347 1.00 71.81 157 PRO A C 1
ATOM 1239 O O . PRO A 1 157 ? 1.482 21.452 9.968 1.00 71.81 157 PRO A O 1
ATOM 1242 N N . GLY A 1 158 ? 3.531 21.267 9.061 1.00 69.38 158 GLY A N 1
ATOM 1243 C CA . GLY A 1 158 ? 3.718 19.841 9.369 1.00 69.38 158 GLY A CA 1
ATOM 1244 C C . GLY A 1 158 ? 3.589 18.896 8.168 1.00 69.38 158 GLY A C 1
ATOM 1245 O O . GLY A 1 158 ? 3.605 17.681 8.367 1.00 69.38 158 GLY A O 1
ATOM 1246 N N . SER A 1 159 ? 3.524 19.435 6.947 1.00 82.31 159 SER A N 1
ATOM 1247 C CA . SER A 1 159 ? 3.465 18.735 5.651 1.00 82.31 159 SER A CA 1
ATOM 1248 C C . SER A 1 159 ? 4.759 18.049 5.196 1.00 82.31 159 SER A C 1
ATOM 1250 O O . SER A 1 159 ? 4.870 17.578 4.063 1.00 82.31 159 SER A O 1
ATOM 1252 N N . ARG A 1 160 ? 5.758 17.955 6.083 1.00 91.50 160 ARG A N 1
ATOM 1253 C CA . ARG A 1 160 ? 7.097 17.448 5.756 1.00 91.50 160 ARG A CA 1
ATOM 1254 C C . ARG A 1 160 ? 7.077 16.057 5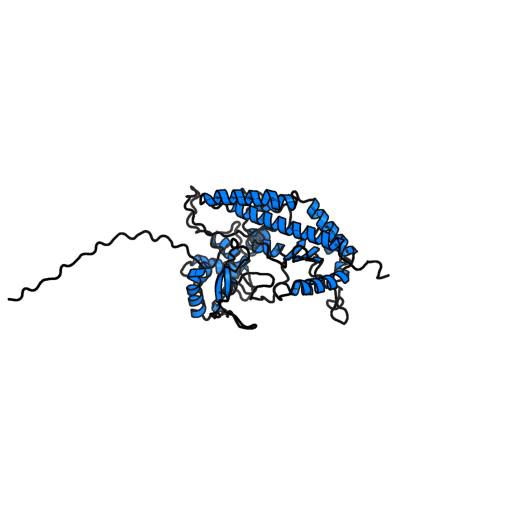.113 1.00 91.50 160 ARG A C 1
ATOM 1256 O O . ARG A 1 160 ? 7.915 15.792 4.263 1.00 91.50 160 ARG A O 1
ATOM 1263 N N . ALA A 1 161 ? 6.126 15.198 5.474 1.00 92.56 161 ALA A N 1
ATOM 1264 C CA . ALA A 1 161 ? 6.004 13.865 4.888 1.00 92.56 161 ALA A CA 1
ATOM 1265 C C . ALA A 1 161 ? 5.827 13.900 3.356 1.00 92.56 161 ALA A C 1
ATOM 1267 O O . ALA A 1 161 ? 6.513 13.163 2.656 1.00 92.56 161 ALA A O 1
ATOM 1268 N N . ILE A 1 162 ? 4.997 14.807 2.824 1.00 92.00 162 ILE A N 1
ATOM 1269 C CA . ILE A 1 162 ? 4.774 14.939 1.373 1.00 92.00 162 ILE A CA 1
ATOM 1270 C C . ILE A 1 162 ? 6.039 15.440 0.677 1.00 92.00 162 ILE A C 1
ATOM 1272 O O . ILE A 1 162 ? 6.455 14.877 -0.332 1.00 92.00 162 ILE A O 1
ATOM 1276 N N . LEU A 1 163 ? 6.709 16.442 1.255 1.00 93.62 163 LEU A N 1
ATOM 1277 C CA . LEU A 1 163 ? 7.979 16.956 0.729 1.00 93.62 163 LEU A CA 1
ATOM 1278 C C . LEU A 1 163 ? 9.056 15.864 0.662 1.00 93.62 163 LEU A C 1
ATOM 1280 O O . LEU A 1 163 ? 9.876 15.824 -0.256 1.00 93.62 163 LEU A O 1
ATOM 1284 N N . GLU A 1 164 ? 9.044 14.946 1.626 1.00 95.75 164 GLU A N 1
ATOM 1285 C CA . GLU A 1 164 ? 9.986 13.834 1.681 1.00 95.75 164 GLU A CA 1
ATOM 1286 C C . GLU A 1 164 ? 9.661 12.728 0.663 1.00 95.75 164 GLU A C 1
ATOM 1288 O O . GLU A 1 164 ? 10.508 11.868 0.444 1.00 95.75 164 GLU A O 1
ATOM 1293 N N . LEU A 1 165 ? 8.533 12.765 -0.052 1.00 94.25 165 LEU A N 1
ATOM 1294 C CA . LEU A 1 165 ? 8.347 11.917 -1.236 1.00 94.25 165 LEU A CA 1
ATOM 1295 C C . LEU A 1 165 ? 9.208 12.379 -2.424 1.00 94.25 165 LEU A C 1
ATOM 1297 O O . LEU A 1 165 ? 9.490 11.578 -3.311 1.00 94.25 165 LEU A O 1
ATOM 1301 N N . GLN A 1 166 ? 9.694 13.630 -2.425 1.00 93.62 166 GLN A N 1
ATOM 1302 C CA . GLN A 1 166 ? 10.577 14.186 -3.463 1.00 93.62 166 GLN A CA 1
ATOM 1303 C C . GLN A 1 166 ? 10.006 14.076 -4.890 1.00 93.62 166 GLN A C 1
ATOM 1305 O O . GLN A 1 166 ? 10.749 13.840 -5.839 1.00 93.62 166 GLN A O 1
ATOM 1310 N N . GLY A 1 167 ? 8.686 14.209 -5.047 1.00 91.31 167 GLY A N 1
ATOM 1311 C CA . GLY A 1 167 ? 8.027 14.089 -6.350 1.00 91.31 167 GLY A CA 1
ATOM 1312 C C . GLY A 1 167 ? 7.769 12.651 -6.807 1.00 91.31 167 GLY A C 1
ATOM 1313 O O . GLY A 1 167 ? 7.134 12.460 -7.840 1.00 91.31 167 GLY A O 1
ATOM 1314 N N . LEU A 1 168 ? 8.200 11.630 -6.055 1.00 92.38 168 LEU A N 1
ATOM 1315 C CA . LEU A 1 168 ? 7.846 10.242 -6.363 1.00 92.38 168 LEU A CA 1
ATOM 1316 C C . LEU A 1 168 ? 6.339 10.019 -6.175 1.00 92.38 168 LEU A C 1
ATOM 1318 O O . LEU A 1 168 ? 5.772 10.571 -5.228 1.00 92.38 168 LEU A O 1
ATOM 1322 N N . PRO A 1 169 ? 5.680 9.174 -6.990 1.00 89.75 169 PRO A N 1
ATOM 1323 C CA . PRO A 1 169 ? 4.311 8.737 -6.716 1.00 89.75 169 PRO A CA 1
ATOM 1324 C C . PRO A 1 169 ? 4.195 8.241 -5.268 1.00 89.75 169 PRO A C 1
ATOM 1326 O O . PRO A 1 169 ? 5.160 7.651 -4.794 1.00 89.75 169 PRO A O 1
ATOM 1329 N N . PRO A 1 170 ? 3.085 8.455 -4.548 1.00 86.56 170 PRO A N 1
ATOM 1330 C CA . PRO A 1 170 ? 1.863 9.117 -4.988 1.00 86.56 170 PRO A CA 1
ATOM 1331 C C . PRO A 1 170 ? 1.901 10.650 -4.785 1.00 86.56 170 PRO A C 1
ATOM 1333 O O . PRO A 1 170 ? 0.890 11.230 -4.412 1.00 86.56 170 PRO A O 1
ATOM 1336 N N . THR A 1 171 ? 3.036 11.347 -4.964 1.00 76.94 171 THR A N 1
ATOM 1337 C CA . THR A 1 171 ? 3.064 12.826 -4.861 1.00 76.94 171 THR A CA 1
ATOM 1338 C C . THR A 1 171 ? 2.020 13.448 -5.794 1.00 76.94 171 THR A C 1
ATOM 1340 O O . THR A 1 171 ? 1.944 13.089 -6.965 1.00 76.94 171 THR A O 1
ATOM 1343 N N . GLY A 1 172 ? 1.206 14.365 -5.262 1.00 81.44 172 GLY A N 1
ATOM 1344 C CA . GLY A 1 172 ? 0.051 14.948 -5.960 1.00 81.44 172 GLY A CA 1
ATOM 1345 C C . GLY A 1 172 ? -1.227 14.101 -5.891 1.00 81.44 172 GLY A C 1
ATOM 1346 O O . GLY A 1 172 ? -2.304 14.610 -6.174 1.00 81.44 172 GLY A O 1
ATOM 1347 N N . ASP A 1 173 ? -1.118 12.848 -5.448 1.00 85.75 173 ASP A N 1
ATOM 1348 C CA . ASP A 1 173 ? -2.203 11.866 -5.361 1.00 85.75 173 ASP A CA 1
ATOM 1349 C C . ASP A 1 173 ? -2.417 11.335 -3.928 1.00 85.75 173 ASP A C 1
ATOM 1351 O O . ASP A 1 173 ? -3.307 10.519 -3.682 1.00 85.75 173 ASP A O 1
ATOM 1355 N N . THR A 1 174 ? -1.638 11.822 -2.950 1.00 88.00 174 THR A N 1
ATOM 1356 C CA . THR A 1 174 ? -1.763 11.445 -1.529 1.00 88.00 174 THR A CA 1
ATOM 1357 C C . THR A 1 174 ? -3.177 11.675 -1.002 1.00 88.00 174 THR A C 1
ATOM 1359 O O . THR A 1 174 ? -3.696 10.879 -0.225 1.00 88.00 174 THR A O 1
ATOM 1362 N N . HIS A 1 175 ? -3.833 12.736 -1.479 1.00 91.12 175 HIS A N 1
ATOM 1363 C CA . HIS A 1 175 ? -5.179 13.152 -1.077 1.00 91.12 175 HIS A CA 1
ATOM 1364 C C . HIS A 1 175 ? -6.279 12.680 -2.031 1.00 91.12 175 HIS A C 1
ATOM 1366 O O . HIS A 1 175 ? -7.426 13.080 -1.864 1.00 91.12 175 HIS A O 1
ATOM 1372 N N . ARG A 1 176 ? -5.985 11.821 -3.017 1.00 90.94 176 ARG A N 1
ATOM 1373 C CA . ARG A 1 176 ? -6.983 11.370 -4.007 1.00 90.94 176 ARG A CA 1
ATOM 1374 C C . ARG A 1 176 ? -8.253 10.843 -3.363 1.00 90.94 176 ARG A C 1
ATOM 1376 O O . ARG A 1 176 ? -9.349 11.220 -3.758 1.00 90.94 176 ARG A O 1
ATOM 1383 N N . HIS A 1 177 ? -8.091 9.983 -2.363 1.00 91.69 177 HIS A N 1
ATOM 1384 C CA . HIS A 1 177 ? -9.209 9.313 -1.714 1.00 91.69 177 HIS A CA 1
ATOM 1385 C C . HIS A 1 177 ? -10.070 10.304 -0.923 1.00 91.69 177 HIS A C 1
ATOM 1387 O O . HIS A 1 177 ? -11.293 10.259 -1.033 1.00 91.69 177 HIS A O 1
ATOM 1393 N N . ILE A 1 178 ? -9.459 11.231 -0.172 1.00 91.81 178 ILE A N 1
ATOM 1394 C CA . ILE A 1 178 ? -10.224 12.249 0.566 1.00 91.81 178 ILE A CA 1
ATOM 1395 C C . ILE A 1 178 ? -10.889 13.245 -0.387 1.00 91.81 178 ILE A C 1
ATOM 1397 O O . ILE A 1 178 ? -12.052 13.564 -0.180 1.00 91.81 178 ILE A O 1
ATOM 1401 N N . ASN A 1 179 ? -10.212 13.648 -1.467 1.00 92.44 179 ASN A N 1
ATOM 1402 C CA . ASN A 1 179 ? -10.769 14.526 -2.499 1.00 92.44 179 ASN A CA 1
ATOM 1403 C C . ASN A 1 179 ? -11.943 13.867 -3.235 1.00 92.44 179 ASN A C 1
ATOM 1405 O O . ASN A 1 179 ? -12.933 14.522 -3.550 1.00 92.44 179 ASN A O 1
ATOM 1409 N N . TRP A 1 180 ? -11.850 12.567 -3.521 1.00 93.81 180 TRP A N 1
ATOM 1410 C CA . TRP A 1 180 ? -12.970 11.805 -4.066 1.00 93.81 180 TRP A CA 1
ATOM 1411 C C . TRP A 1 180 ? -14.140 11.792 -3.081 1.00 93.81 180 TRP A C 1
ATOM 1413 O O . TRP A 1 180 ? -15.253 12.126 -3.465 1.00 93.81 180 TRP A O 1
ATOM 1423 N N . TYR A 1 181 ? -13.897 11.477 -1.808 1.00 94.56 181 TYR A N 1
ATOM 1424 C CA . TYR A 1 181 ? -14.962 11.413 -0.811 1.00 94.56 181 TYR A CA 1
ATOM 1425 C C . TYR A 1 181 ? -15.655 12.770 -0.602 1.00 94.56 181 TYR A C 1
ATOM 1427 O O . TYR A 1 181 ? -16.883 12.836 -0.618 1.00 94.56 181 TYR A O 1
ATOM 1435 N N . THR A 1 182 ? -14.895 13.863 -0.482 1.00 93.31 182 THR A N 1
ATOM 1436 C CA . THR A 1 182 ? -15.450 15.222 -0.349 1.00 93.31 182 THR A CA 1
ATOM 1437 C C . THR A 1 182 ? -16.112 15.734 -1.625 1.00 93.31 182 THR A C 1
ATOM 1439 O O . THR A 1 182 ? -16.964 16.601 -1.554 1.00 93.31 182 THR A O 1
ATOM 1442 N N . SER A 1 183 ? -15.763 15.231 -2.810 1.00 93.75 183 SER A N 1
ATOM 1443 C CA . SER A 1 183 ? -16.442 15.652 -4.048 1.00 93.75 183 SER A CA 1
ATOM 1444 C C . SER A 1 183 ? -17.657 14.797 -4.401 1.00 93.75 183 SER A C 1
ATOM 1446 O O . SER A 1 183 ? -18.591 15.302 -5.018 1.00 93.75 183 SER A O 1
ATOM 1448 N N . ALA A 1 184 ? -17.645 13.509 -4.055 1.00 94.69 184 ALA A N 1
ATOM 1449 C CA . ALA A 1 184 ? -18.660 12.550 -4.484 1.00 94.69 184 ALA A CA 1
ATOM 1450 C C . ALA A 1 184 ? -19.684 12.203 -3.396 1.00 94.69 184 ALA A C 1
ATOM 1452 O O . ALA A 1 184 ? -20.818 11.869 -3.732 1.00 94.69 184 ALA A O 1
ATOM 1453 N N . CYS A 1 185 ? -19.291 12.236 -2.119 1.00 94.94 185 CYS A N 1
ATOM 1454 C CA . CYS A 1 185 ? -20.108 11.713 -1.022 1.00 94.94 185 CYS A CA 1
ATOM 1455 C C . CYS A 1 185 ? -20.526 12.766 0.007 1.00 94.94 185 CYS A C 1
ATOM 1457 O O . CYS A 1 185 ? -21.488 12.535 0.735 1.00 94.94 185 CYS A O 1
ATOM 1459 N N . ASN A 1 186 ? -19.798 13.877 0.120 1.00 88.12 186 ASN A N 1
ATOM 1460 C CA . ASN A 1 186 ? -20.036 14.860 1.167 1.00 88.12 186 ASN A CA 1
ATOM 1461 C C . ASN A 1 186 ? -19.960 16.285 0.623 1.00 88.12 186 ASN A C 1
ATOM 1463 O O . ASN A 1 186 ? -18.876 16.772 0.352 1.00 88.12 186 ASN A O 1
ATOM 1467 N N . ASP A 1 187 ? -21.094 16.978 0.557 1.00 84.19 187 ASP A N 1
ATOM 1468 C CA . ASP A 1 187 ? -21.161 18.364 0.079 1.00 84.19 187 ASP A CA 1
ATOM 1469 C C . ASP A 1 187 ? -20.499 19.389 1.035 1.00 84.19 187 ASP A C 1
ATOM 1471 O O . ASP A 1 187 ? -20.515 20.589 0.752 1.00 84.19 187 ASP A O 1
ATOM 1475 N N . SER A 1 188 ? -19.947 18.965 2.185 1.00 83.94 188 SER A N 1
ATOM 1476 C CA . SER A 1 188 ? -19.227 19.858 3.103 1.00 83.94 188 SER A CA 1
ATOM 1477 C C . SER A 1 188 ? -17.775 20.101 2.681 1.00 83.94 188 SER A C 1
ATOM 1479 O O . SER A 1 188 ? -17.071 19.200 2.230 1.00 83.94 188 SER A O 1
ATOM 1481 N N . GLU A 1 189 ? -17.296 21.331 2.897 1.00 80.69 189 GLU A N 1
ATOM 1482 C CA . GLU A 1 189 ? -15.904 21.710 2.601 1.00 80.69 189 GLU A CA 1
ATOM 1483 C C . GLU A 1 189 ? -14.890 21.003 3.520 1.00 80.69 189 GLU A C 1
ATOM 1485 O O . GLU A 1 189 ? -13.764 20.731 3.104 1.00 80.69 189 GLU A O 1
ATOM 1490 N N . GLU A 1 190 ? -15.287 20.658 4.752 1.00 88.94 190 GLU A N 1
ATOM 1491 C CA . GLU A 1 190 ? -14.440 19.970 5.731 1.00 88.94 190 GLU A CA 1
ATOM 1492 C C . GLU A 1 190 ? -15.145 18.746 6.329 1.00 88.94 190 GLU A C 1
ATOM 1494 O O . GLU A 1 190 ? -16.347 18.778 6.611 1.00 88.94 190 GLU A O 1
ATOM 1499 N N . LEU A 1 191 ? -14.388 17.662 6.535 1.00 91.12 191 LEU A N 1
ATOM 1500 C CA . LEU A 1 191 ? -14.875 16.442 7.180 1.00 91.12 191 LEU A CA 1
ATOM 1501 C C . LEU A 1 191 ? -14.851 16.588 8.702 1.00 91.12 191 LEU A C 1
ATOM 1503 O O . LEU A 1 191 ? -13.832 16.975 9.276 1.00 91.12 191 LEU A O 1
ATOM 1507 N N . THR A 1 192 ? -15.925 16.174 9.375 1.00 92.25 192 THR A N 1
ATOM 1508 C CA . THR A 1 192 ? -15.898 16.005 10.834 1.00 92.25 192 THR A CA 1
ATOM 1509 C C . THR A 1 192 ? -14.933 14.883 11.236 1.00 92.25 192 THR A C 1
ATOM 1511 O O . THR A 1 192 ? -14.578 14.014 10.435 1.00 92.25 192 THR A O 1
ATOM 1514 N N . SER A 1 193 ? -14.520 14.850 12.506 1.00 89.62 193 SER A N 1
ATOM 1515 C CA . SER A 1 193 ? -13.645 13.785 13.021 1.00 89.62 193 SER A CA 1
ATOM 1516 C C . SER A 1 193 ? -14.266 12.387 12.884 1.00 89.62 193 SER A C 1
ATOM 1518 O O . SER A 1 193 ? -13.552 11.432 12.575 1.00 89.62 193 SER A O 1
ATOM 1520 N N . ILE A 1 194 ? -15.589 12.267 13.056 1.00 93.06 194 ILE A N 1
ATOM 1521 C CA . ILE A 1 194 ? -16.330 11.010 12.871 1.00 93.06 194 ILE A CA 1
ATOM 1522 C C . ILE A 1 194 ? -16.379 10.626 11.390 1.00 93.06 194 ILE A C 1
ATOM 1524 O O . ILE A 1 194 ? -16.107 9.473 11.065 1.00 93.06 194 ILE A O 1
ATOM 1528 N N . GLN A 1 195 ? -16.643 11.576 10.487 1.00 94.25 195 GLN A N 1
ATOM 1529 C CA . GLN A 1 195 ? -16.632 11.322 9.042 1.00 94.25 195 GLN A CA 1
ATOM 1530 C C . GLN A 1 195 ? -15.255 10.875 8.554 1.00 94.25 195 GLN A C 1
ATOM 1532 O O . GLN A 1 195 ? -15.154 9.884 7.835 1.00 94.25 195 GLN A O 1
ATOM 1537 N N . LEU A 1 196 ? -14.187 11.556 8.979 1.00 92.31 196 LEU A N 1
ATOM 1538 C CA . LEU A 1 196 ? -12.823 11.163 8.637 1.00 92.31 196 LEU A CA 1
ATOM 1539 C C . LEU A 1 196 ? -12.495 9.765 9.178 1.00 92.31 196 LEU A C 1
ATOM 1541 O O . LEU A 1 196 ? -11.890 8.969 8.464 1.00 92.31 196 LEU A O 1
ATOM 1545 N N . LYS A 1 197 ? -12.915 9.441 10.409 1.00 91.88 197 LYS A N 1
ATOM 1546 C CA . LYS A 1 197 ? -12.742 8.100 10.982 1.00 91.88 197 LYS A CA 1
ATOM 1547 C C . LYS A 1 197 ? -13.491 7.044 10.166 1.00 91.88 197 LYS A C 1
ATOM 1549 O O . LYS A 1 197 ? -12.875 6.070 9.749 1.00 91.88 197 LYS A O 1
ATOM 1554 N N . ALA A 1 198 ? -14.779 7.246 9.896 1.00 94.75 198 ALA A N 1
ATOM 1555 C CA . ALA A 1 198 ? -15.597 6.331 9.099 1.00 94.75 198 ALA A CA 1
ATOM 1556 C C . ALA A 1 198 ? -14.999 6.092 7.707 1.00 94.75 198 ALA A C 1
ATOM 1558 O O . ALA A 1 198 ? -14.881 4.954 7.254 1.00 94.75 198 ALA A O 1
ATOM 1559 N N . PHE A 1 199 ? -14.562 7.170 7.058 1.00 94.44 199 PHE A N 1
ATOM 1560 C CA . PHE A 1 199 ? -13.924 7.122 5.754 1.00 94.44 199 PHE A CA 1
ATOM 1561 C C . PHE A 1 199 ? -12.603 6.344 5.780 1.00 94.44 199 PHE A C 1
ATOM 1563 O O . PHE A 1 199 ? -12.395 5.476 4.939 1.00 94.44 199 PHE A O 1
ATOM 1570 N N . VAL A 1 200 ? -11.725 6.593 6.757 1.00 92.56 200 VAL A N 1
ATOM 1571 C CA . VAL A 1 200 ? -10.447 5.868 6.886 1.00 92.56 200 VAL A CA 1
ATOM 1572 C C . VAL A 1 200 ? -10.674 4.393 7.220 1.00 92.56 200 VAL A C 1
ATOM 1574 O O . VAL A 1 200 ? -9.986 3.533 6.668 1.00 92.56 200 VAL A O 1
ATOM 1577 N N . MET A 1 201 ? -11.662 4.081 8.063 1.00 93.12 201 MET A N 1
ATOM 1578 C CA . MET A 1 201 ? -12.081 2.703 8.327 1.00 93.12 201 MET A CA 1
ATOM 1579 C C . MET A 1 201 ? -12.517 2.007 7.042 1.00 93.12 201 MET A C 1
ATOM 1581 O O . MET A 1 201 ? -12.042 0.912 6.756 1.00 93.12 201 MET A O 1
ATOM 1585 N N . PHE A 1 202 ? -13.374 2.653 6.250 1.00 94.06 202 PHE A N 1
ATOM 1586 C CA . PHE A 1 202 ? -13.806 2.125 4.961 1.00 94.06 202 PHE A CA 1
ATOM 1587 C C . PHE A 1 202 ? -12.621 1.928 4.012 1.00 94.06 202 PHE A C 1
ATOM 1589 O O . PHE A 1 202 ? -12.402 0.824 3.526 1.00 94.06 202 PHE A O 1
ATOM 1596 N N . LEU A 1 203 ? -11.806 2.964 3.818 1.00 91.88 203 LEU A N 1
ATOM 1597 C CA . LEU A 1 203 ? -10.673 2.954 2.898 1.00 91.88 203 LEU A CA 1
ATOM 1598 C C . LEU A 1 203 ? -9.674 1.829 3.198 1.00 91.88 203 LEU A C 1
ATOM 1600 O O . LEU A 1 203 ? -9.140 1.219 2.280 1.00 91.88 203 LEU A O 1
ATOM 1604 N N . THR A 1 204 ? -9.414 1.560 4.478 1.00 90.00 204 THR A N 1
ATOM 1605 C CA . THR A 1 204 ? -8.362 0.619 4.894 1.00 90.00 204 THR A CA 1
ATOM 1606 C C . THR A 1 204 ? -8.856 -0.798 5.171 1.00 90.00 204 THR A C 1
ATOM 1608 O O . THR A 1 204 ? -8.030 -1.687 5.379 1.00 90.00 204 THR A O 1
ATOM 1611 N N . ARG A 1 205 ? -10.175 -1.032 5.214 1.00 90.50 205 ARG A N 1
ATOM 1612 C CA . ARG A 1 205 ? -10.743 -2.313 5.675 1.00 90.50 205 ARG A CA 1
ATOM 1613 C C . ARG A 1 205 ? -11.893 -2.849 4.833 1.00 90.50 205 ARG A C 1
ATOM 1615 O O . ARG A 1 205 ? -12.213 -4.034 4.948 1.00 90.50 205 ARG A O 1
ATOM 1622 N N . ALA A 1 206 ? -12.558 -2.008 4.044 1.00 91.25 206 ALA A N 1
ATOM 1623 C CA . ALA A 1 206 ? -13.679 -2.463 3.241 1.00 91.25 206 ALA A CA 1
ATOM 1624 C C . ALA A 1 206 ? -13.212 -3.475 2.189 1.00 91.25 206 ALA A C 1
ATOM 1626 O O . ALA A 1 206 ? -12.169 -3.331 1.556 1.00 91.25 206 ALA A O 1
ATOM 1627 N N . ALA A 1 207 ? -14.024 -4.505 1.995 1.00 87.25 207 ALA A N 1
ATOM 1628 C CA . ALA A 1 207 ? -13.957 -5.368 0.828 1.00 87.25 207 ALA A CA 1
ATOM 1629 C C . ALA A 1 207 ? -14.909 -4.834 -0.258 1.00 87.25 207 ALA A C 1
ATOM 1631 O O . ALA A 1 207 ? -15.705 -3.930 -0.009 1.00 87.25 207 ALA A O 1
ATOM 1632 N N . ASP A 1 208 ? -14.952 -5.482 -1.424 1.00 82.25 208 ASP A N 1
ATOM 1633 C CA . ASP A 1 208 ? -15.901 -5.185 -2.516 1.00 82.25 208 ASP A CA 1
ATOM 1634 C C . ASP A 1 208 ? -17.380 -5.105 -2.112 1.00 82.25 208 ASP A C 1
ATOM 1636 O O . ASP A 1 208 ? -18.222 -4.626 -2.872 1.00 82.25 208 ASP A O 1
ATOM 1640 N N . ARG A 1 209 ? -17.726 -5.688 -0.961 1.00 85.12 209 ARG A N 1
ATOM 1641 C CA . ARG A 1 209 ? -19.087 -5.735 -0.424 1.00 85.12 209 ARG A CA 1
ATOM 1642 C C . ARG A 1 209 ? -19.274 -4.834 0.799 1.00 85.12 209 ARG A C 1
ATOM 1644 O O . ARG A 1 209 ? -20.271 -4.997 1.486 1.00 85.12 209 ARG A O 1
ATOM 1651 N N . GLY A 1 210 ? -18.340 -3.936 1.103 1.00 92.69 210 GLY A N 1
ATOM 1652 C CA . GLY A 1 210 ? -18.359 -3.086 2.296 1.00 92.69 210 GLY A CA 1
ATOM 1653 C C . GLY A 1 210 ? -17.539 -3.651 3.459 1.00 92.69 210 GLY A C 1
ATOM 1654 O O . GLY A 1 210 ? -16.612 -4.438 3.260 1.00 92.69 210 GLY A O 1
ATOM 1655 N N . MET A 1 211 ? -17.869 -3.249 4.687 1.00 95.25 211 MET A N 1
ATOM 1656 C CA . MET A 1 211 ? -17.152 -3.686 5.889 1.00 95.25 211 MET A CA 1
ATOM 1657 C C . MET A 1 211 ? -17.590 -5.099 6.273 1.00 95.25 211 MET A C 1
ATOM 1659 O O . MET A 1 211 ? -18.782 -5.362 6.478 1.00 95.25 211 MET A O 1
ATOM 1663 N N . VAL A 1 212 ? -16.622 -6.007 6.404 1.00 94.75 212 VAL A N 1
ATOM 1664 C CA . VAL A 1 212 ? -16.863 -7.410 6.762 1.00 94.75 212 VAL A CA 1
ATOM 1665 C C . VAL A 1 212 ? -16.186 -7.695 8.101 1.00 94.75 212 VAL A C 1
ATOM 1667 O O . VAL A 1 212 ? -15.002 -8.046 8.117 1.00 94.75 212 VAL A O 1
ATOM 1670 N N . PRO A 1 213 ? -16.917 -7.569 9.229 1.00 95.31 213 PRO A N 1
ATOM 1671 C CA . PRO A 1 213 ? -16.354 -7.840 10.542 1.00 95.31 213 PRO A CA 1
ATOM 1672 C C . PRO A 1 213 ? -15.711 -9.219 10.614 1.00 95.31 213 PRO A C 1
ATOM 1674 O O . PRO A 1 213 ? -16.166 -10.170 9.969 1.00 95.31 213 PRO A O 1
ATOM 1677 N N . MET A 1 214 ? -14.669 -9.318 11.439 1.00 94.00 214 MET A N 1
ATOM 1678 C CA . MET A 1 214 ? -13.804 -10.488 11.603 1.00 94.00 214 MET A CA 1
ATOM 1679 C C . MET A 1 214 ? -12.878 -10.734 10.402 1.00 94.00 214 MET A C 1
ATOM 1681 O O . MET A 1 214 ? -11.673 -10.862 10.589 1.00 94.00 214 MET A O 1
ATOM 1685 N N . TYR A 1 215 ? -13.399 -10.744 9.175 1.00 90.88 215 TYR A N 1
ATOM 1686 C CA . TYR A 1 215 ? -12.591 -10.950 7.968 1.00 90.88 215 TYR A CA 1
ATOM 1687 C C . TYR A 1 215 ? -11.536 -9.849 7.774 1.00 90.88 215 TYR A C 1
ATOM 1689 O O . TYR A 1 215 ? -10.371 -10.142 7.519 1.00 90.88 215 TYR A O 1
ATOM 1697 N N . ASP A 1 216 ? -11.920 -8.590 7.959 1.00 90.12 216 ASP A N 1
ATOM 1698 C CA . ASP A 1 216 ? -11.050 -7.423 7.762 1.00 90.12 216 ASP A CA 1
ATOM 1699 C C . ASP A 1 216 ? -10.023 -7.175 8.889 1.00 90.12 216 ASP A C 1
ATOM 1701 O O . ASP A 1 216 ? -9.314 -6.171 8.892 1.00 90.12 216 ASP A O 1
ATOM 1705 N N . LEU A 1 217 ? -9.947 -8.076 9.874 1.00 90.31 217 LEU A N 1
ATOM 1706 C CA . LEU A 1 217 ? -8.871 -8.119 10.870 1.00 90.31 217 LEU A CA 1
ATOM 1707 C C . LEU A 1 217 ? -7.691 -8.986 10.410 1.00 90.31 217 LEU A C 1
ATOM 1709 O O . LEU A 1 217 ? -6.675 -9.073 11.110 1.00 90.31 217 LEU A O 1
ATOM 1713 N N . MET A 1 218 ? -7.826 -9.660 9.266 1.00 87.88 218 MET A N 1
ATOM 1714 C CA . MET A 1 218 ? -6.709 -10.321 8.604 1.00 87.88 218 MET A CA 1
ATOM 1715 C C . MET A 1 218 ? -5.804 -9.276 7.946 1.00 87.88 218 MET A C 1
ATOM 1717 O O . MET A 1 218 ? -6.280 -8.312 7.356 1.00 87.88 218 MET A O 1
ATOM 1721 N N . ASN A 1 219 ? -4.490 -9.469 8.047 1.00 79.56 219 ASN A N 1
ATOM 1722 C CA . ASN A 1 219 ? -3.523 -8.548 7.452 1.00 79.56 219 ASN A CA 1
ATOM 1723 C C . ASN A 1 219 ? -3.403 -8.751 5.947 1.00 79.56 219 ASN A C 1
ATOM 1725 O O . ASN A 1 219 ? -3.494 -9.879 5.471 1.00 79.56 219 ASN A O 1
ATOM 1729 N N . HIS A 1 220 ? -3.068 -7.680 5.232 1.00 69.88 220 HIS A N 1
ATOM 1730 C CA . HIS A 1 220 ? -2.545 -7.782 3.877 1.00 69.88 220 HIS A CA 1
ATOM 1731 C C . HIS A 1 220 ? -1.068 -8.220 3.913 1.00 69.88 220 HIS A C 1
ATOM 1733 O O . HIS A 1 220 ? -0.249 -7.602 4.587 1.00 69.88 220 HIS A O 1
ATOM 1739 N N . HIS A 1 221 ? -0.716 -9.300 3.221 1.00 62.38 221 HIS A N 1
ATOM 1740 C CA . HIS A 1 221 ? 0.630 -9.856 3.116 1.00 62.38 221 HIS A CA 1
ATOM 1741 C C . HIS A 1 221 ? 0.812 -10.575 1.771 1.00 62.38 221 HIS A C 1
ATOM 1743 O O . HIS A 1 221 ? 0.434 -11.734 1.613 1.00 62.38 221 HIS A O 1
ATOM 1749 N N . ASN A 1 222 ? 1.492 -9.952 0.812 1.00 51.53 222 ASN A N 1
ATOM 1750 C CA . ASN A 1 222 ? 1.779 -10.553 -0.494 1.00 51.53 222 ASN A CA 1
ATOM 1751 C C . ASN A 1 222 ? 2.425 -11.947 -0.372 1.00 51.53 222 ASN A C 1
ATOM 1753 O O . ASN A 1 222 ? 3.611 -12.083 -0.103 1.00 51.53 222 ASN A O 1
ATOM 1757 N N . GLY A 1 223 ? 1.628 -13.008 -0.528 1.00 47.25 223 GLY A N 1
ATOM 1758 C CA . GLY A 1 223 ? 2.079 -14.405 -0.507 1.00 47.25 223 GLY A CA 1
ATOM 1759 C C . GLY A 1 223 ? 2.022 -15.156 0.836 1.00 47.25 223 GLY A C 1
ATOM 1760 O O . GLY A 1 223 ? 2.275 -16.365 0.829 1.00 47.25 223 GLY A O 1
ATOM 1761 N N . LEU A 1 224 ? 1.666 -14.521 1.966 1.00 46.78 224 LEU A N 1
ATOM 1762 C CA . LEU A 1 224 ? 1.495 -15.220 3.259 1.00 46.78 224 LEU A CA 1
ATOM 1763 C C . LEU A 1 224 ? 0.092 -15.103 3.898 1.00 46.78 224 LEU A C 1
ATOM 1765 O O . LEU A 1 224 ? -0.125 -15.781 4.903 1.00 46.78 224 LEU A O 1
ATOM 1769 N N . ILE A 1 225 ? -0.871 -14.351 3.335 1.00 49.91 225 ILE A N 1
ATOM 1770 C CA . ILE A 1 225 ? -2.237 -14.264 3.914 1.00 49.91 225 ILE A CA 1
ATOM 1771 C C . ILE A 1 225 ? -3.066 -15.526 3.668 1.00 49.91 225 ILE A C 1
ATOM 1773 O O . ILE A 1 225 ? -2.977 -16.178 2.630 1.00 49.91 225 ILE A O 1
ATOM 1777 N N . ASN A 1 226 ? -3.958 -15.772 4.625 1.00 50.66 226 ASN A N 1
ATOM 1778 C CA . ASN A 1 226 ? -5.010 -16.782 4.644 1.00 50.66 226 ASN A CA 1
ATOM 1779 C C . ASN A 1 226 ? -6.338 -16.332 3.989 1.00 50.66 226 ASN A C 1
ATOM 1781 O O . ASN A 1 226 ? -7.346 -17.019 4.153 1.00 50.66 226 ASN A O 1
ATOM 1785 N N . THR A 1 227 ? -6.388 -15.187 3.296 1.00 51.91 227 THR A N 1
ATOM 1786 C CA . THR A 1 227 ? -7.618 -14.667 2.676 1.00 51.91 227 THR A CA 1
ATOM 1787 C C . THR A 1 227 ? -7.385 -14.180 1.256 1.00 51.91 227 THR A C 1
ATOM 1789 O O . THR A 1 227 ? -6.437 -13.458 0.962 1.00 51.91 227 THR A O 1
ATOM 1792 N N . ARG A 1 228 ? -8.293 -14.597 0.370 1.00 54.34 228 ARG A N 1
ATOM 1793 C CA . ARG A 1 228 ? -8.356 -14.206 -1.036 1.00 54.34 228 ARG A CA 1
ATOM 1794 C C . ARG A 1 228 ? -9.650 -13.439 -1.260 1.00 54.34 228 ARG A C 1
ATOM 1796 O O . ARG A 1 228 ? -10.734 -13.995 -1.100 1.00 54.34 228 ARG A O 1
ATOM 1803 N N . LEU A 1 229 ? -9.535 -12.203 -1.718 1.00 51.31 229 LEU A N 1
ATOM 1804 C CA . LEU A 1 229 ? -10.602 -11.535 -2.454 1.00 51.31 229 LEU A CA 1
ATOM 1805 C C . LEU A 1 229 ? -10.297 -11.756 -3.938 1.00 51.31 229 LEU A C 1
ATOM 1807 O O . LEU A 1 229 ? -9.231 -11.397 -4.426 1.00 51.31 229 LEU A O 1
ATOM 1811 N N . GLN A 1 230 ? -11.196 -12.436 -4.649 1.00 49.06 230 GLN A N 1
ATOM 1812 C CA . GLN A 1 230 ? -10.984 -12.872 -6.037 1.00 49.06 230 GLN A CA 1
ATOM 1813 C C . GLN A 1 230 ? -10.926 -11.705 -7.050 1.00 49.06 230 GLN A C 1
ATOM 1815 O O . GLN A 1 230 ? -10.697 -11.933 -8.232 1.00 49.06 230 GLN A O 1
ATOM 1820 N N . SER A 1 231 ? -11.131 -10.472 -6.598 1.00 45.16 231 SER A N 1
ATOM 1821 C CA . SER A 1 231 ? -11.365 -9.279 -7.412 1.00 45.16 231 SER A CA 1
ATOM 1822 C C . SER A 1 231 ? -10.216 -8.274 -7.456 1.00 45.16 231 SER A C 1
ATOM 1824 O O . SER A 1 231 ? -10.333 -7.280 -8.173 1.00 45.16 231 SER A O 1
ATOM 1826 N N . TRP A 1 232 ? -9.108 -8.499 -6.744 1.00 55.72 232 TRP A N 1
ATOM 1827 C CA . TRP A 1 232 ? -8.007 -7.539 -6.767 1.00 55.72 232 TRP A CA 1
ATOM 1828 C C . TRP A 1 232 ? -7.228 -7.646 -8.078 1.00 55.72 232 TRP A C 1
ATOM 1830 O O . TRP A 1 232 ? -6.442 -8.566 -8.308 1.00 55.72 232 TRP A O 1
ATOM 1840 N N . TRP A 1 233 ? -7.460 -6.664 -8.942 1.00 58.81 233 TRP A N 1
ATOM 1841 C CA . TRP A 1 233 ? -6.505 -6.218 -9.946 1.00 58.81 233 TRP A CA 1
ATOM 1842 C C . TRP A 1 233 ? -5.201 -5.898 -9.212 1.00 58.81 233 TRP A C 1
ATOM 1844 O O . TRP A 1 233 ? -5.256 -5.196 -8.210 1.00 58.81 233 TRP A O 1
ATOM 1854 N N . GLY A 1 234 ? -4.062 -6.451 -9.645 1.00 68.50 234 GLY A N 1
ATOM 1855 C CA . GLY A 1 234 ? -2.799 -6.373 -8.901 1.00 68.50 234 GLY A CA 1
ATOM 1856 C C . GLY A 1 234 ? -2.428 -4.937 -8.532 1.00 68.50 234 GLY A C 1
ATOM 1857 O O . GLY A 1 234 ? -1.892 -4.207 -9.370 1.00 68.50 234 GLY A O 1
ATOM 1858 N N . GLU A 1 235 ? -2.741 -4.526 -7.302 1.00 85.12 235 GLU A N 1
ATOM 1859 C CA . GLU A 1 235 ? -2.402 -3.208 -6.778 1.00 85.12 235 GLU A CA 1
ATOM 1860 C C . GLU A 1 235 ? -0.889 -3.045 -6.803 1.00 85.12 235 GLU A C 1
ATOM 1862 O O . GLU A 1 235 ? -0.134 -3.993 -6.572 1.00 85.12 235 GLU A O 1
ATOM 1867 N N . SER A 1 236 ? -0.433 -1.845 -7.142 1.00 91.25 236 SER A N 1
ATOM 1868 C CA . SER A 1 236 ? 0.983 -1.552 -7.008 1.00 91.25 236 SER A CA 1
ATOM 1869 C C . SER A 1 236 ? 1.295 -1.190 -5.567 1.00 91.25 236 SER A C 1
ATOM 1871 O O . SER A 1 236 ? 0.446 -0.689 -4.837 1.00 91.25 236 SER A O 1
ATOM 1873 N N . THR A 1 237 ? 2.552 -1.324 -5.177 1.00 93.44 237 THR A N 1
ATOM 1874 C CA . THR A 1 237 ? 3.063 -0.841 -3.898 1.00 93.44 237 THR A CA 1
ATOM 1875 C C . THR A 1 237 ? 2.839 0.667 -3.723 1.00 93.44 237 THR A C 1
ATOM 1877 O O . THR A 1 237 ? 2.755 1.145 -2.595 1.00 93.44 237 THR A O 1
ATOM 1880 N N . VAL A 1 238 ? 2.679 1.425 -4.818 1.00 93.31 238 VAL A N 1
ATOM 1881 C CA . VAL A 1 238 ? 2.251 2.835 -4.775 1.00 93.31 238 VAL A CA 1
ATOM 1882 C C . VAL A 1 238 ? 0.809 2.950 -4.275 1.00 93.31 238 VAL A C 1
ATOM 1884 O O . VAL A 1 238 ? 0.537 3.758 -3.389 1.00 93.31 238 VAL A O 1
ATOM 1887 N N . ASP A 1 239 ? -0.096 2.125 -4.805 1.00 91.25 239 ASP A N 1
ATOM 1888 C CA . ASP A 1 239 ? -1.511 2.084 -4.414 1.00 91.25 239 ASP A CA 1
ATOM 1889 C C . ASP A 1 239 ? -1.665 1.595 -2.968 1.00 91.25 239 ASP A C 1
ATOM 1891 O O . ASP A 1 239 ? -2.373 2.220 -2.175 1.00 91.25 239 ASP A O 1
ATOM 1895 N N . VAL A 1 240 ? -0.928 0.540 -2.600 1.00 90.62 240 VAL A N 1
ATOM 1896 C CA . VAL A 1 240 ? -0.891 -0.003 -1.235 1.00 90.62 240 VAL A CA 1
ATOM 1897 C C . VAL A 1 240 ? -0.382 1.053 -0.257 1.00 90.62 240 VAL A C 1
ATOM 1899 O O . VAL A 1 240 ? -0.986 1.280 0.792 1.00 90.62 240 VAL A O 1
ATOM 1902 N N . PHE A 1 241 ? 0.696 1.760 -0.601 1.00 92.94 241 PHE A N 1
ATOM 1903 C CA . PHE A 1 241 ? 1.204 2.831 0.245 1.00 92.94 241 PHE A CA 1
ATOM 1904 C C . PHE A 1 241 ? 0.204 3.978 0.376 1.00 92.94 241 PHE A C 1
ATOM 1906 O O . PHE A 1 241 ? -0.028 4.446 1.488 1.00 92.94 241 PHE A O 1
ATOM 1913 N N . ASN A 1 242 ? -0.411 4.418 -0.723 1.00 90.69 242 ASN A N 1
ATOM 1914 C CA . ASN A 1 242 ? -1.361 5.527 -0.696 1.00 90.69 242 ASN A CA 1
ATOM 1915 C C . ASN A 1 242 ? -2.604 5.203 0.150 1.00 90.69 242 ASN A C 1
ATOM 1917 O O . ASN A 1 242 ? -3.083 6.040 0.914 1.00 90.69 242 ASN A O 1
ATOM 1921 N N . THR A 1 243 ? -3.092 3.968 0.043 1.00 88.19 243 THR A N 1
ATOM 1922 C CA . THR A 1 243 ? -4.319 3.508 0.704 1.00 88.19 243 THR A CA 1
ATOM 1923 C C . THR A 1 243 ? -4.074 3.116 2.160 1.00 88.19 243 THR A C 1
ATOM 1925 O O . THR A 1 243 ? -4.826 3.529 3.040 1.00 88.19 243 THR A O 1
ATOM 1928 N N . TYR A 1 244 ? -3.001 2.372 2.442 1.00 89.69 244 TYR A N 1
ATOM 1929 C CA . TYR A 1 244 ? -2.767 1.755 3.754 1.00 89.69 244 TYR A CA 1
ATOM 1930 C C . TYR A 1 244 ? -1.561 2.324 4.516 1.00 89.69 244 TYR A C 1
ATOM 1932 O O . TYR A 1 244 ? -1.378 2.033 5.699 1.00 89.69 244 TYR A O 1
ATOM 1940 N N . GLY A 1 245 ? -0.726 3.145 3.877 1.00 90.44 245 GLY A N 1
ATOM 1941 C CA . GLY A 1 245 ? 0.416 3.801 4.514 1.00 90.44 245 GLY A CA 1
ATOM 1942 C C . GLY A 1 245 ? 1.602 2.889 4.814 1.00 90.44 245 GLY A C 1
ATOM 1943 O O . GLY A 1 245 ? 2.403 3.197 5.689 1.00 90.44 245 GLY A O 1
ATOM 1944 N N . PHE A 1 246 ? 1.775 1.764 4.129 1.00 89.94 246 PHE A N 1
ATOM 1945 C CA . PHE A 1 246 ? 2.974 0.946 4.317 1.00 89.94 246 PHE A CA 1
ATOM 1946 C C . PHE A 1 246 ? 3.536 0.445 2.992 1.00 89.94 246 PHE A C 1
ATOM 1948 O O . PHE A 1 246 ? 2.845 0.393 1.981 1.00 89.94 246 PHE A O 1
ATOM 1955 N N . VAL A 1 247 ? 4.824 0.106 3.011 1.00 90.62 247 VAL A N 1
ATOM 1956 C CA . VAL A 1 247 ? 5.461 -0.671 1.948 1.00 90.62 247 VAL A CA 1
ATOM 1957 C C . VAL A 1 247 ? 5.404 -2.124 2.375 1.00 90.62 247 VAL A C 1
ATOM 1959 O O . VAL A 1 247 ? 5.915 -2.477 3.437 1.00 90.62 247 VAL A O 1
ATOM 1962 N N . GLU A 1 248 ? 4.749 -2.946 1.573 1.00 87.31 248 GLU A N 1
ATOM 1963 C CA . GLU A 1 248 ? 4.650 -4.383 1.804 1.00 87.31 248 GLU A CA 1
ATOM 1964 C C . GLU A 1 248 ? 6.011 -5.086 1.728 1.00 87.31 248 GLU A C 1
ATOM 1966 O O . GLU A 1 248 ? 6.942 -4.628 1.059 1.00 87.31 248 GLU A O 1
ATOM 1971 N N . ASP A 1 249 ? 6.134 -6.223 2.411 1.00 86.38 249 ASP A N 1
ATOM 1972 C CA . ASP A 1 249 ? 7.262 -7.127 2.196 1.00 86.38 249 ASP A CA 1
ATOM 1973 C C . ASP A 1 249 ? 7.199 -7.747 0.789 1.00 86.38 249 ASP A C 1
ATOM 1975 O O . ASP A 1 249 ? 6.182 -7.686 0.098 1.00 86.38 249 ASP A O 1
ATOM 1979 N N . TYR A 1 250 ? 8.302 -8.353 0.344 1.00 89.75 250 TYR A N 1
ATOM 1980 C CA . TYR A 1 250 ? 8.342 -8.992 -0.968 1.00 89.75 250 TYR A CA 1
ATOM 1981 C C . TYR A 1 250 ? 7.307 -10.124 -1.102 1.00 89.75 250 TYR A C 1
ATOM 1983 O O . TYR A 1 250 ? 7.132 -10.903 -0.161 1.00 89.75 250 TYR A O 1
ATOM 1991 N N . PRO A 1 251 ? 6.719 -10.308 -2.297 1.00 92.31 251 PRO A N 1
ATOM 1992 C CA . PRO A 1 251 ? 6.960 -9.542 -3.521 1.00 92.31 251 PRO A CA 1
ATOM 1993 C C . PRO A 1 251 ? 6.293 -8.153 -3.535 1.00 92.31 251 PRO A C 1
ATOM 1995 O O . PRO A 1 251 ? 5.237 -7.967 -2.947 1.00 92.31 251 PRO A O 1
ATOM 1998 N N . GLN A 1 252 ? 6.898 -7.196 -4.243 1.00 93.31 252 GLN A N 1
ATOM 1999 C CA . GLN A 1 252 ? 6.421 -5.811 -4.391 1.00 93.31 252 GLN A CA 1
ATOM 2000 C C . GLN A 1 252 ? 6.232 -5.472 -5.872 1.00 93.31 252 GLN A C 1
ATOM 2002 O O . GLN A 1 252 ? 7.121 -5.767 -6.673 1.00 93.31 252 GLN A O 1
ATOM 2007 N N . LEU A 1 253 ? 5.131 -4.823 -6.248 1.00 94.88 253 LEU A N 1
ATOM 2008 C CA . LEU A 1 253 ? 4.884 -4.378 -7.622 1.00 94.88 253 LEU A CA 1
ATOM 2009 C C . LEU A 1 253 ? 4.970 -2.854 -7.699 1.00 94.88 253 LEU A C 1
ATOM 2011 O O . LEU A 1 253 ? 4.053 -2.161 -7.286 1.00 94.88 253 LEU A O 1
ATOM 2015 N N . TRP A 1 254 ? 6.038 -2.307 -8.264 1.00 96.62 254 TRP A N 1
ATOM 2016 C CA . TRP A 1 254 ? 6.194 -0.856 -8.391 1.00 96.62 254 TRP A CA 1
ATOM 2017 C C . TRP A 1 254 ? 5.786 -0.371 -9.781 1.00 96.62 254 TRP A C 1
ATOM 2019 O O . TRP A 1 254 ? 6.093 -1.033 -10.774 1.00 96.62 254 TRP A O 1
ATOM 2029 N N . ARG A 1 255 ? 5.135 0.798 -9.838 1.00 95.12 255 ARG A N 1
ATOM 2030 C CA . ARG A 1 255 ? 4.660 1.464 -11.060 1.00 95.12 255 ARG A CA 1
ATOM 2031 C C . ARG A 1 255 ? 5.207 2.880 -11.169 1.00 95.12 255 ARG A C 1
ATOM 2033 O O . ARG A 1 255 ? 5.238 3.601 -10.173 1.00 95.12 255 ARG A O 1
ATOM 2040 N N . TRP A 1 256 ? 5.579 3.292 -12.377 1.00 95.56 256 TRP A N 1
ATOM 2041 C CA . TRP A 1 256 ? 5.807 4.700 -12.709 1.00 95.56 256 TRP A CA 1
ATOM 2042 C C . TRP A 1 256 ? 5.581 4.977 -14.193 1.00 95.56 256 TRP A C 1
ATOM 2044 O O . TRP A 1 256 ? 5.481 4.072 -15.023 1.00 95.56 256 TRP A O 1
ATOM 2054 N N . SER A 1 257 ? 5.509 6.256 -14.537 1.00 92.50 257 SER A N 1
ATOM 2055 C CA . SER A 1 257 ? 5.477 6.722 -15.919 1.00 92.50 257 SER A CA 1
ATOM 2056 C C . SER A 1 257 ? 6.290 7.996 -16.035 1.00 92.50 257 SER A C 1
ATOM 2058 O O . SER A 1 257 ? 6.287 8.817 -15.120 1.00 92.50 257 SER A O 1
ATOM 2060 N N . ASP A 1 258 ? 6.991 8.141 -17.151 1.00 90.44 258 ASP A N 1
ATOM 2061 C CA . ASP A 1 258 ? 7.570 9.413 -17.566 1.00 90.44 258 ASP A CA 1
ATOM 2062 C C . ASP A 1 258 ? 6.652 10.105 -18.586 1.00 90.44 258 ASP A C 1
ATOM 2064 O O . ASP A 1 258 ? 5.638 9.553 -19.025 1.00 90.44 258 ASP A O 1
ATOM 2068 N N . VAL A 1 259 ? 7.000 11.342 -18.944 1.00 87.62 259 VAL A N 1
ATOM 2069 C CA . VAL A 1 259 ? 6.238 12.148 -19.911 1.00 87.62 259 VAL A CA 1
ATOM 2070 C C . VAL A 1 259 ? 6.114 11.422 -21.252 1.00 87.62 259 VAL A C 1
ATOM 2072 O O . VAL A 1 259 ? 5.035 11.403 -21.842 1.00 87.62 259 VAL A O 1
ATOM 2075 N N . ASP A 1 260 ? 7.189 10.776 -21.704 1.00 84.75 260 ASP A N 1
ATOM 2076 C CA . ASP A 1 260 ? 7.212 10.053 -22.974 1.00 84.75 260 ASP A CA 1
ATOM 2077 C C . ASP A 1 260 ? 6.242 8.871 -22.968 1.00 84.75 260 ASP A C 1
ATOM 2079 O O . ASP A 1 260 ? 5.550 8.642 -23.957 1.00 84.75 260 ASP A O 1
ATOM 2083 N N . MET A 1 261 ? 6.174 8.120 -21.870 1.00 83.62 261 MET A N 1
ATOM 2084 C CA . MET A 1 261 ? 5.243 7.013 -21.694 1.00 83.62 261 MET A CA 1
ATOM 2085 C C . MET A 1 261 ? 3.794 7.486 -21.655 1.00 83.62 261 MET A C 1
ATOM 2087 O O . MET A 1 261 ? 2.953 6.840 -22.270 1.00 83.62 261 MET A O 1
ATOM 2091 N N . ILE A 1 262 ? 3.500 8.598 -20.977 1.00 84.06 262 ILE A N 1
ATOM 2092 C CA . ILE A 1 262 ? 2.143 9.162 -20.934 1.00 84.06 262 ILE A CA 1
ATOM 2093 C C . ILE A 1 262 ? 1.696 9.544 -22.349 1.00 84.06 262 ILE A C 1
ATOM 2095 O O . ILE A 1 262 ? 0.640 9.108 -22.794 1.00 84.06 262 ILE A O 1
ATOM 2099 N N . VAL A 1 263 ? 2.539 10.269 -23.092 1.00 83.75 263 VAL A N 1
ATOM 2100 C CA . VAL A 1 263 ? 2.253 10.654 -24.485 1.00 83.75 263 VAL A CA 1
ATOM 2101 C C . VAL A 1 263 ? 2.107 9.423 -25.383 1.00 83.75 263 VAL A C 1
ATOM 2103 O O . VAL A 1 263 ? 1.226 9.364 -26.237 1.00 83.75 263 VAL A O 1
ATOM 2106 N N . LYS A 1 264 ? 2.955 8.410 -25.193 1.00 79.88 264 LYS A N 1
ATOM 2107 C CA . LYS A 1 264 ? 2.903 7.161 -25.960 1.00 79.88 264 LYS A CA 1
ATOM 2108 C C . LYS A 1 264 ? 1.698 6.290 -25.617 1.00 79.88 264 LYS A C 1
ATOM 2110 O O . LYS A 1 264 ? 1.217 5.592 -26.497 1.00 79.88 264 LYS A O 1
ATOM 2115 N N . ALA A 1 265 ? 1.206 6.303 -24.381 1.00 75.88 265 ALA A N 1
ATOM 2116 C CA . ALA A 1 265 ? 0.018 5.543 -23.995 1.00 75.88 265 ALA A CA 1
ATOM 2117 C C . ALA A 1 265 ? -1.239 6.016 -24.749 1.00 75.88 265 ALA A C 1
ATOM 2119 O O . ALA A 1 265 ? -2.168 5.233 -24.932 1.00 75.88 265 ALA A O 1
ATOM 2120 N N . GLU A 1 266 ? -1.242 7.261 -25.232 1.00 79.19 266 GLU A N 1
ATOM 2121 C CA . GLU A 1 266 ? -2.298 7.814 -26.084 1.00 79.19 266 GLU A CA 1
ATOM 2122 C C . GLU A 1 266 ? -2.140 7.444 -27.573 1.00 79.19 266 GLU A C 1
ATOM 2124 O O . GLU A 1 266 ? -3.097 7.581 -28.338 1.00 79.19 266 GLU A O 1
ATOM 2129 N N . ASP A 1 267 ? -0.968 6.959 -28.008 1.00 76.81 267 ASP A N 1
ATOM 2130 C CA . ASP A 1 267 ? -0.744 6.523 -29.391 1.00 76.81 267 ASP A CA 1
ATOM 2131 C C . ASP A 1 267 ? -1.270 5.088 -29.593 1.00 76.81 267 ASP A C 1
ATOM 2133 O O . ASP A 1 267 ? -0.690 4.135 -29.061 1.00 76.81 267 ASP A O 1
ATOM 2137 N N . PRO A 1 268 ? -2.317 4.875 -30.415 1.00 68.44 268 PRO A N 1
ATOM 2138 C CA . PRO A 1 268 ? -2.841 3.538 -30.696 1.00 68.44 268 PRO A CA 1
ATOM 2139 C C . PRO A 1 268 ? -1.822 2.617 -31.391 1.00 68.44 268 PRO A C 1
ATOM 2141 O O . PRO A 1 268 ? -2.009 1.403 -31.399 1.00 68.44 268 PRO A O 1
ATOM 2144 N N . ASN A 1 269 ? -0.738 3.163 -31.960 1.00 65.06 269 ASN A N 1
ATOM 2145 C CA . ASN A 1 269 ? 0.357 2.396 -32.565 1.00 65.06 269 ASN A CA 1
ATOM 2146 C C . ASN A 1 269 ? 1.537 2.160 -31.615 1.00 65.06 269 ASN A C 1
ATOM 2148 O O . ASN A 1 269 ? 2.564 1.606 -32.037 1.00 65.06 269 ASN A O 1
ATOM 2152 N N . HIS A 1 270 ? 1.428 2.586 -30.355 1.00 68.94 270 HIS A N 1
ATOM 2153 C CA . HIS A 1 270 ? 2.460 2.342 -29.366 1.00 68.94 270 HIS A CA 1
ATOM 2154 C C . HIS A 1 270 ? 2.759 0.849 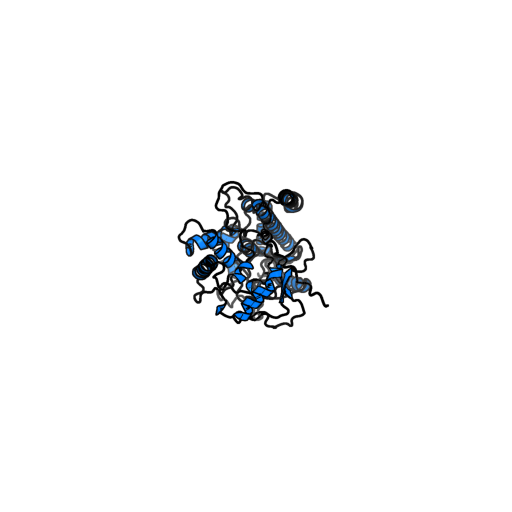-29.272 1.00 68.94 270 HIS A C 1
ATOM 2156 O O . HIS A 1 270 ? 1.891 -0.003 -29.454 1.00 68.94 270 HIS A O 1
ATOM 2162 N N . ALA A 1 271 ? 4.006 0.505 -28.968 1.00 61.59 271 ALA A N 1
ATOM 2163 C CA . ALA A 1 271 ? 4.420 -0.884 -28.911 1.00 61.59 271 ALA A CA 1
ATOM 2164 C C . ALA A 1 271 ? 3.638 -1.700 -27.862 1.00 61.59 271 ALA A C 1
ATOM 2166 O O . ALA A 1 271 ? 3.496 -2.904 -28.033 1.00 61.59 271 ALA A O 1
ATOM 2167 N N . PHE A 1 272 ? 3.026 -1.055 -26.860 1.00 64.81 272 PHE A N 1
ATOM 2168 C CA . PHE A 1 272 ? 2.002 -1.673 -26.007 1.00 64.81 272 PHE A CA 1
ATOM 2169 C C . PHE A 1 272 ? 0.815 -2.238 -26.811 1.00 64.81 272 PHE A C 1
ATOM 2171 O O . PHE A 1 272 ? 0.452 -3.396 -26.628 1.00 64.81 272 PHE A O 1
ATOM 2178 N N . GLY A 1 273 ? 0.279 -1.479 -27.770 1.00 63.28 273 GLY A N 1
ATOM 2179 C CA . GLY A 1 273 ? -0.767 -1.931 -28.695 1.00 63.28 273 GLY A CA 1
ATOM 2180 C C . GLY A 1 273 ? -0.315 -3.033 -29.662 1.00 63.28 273 GLY A C 1
ATOM 2181 O O . GLY A 1 273 ? -1.149 -3.709 -30.251 1.00 63.28 273 GLY A O 1
ATOM 2182 N N . ARG A 1 274 ? 0.998 -3.283 -29.808 1.00 65.25 274 ARG A N 1
ATOM 2183 C CA . ARG A 1 274 ? 1.492 -4.465 -30.545 1.00 65.25 274 ARG A CA 1
ATOM 2184 C C . ARG A 1 274 ? 1.361 -5.758 -29.742 1.00 65.25 274 ARG A C 1
ATOM 2186 O O . ARG A 1 274 ? 1.295 -6.823 -30.342 1.00 65.25 274 ARG A O 1
ATOM 2193 N N . TYR A 1 275 ? 1.355 -5.666 -28.414 1.00 63.19 275 TYR A N 1
ATOM 2194 C CA . TYR A 1 275 ? 1.163 -6.813 -27.522 1.00 63.19 275 TYR A CA 1
ATOM 2195 C C . TYR A 1 275 ? -0.307 -7.022 -27.166 1.00 63.19 275 TYR A C 1
ATOM 2197 O O . TYR A 1 275 ? -0.771 -8.153 -27.051 1.00 63.19 275 TYR A O 1
ATOM 2205 N N . VAL A 1 276 ? -1.052 -5.927 -27.037 1.00 60.50 276 VAL A N 1
ATOM 2206 C CA . VAL A 1 276 ? -2.501 -5.936 -26.850 1.00 60.50 276 VAL A CA 1
ATOM 2207 C C . VAL A 1 276 ? -3.142 -5.807 -28.228 1.00 60.50 276 VAL A C 1
ATOM 2209 O O . VAL A 1 276 ? -3.519 -4.717 -28.649 1.00 60.50 276 VAL A O 1
ATOM 2212 N N . GLY A 1 277 ? -3.172 -6.907 -28.983 1.00 55.94 277 GLY A N 1
ATOM 2213 C CA . GLY A 1 277 ? -3.826 -6.919 -30.291 1.00 55.94 277 GLY A CA 1
ATOM 2214 C C . GLY A 1 277 ? -5.301 -6.478 -30.196 1.00 55.94 277 GLY A C 1
ATOM 2215 O O . GLY A 1 277 ? -5.918 -6.623 -29.141 1.00 55.94 277 GLY A O 1
ATOM 2216 N N . PRO A 1 278 ? -5.887 -5.936 -31.281 1.00 54.28 278 PRO A N 1
ATOM 2217 C CA . PRO A 1 278 ? -7.251 -5.393 -31.276 1.00 54.28 278 PRO A CA 1
ATOM 2218 C C . PRO A 1 278 ? -8.336 -6.448 -31.011 1.00 54.28 278 PRO A C 1
ATOM 2220 O O . PRO A 1 278 ? -9.433 -6.095 -30.588 1.00 54.28 278 PRO A O 1
ATOM 2223 N N . ASP A 1 279 ? -8.027 -7.728 -31.227 1.00 59.56 279 ASP A N 1
ATOM 2224 C CA . ASP A 1 279 ? -8.844 -8.836 -30.744 1.00 59.56 279 ASP A CA 1
ATOM 2225 C C . ASP A 1 279 ? -8.285 -9.295 -29.393 1.00 59.56 279 ASP A C 1
ATOM 2227 O O . ASP A 1 279 ? -7.135 -9.739 -29.336 1.00 59.56 279 ASP A O 1
ATOM 2231 N N . GLU A 1 280 ? -9.103 -9.285 -28.334 1.00 54.38 280 GLU A N 1
ATOM 2232 C CA . GLU A 1 280 ? -8.758 -9.773 -26.979 1.00 54.38 280 GLU A CA 1
ATOM 2233 C C . GLU A 1 280 ? -8.201 -11.219 -26.956 1.00 54.38 280 GLU A C 1
ATOM 2235 O O . GLU A 1 280 ? -7.636 -11.652 -25.959 1.00 54.38 280 GLU A O 1
ATOM 2240 N N . ASN A 1 281 ? -8.297 -11.956 -28.071 1.00 52.62 281 ASN A N 1
ATOM 2241 C CA . ASN A 1 281 ? -7.763 -13.309 -28.252 1.00 52.62 281 ASN A CA 1
ATOM 2242 C C . ASN A 1 281 ? -6.502 -13.405 -29.141 1.00 52.62 281 ASN A C 1
ATOM 2244 O O . ASN A 1 281 ? -5.995 -14.505 -29.342 1.00 52.62 281 ASN A O 1
ATOM 2248 N N . SER A 1 282 ? -6.001 -12.306 -29.714 1.00 50.00 282 SER A N 1
ATOM 2249 C CA . SER A 1 282 ? -4.943 -12.341 -30.748 1.00 50.00 282 SER A CA 1
ATOM 2250 C C . SER A 1 282 ? -3.506 -12.302 -30.219 1.00 50.00 282 SER A C 1
ATOM 2252 O O . SER A 1 282 ? -2.576 -12.582 -30.972 1.00 50.00 282 SER A O 1
ATOM 2254 N N . GLY A 1 283 ? -3.311 -11.986 -28.936 1.00 48.78 283 GLY A N 1
ATOM 2255 C CA . GLY A 1 283 ? -1.981 -11.903 -28.322 1.00 48.78 283 GLY A CA 1
ATOM 2256 C C . GLY A 1 283 ? -1.438 -13.234 -27.808 1.00 48.78 283 GLY A C 1
ATOM 2257 O O . GLY A 1 283 ? -0.283 -13.296 -27.400 1.00 48.78 283 GLY A O 1
ATOM 2258 N N . VAL A 1 284 ? -2.253 -14.288 -27.805 1.00 52.88 284 VAL A N 1
ATOM 2259 C CA . VAL A 1 284 ? -1.918 -15.579 -27.214 1.00 52.88 284 VAL A CA 1
ATOM 2260 C C . VAL A 1 284 ? -1.553 -16.549 -28.331 1.00 52.88 284 VAL A C 1
ATOM 2262 O O . VAL A 1 284 ? -2.361 -16.784 -29.229 1.00 52.88 284 VAL A O 1
ATOM 2265 N N . ASP A 1 285 ? -0.339 -17.105 -28.311 1.00 55.97 285 ASP A N 1
ATOM 2266 C CA . ASP A 1 285 ? -0.019 -18.193 -29.238 1.00 55.97 285 ASP A CA 1
ATOM 2267 C C . ASP A 1 285 ? -0.963 -19.392 -29.007 1.00 55.97 285 ASP A C 1
ATOM 2269 O O . ASP A 1 285 ? -1.700 -19.458 -28.017 1.00 55.97 285 ASP A O 1
ATOM 2273 N N . ALA A 1 286 ? -0.961 -20.361 -29.925 1.00 44.81 286 ALA A N 1
ATOM 2274 C CA . ALA A 1 286 ? -1.841 -21.532 -29.855 1.00 44.81 286 ALA A CA 1
ATOM 2275 C C . ALA A 1 286 ? -1.685 -22.368 -28.560 1.00 44.81 286 ALA A C 1
ATOM 2277 O O . ALA A 1 286 ? -2.476 -23.282 -28.325 1.00 44.81 286 ALA A O 1
ATOM 2278 N N . GLU A 1 287 ? -0.683 -22.070 -27.728 1.00 54.62 287 GLU A N 1
ATOM 2279 C CA . GLU A 1 287 ? -0.359 -22.750 -26.476 1.00 54.62 287 GLU A CA 1
ATOM 2280 C C . GLU A 1 287 ? -0.626 -21.888 -25.232 1.00 54.62 287 GLU A C 1
ATOM 2282 O O . GLU A 1 287 ? -0.335 -22.331 -24.120 1.00 54.62 287 GLU A O 1
ATOM 2287 N N . GLY A 1 288 ? -1.188 -20.683 -25.368 1.00 53.78 288 GLY A N 1
ATOM 2288 C CA . GLY A 1 288 ? -1.471 -19.837 -24.207 1.00 53.78 288 GLY A CA 1
ATOM 2289 C C . GLY A 1 288 ? -0.352 -18.851 -23.835 1.00 53.78 288 GLY A C 1
ATOM 2290 O O . GLY A 1 288 ? -0.474 -18.160 -22.827 1.00 53.78 288 GLY A O 1
ATOM 2291 N N . ARG A 1 289 ? 0.751 -18.782 -24.593 1.00 58.91 289 ARG A N 1
ATOM 2292 C CA . ARG A 1 289 ? 2.010 -18.110 -24.204 1.00 58.91 289 ARG A CA 1
ATOM 2293 C C . ARG A 1 289 ? 2.181 -16.730 -24.840 1.00 58.91 289 ARG A C 1
ATOM 2295 O O . ARG A 1 289 ? 3.249 -16.367 -25.324 1.00 58.91 289 ARG A O 1
ATOM 2302 N N . GLY A 1 290 ? 1.109 -15.949 -24.820 1.00 62.91 290 GLY A N 1
ATOM 2303 C CA . GLY A 1 290 ? 1.143 -14.540 -25.189 1.00 62.91 290 GLY A CA 1
ATOM 2304 C C . GLY A 1 290 ? 1.793 -13.664 -24.128 1.00 62.91 290 GLY A C 1
ATOM 2305 O O . GLY A 1 290 ? 1.538 -13.841 -22.935 1.00 62.91 290 GLY A O 1
ATOM 2306 N N . PHE A 1 291 ? 2.590 -12.678 -24.541 1.00 71.88 291 PHE A N 1
ATOM 2307 C CA . PHE A 1 291 ? 2.943 -11.578 -23.647 1.00 71.88 291 PHE A CA 1
ATOM 2308 C C . PHE A 1 291 ? 1.728 -10.652 -23.520 1.00 71.88 291 PHE A C 1
ATOM 2310 O O . PHE A 1 291 ? 1.461 -9.844 -24.405 1.00 71.88 291 PHE A O 1
ATOM 2317 N N . GLU A 1 292 ? 0.990 -10.776 -22.418 1.00 81.81 292 GLU A N 1
ATOM 2318 C CA . GLU A 1 292 ? -0.056 -9.825 -22.044 1.00 81.81 292 GLU A CA 1
ATOM 2319 C C . GLU A 1 292 ? 0.483 -8.893 -20.945 1.00 81.81 292 GLU A C 1
ATOM 2321 O O . GLU A 1 292 ? 0.623 -9.328 -19.791 1.00 81.81 292 GLU A O 1
ATOM 2326 N N . PRO A 1 293 ? 0.828 -7.632 -21.268 1.00 82.81 293 PRO A N 1
ATOM 2327 C CA . PRO A 1 293 ? 1.361 -6.703 -20.281 1.00 82.81 293 PRO A CA 1
ATOM 2328 C C . PRO A 1 293 ? 0.329 -6.427 -19.184 1.00 82.81 293 PRO A C 1
ATOM 2330 O O . PRO A 1 293 ? -0.871 -6.322 -19.443 1.00 82.81 293 PRO A O 1
ATOM 2333 N N . ASN A 1 294 ? 0.800 -6.297 -17.945 1.00 85.88 294 ASN A N 1
ATOM 2334 C CA . ASN A 1 294 ? -0.081 -6.054 -16.808 1.00 85.88 294 ASN A CA 1
ATOM 2335 C C . ASN A 1 294 ? -0.655 -4.626 -16.781 1.00 85.88 294 ASN A C 1
ATOM 2337 O O . ASN A 1 294 ? -1.832 -4.449 -16.472 1.00 85.88 294 ASN A O 1
ATOM 2341 N N . SER A 1 295 ? 0.128 -3.619 -17.174 1.00 85.38 295 SER A N 1
ATOM 2342 C CA . SER A 1 295 ? -0.361 -2.253 -17.385 1.00 85.38 295 SER A CA 1
ATOM 2343 C C . SER A 1 295 ? 0.415 -1.527 -18.485 1.00 85.38 295 SER A C 1
ATOM 2345 O O . SER A 1 295 ? 1.422 -2.024 -18.990 1.00 85.38 295 SER A O 1
ATOM 2347 N N . HIS A 1 296 ? -0.066 -0.338 -18.856 1.00 84.94 296 HIS A N 1
ATOM 2348 C CA . HIS A 1 296 ? 0.603 0.564 -19.797 1.00 84.94 296 HIS A CA 1
ATOM 2349 C C . HIS A 1 296 ? 1.764 1.352 -19.157 1.00 84.94 296 HIS A C 1
ATOM 2351 O O . HIS A 1 296 ? 2.461 2.082 -19.860 1.00 84.94 296 HIS A O 1
ATOM 2357 N N . HIS A 1 297 ? 1.976 1.204 -17.845 1.00 90.56 297 HIS A N 1
ATOM 2358 C CA . HIS A 1 297 ? 3.042 1.863 -17.096 1.00 90.56 297 HIS A CA 1
ATOM 2359 C C . HIS A 1 297 ? 4.365 1.079 -17.166 1.00 90.56 297 HIS A C 1
ATOM 2361 O O . HIS A 1 297 ? 4.406 -0.096 -17.549 1.00 90.56 297 HIS A O 1
ATOM 2367 N N . TYR A 1 298 ? 5.466 1.700 -16.734 1.00 94.75 298 TYR A N 1
ATOM 2368 C CA . TYR A 1 298 ? 6.662 0.948 -16.380 1.00 94.75 298 TYR A CA 1
ATOM 2369 C C . TYR A 1 298 ? 6.377 0.219 -15.078 1.00 94.75 298 TYR A C 1
ATOM 2371 O O . TYR A 1 298 ? 5.944 0.822 -14.093 1.00 94.75 298 TYR A O 1
ATOM 2379 N N . GLU A 1 299 ? 6.629 -1.084 -15.082 1.00 95.75 299 GLU A N 1
ATOM 2380 C CA . GLU A 1 299 ? 6.374 -1.943 -13.939 1.00 95.75 299 GLU A CA 1
ATOM 2381 C C . GLU A 1 299 ? 7.577 -2.812 -13.628 1.00 95.75 299 GLU A C 1
ATOM 2383 O O . GLU A 1 299 ? 8.155 -3.441 -14.518 1.00 95.75 299 GLU A O 1
ATOM 2388 N N . ILE A 1 300 ? 7.908 -2.899 -12.343 1.00 97.25 300 ILE A N 1
ATOM 2389 C CA . ILE A 1 300 ? 8.852 -3.884 -11.825 1.00 97.25 300 ILE A CA 1
ATOM 2390 C C . ILE A 1 300 ? 8.199 -4.693 -10.713 1.00 97.25 300 ILE A C 1
ATOM 2392 O O . ILE A 1 300 ? 7.752 -4.149 -9.704 1.00 97.25 300 ILE A O 1
ATOM 2396 N N . LEU A 1 301 ? 8.198 -6.012 -10.886 1.00 96.38 301 LEU A N 1
ATOM 2397 C CA . LEU A 1 301 ? 7.840 -6.955 -9.837 1.00 96.38 301 LEU A CA 1
ATOM 2398 C C . LEU A 1 301 ? 9.107 -7.391 -9.099 1.00 96.38 301 LEU A C 1
ATOM 2400 O O . LEU A 1 301 ? 9.887 -8.187 -9.618 1.00 96.38 301 LEU A O 1
ATOM 2404 N N . VAL A 1 302 ? 9.322 -6.876 -7.893 1.00 96.62 302 VAL A N 1
ATOM 2405 C CA . VAL A 1 302 ? 10.485 -7.172 -7.053 1.00 96.62 302 VAL A CA 1
ATOM 2406 C C . VAL A 1 302 ? 10.190 -8.368 -6.152 1.00 96.62 302 VAL A C 1
ATOM 2408 O O . VAL A 1 302 ? 9.341 -8.293 -5.271 1.00 96.62 302 VAL A O 1
ATOM 2411 N N . ILE A 1 303 ? 10.916 -9.470 -6.346 1.00 95.31 303 ILE A N 1
ATOM 2412 C CA . ILE A 1 303 ? 10.786 -10.703 -5.549 1.00 95.31 303 ILE A CA 1
ATOM 2413 C C . ILE A 1 303 ? 11.775 -10.720 -4.381 1.00 95.31 303 ILE A C 1
ATOM 2415 O O . ILE A 1 303 ? 11.527 -11.313 -3.334 1.00 95.31 303 ILE A O 1
ATOM 2419 N N . SER A 1 304 ? 12.939 -10.106 -4.573 1.00 95.81 304 SER A N 1
ATOM 2420 C CA . SER A 1 304 ? 13.973 -9.965 -3.554 1.00 95.81 304 SER A CA 1
ATOM 2421 C C . SER A 1 304 ? 14.875 -8.776 -3.901 1.00 95.81 304 SER A C 1
ATOM 2423 O O . SER A 1 304 ? 14.781 -8.249 -5.011 1.00 95.81 304 SER A O 1
ATOM 2425 N N . PRO A 1 305 ? 15.823 -8.385 -3.026 1.00 97.12 305 PRO A N 1
ATOM 2426 C CA . PRO A 1 305 ? 16.760 -7.299 -3.322 1.00 97.12 305 PRO A CA 1
ATOM 2427 C C . PRO A 1 305 ? 17.608 -7.493 -4.591 1.00 97.12 305 PRO A C 1
ATOM 2429 O O . PRO A 1 305 ? 18.262 -6.549 -5.025 1.00 97.12 305 PRO A O 1
ATOM 2432 N N . THR A 1 306 ? 17.653 -8.705 -5.154 1.00 97.44 306 THR A N 1
ATOM 2433 C CA . THR A 1 306 ? 18.468 -9.050 -6.330 1.00 97.44 306 THR A CA 1
ATOM 2434 C C . THR A 1 306 ? 17.691 -9.759 -7.440 1.00 97.44 306 THR A C 1
ATOM 2436 O O . THR A 1 306 ? 18.296 -10.150 -8.436 1.00 97.44 306 THR A O 1
ATOM 2439 N N . LEU A 1 307 ? 16.377 -9.950 -7.292 1.00 97.50 307 LEU A N 1
ATOM 2440 C CA . LEU A 1 307 ? 15.545 -10.666 -8.260 1.00 97.50 307 LEU A CA 1
ATOM 2441 C C . LEU A 1 307 ? 14.269 -9.880 -8.541 1.00 97.50 307 LEU A C 1
ATOM 2443 O O . LEU A 1 307 ? 13.483 -9.629 -7.626 1.00 97.50 307 LEU A O 1
ATOM 2447 N N . ALA A 1 308 ? 14.045 -9.543 -9.809 1.00 97.88 308 ALA A N 1
ATOM 2448 C CA . ALA A 1 308 ? 12.841 -8.849 -10.236 1.00 97.88 308 ALA A CA 1
ATOM 2449 C C . ALA A 1 308 ? 12.462 -9.147 -11.690 1.00 97.88 308 ALA A C 1
ATOM 2451 O O . ALA A 1 308 ? 13.324 -9.439 -12.519 1.00 97.88 308 ALA A O 1
ATOM 2452 N N . ALA A 1 309 ? 11.171 -9.025 -11.996 1.00 97.25 309 ALA A N 1
ATOM 2453 C CA . ALA A 1 309 ? 10.642 -9.059 -13.351 1.00 97.25 309 ALA A CA 1
ATOM 2454 C C . ALA A 1 309 ? 10.422 -7.631 -13.871 1.00 97.25 309 ALA A C 1
ATOM 2456 O O . ALA A 1 309 ? 9.732 -6.847 -13.223 1.00 97.25 309 ALA A O 1
ATOM 2457 N N . LEU A 1 310 ? 10.979 -7.298 -15.037 1.00 96.88 310 LEU A N 1
ATOM 2458 C CA . LEU A 1 310 ? 10.676 -6.067 -15.767 1.00 96.88 310 LEU A CA 1
ATOM 2459 C C . LEU A 1 310 ? 9.412 -6.285 -16.595 1.00 96.88 310 LEU A C 1
ATOM 2461 O O . LEU A 1 310 ? 9.284 -7.348 -17.201 1.00 96.88 310 LEU A O 1
ATOM 2465 N N . HIS A 1 311 ? 8.501 -5.312 -16.627 1.00 94.19 311 HIS A N 1
ATOM 2466 C CA . HIS A 1 311 ? 7.227 -5.405 -17.350 1.00 94.19 311 HIS A CA 1
ATOM 2467 C C . HIS A 1 311 ? 6.523 -6.759 -17.144 1.00 94.19 311 HIS A C 1
ATOM 2469 O O . HIS A 1 311 ? 6.345 -7.506 -18.110 1.00 94.19 311 HIS A O 1
ATOM 2475 N N . PRO A 1 312 ? 6.213 -7.146 -15.893 1.00 94.50 312 PRO A N 1
ATOM 2476 C CA . PRO A 1 312 ? 5.577 -8.427 -15.617 1.00 94.50 312 PRO A CA 1
ATOM 2477 C C . PRO A 1 312 ? 4.252 -8.558 -16.391 1.00 94.50 312 PRO A C 1
ATOM 2479 O O . PRO A 1 312 ? 3.521 -7.585 -16.578 1.00 94.50 312 PRO A O 1
ATOM 2482 N N . THR A 1 313 ? 3.937 -9.769 -16.852 1.00 91.69 313 THR A N 1
ATOM 2483 C CA . THR A 1 313 ? 2.635 -10.048 -17.476 1.00 91.69 313 THR A CA 1
ATOM 2484 C C . THR A 1 313 ? 1.525 -10.116 -16.431 1.00 91.69 313 THR A C 1
ATOM 2486 O O . THR A 1 313 ? 1.796 -10.343 -15.245 1.00 91.69 313 THR A O 1
ATOM 2489 N N . LYS A 1 314 ? 0.259 -10.017 -16.865 1.00 88.06 314 LYS A N 1
ATOM 2490 C CA . LYS A 1 314 ? -0.894 -10.274 -15.980 1.00 88.06 314 LYS A CA 1
ATOM 2491 C C . LYS A 1 314 ? -0.781 -11.630 -15.289 1.00 88.06 314 LYS A C 1
ATOM 2493 O O . LYS A 1 314 ? -1.036 -11.721 -14.096 1.00 88.06 314 LYS A O 1
ATOM 2498 N N . ALA A 1 315 ? -0.329 -12.668 -15.995 1.00 87.25 315 ALA A N 1
ATOM 2499 C CA . ALA A 1 315 ? -0.134 -14.000 -15.423 1.00 87.25 315 ALA A CA 1
ATOM 2500 C C . ALA A 1 315 ? 0.911 -14.020 -14.291 1.00 87.25 315 ALA A C 1
ATOM 2502 O O . ALA A 1 315 ? 0.700 -14.675 -13.269 1.00 87.25 315 ALA A O 1
ATOM 2503 N N . LEU A 1 316 ? 2.017 -13.281 -14.443 1.00 89.88 316 LEU A N 1
ATOM 2504 C CA . LEU A 1 316 ? 3.074 -13.219 -13.433 1.00 89.88 316 LEU A CA 1
ATOM 2505 C C . LEU A 1 316 ? 2.624 -12.441 -12.184 1.00 89.88 316 LEU A C 1
ATOM 2507 O O . LEU A 1 316 ? 2.941 -12.840 -11.063 1.00 89.88 316 LEU A O 1
ATOM 2511 N N . VAL A 1 317 ? 1.845 -11.370 -12.377 1.00 89.56 317 VAL A N 1
ATOM 2512 C CA . VAL A 1 317 ? 1.261 -10.551 -11.299 1.00 89.56 317 VAL A CA 1
ATOM 2513 C C . VAL A 1 317 ? 0.062 -11.232 -10.638 1.00 89.56 317 VAL A C 1
ATOM 2515 O O . VAL A 1 317 ? -0.127 -11.098 -9.435 1.00 89.56 317 VAL A O 1
ATOM 2518 N N . HIS A 1 318 ? -0.718 -12.031 -11.366 1.00 83.31 318 HIS A N 1
ATOM 2519 C CA . HIS A 1 318 ? -1.892 -12.727 -10.829 1.00 83.31 318 HIS A CA 1
ATOM 2520 C C . HIS A 1 318 ? -1.534 -13.697 -9.690 1.00 83.31 318 HIS A C 1
ATOM 2522 O O . HIS A 1 318 ? -2.399 -14.126 -8.937 1.00 83.31 318 HIS A O 1
ATOM 2528 N N . ILE A 1 319 ? -0.261 -14.056 -9.525 1.00 78.06 319 ILE A N 1
ATOM 2529 C CA . ILE A 1 319 ? 0.198 -14.921 -8.431 1.00 78.06 319 ILE A CA 1
ATOM 2530 C C . ILE A 1 319 ? 0.430 -14.135 -7.134 1.00 78.06 319 ILE A C 1
ATOM 2532 O O . ILE A 1 319 ? 0.435 -14.739 -6.057 1.00 78.06 319 ILE A O 1
ATOM 2536 N N . LEU A 1 320 ? 0.557 -12.805 -7.200 1.00 75.81 320 LEU A N 1
ATOM 2537 C CA . LEU A 1 320 ? 0.620 -11.962 -6.007 1.00 75.81 320 LEU A CA 1
ATOM 2538 C C . LEU A 1 320 ? -0.656 -12.159 -5.184 1.00 75.81 320 LEU A C 1
ATOM 2540 O O . LEU A 1 320 ? -1.767 -12.101 -5.702 1.00 75.81 320 LEU A O 1
ATOM 2544 N N . GLY A 1 321 ? -0.478 -12.512 -3.912 1.00 65.88 321 GLY A N 1
ATOM 2545 C CA . GLY A 1 321 ? -1.575 -12.870 -3.009 1.00 65.88 321 GLY A CA 1
ATOM 2546 C C . GLY A 1 321 ? -2.190 -14.263 -3.224 1.00 65.88 321 GLY A C 1
ATOM 2547 O O . GLY A 1 321 ? -2.885 -14.743 -2.337 1.00 65.88 321 GLY A O 1
ATOM 2548 N N . ASN A 1 322 ? -1.908 -14.951 -4.338 1.00 63.75 322 ASN A N 1
ATOM 2549 C CA . ASN A 1 322 ? -2.591 -16.196 -4.721 1.00 63.75 322 ASN A CA 1
ATOM 2550 C C . ASN A 1 322 ? -1.732 -17.467 -4.622 1.00 63.75 322 ASN A C 1
ATOM 2552 O O . ASN A 1 322 ? -2.274 -18.570 -4.689 1.00 63.75 322 ASN A O 1
ATOM 2556 N N . GLY A 1 323 ? -0.410 -17.361 -4.474 1.00 65.06 323 GLY A N 1
ATOM 2557 C CA . GLY A 1 323 ? 0.446 -18.545 -4.422 1.00 65.06 323 GLY A CA 1
ATOM 2558 C C . GLY A 1 323 ? 1.772 -18.325 -3.714 1.00 65.06 323 GLY A C 1
ATOM 2559 O O . GLY A 1 323 ? 2.361 -17.247 -3.757 1.00 65.06 323 GLY A O 1
ATOM 2560 N N . ARG A 1 324 ? 2.270 -19.391 -3.083 1.00 76.62 324 ARG A N 1
ATOM 2561 C CA . ARG A 1 324 ? 3.651 -19.452 -2.603 1.00 76.62 324 ARG A CA 1
ATOM 2562 C C . ARG A 1 324 ? 4.513 -20.032 -3.709 1.00 76.62 324 ARG A C 1
ATOM 2564 O O . ARG A 1 324 ? 4.320 -21.175 -4.106 1.00 76.62 324 ARG A O 1
ATOM 2571 N N . ARG A 1 325 ? 5.466 -19.236 -4.175 1.00 87.50 325 ARG A N 1
ATOM 2572 C CA . ARG A 1 325 ? 6.575 -19.687 -5.011 1.00 87.50 325 ARG A CA 1
ATOM 2573 C C . ARG A 1 325 ? 7.856 -19.552 -4.210 1.00 87.50 325 ARG A C 1
ATOM 2575 O O . ARG A 1 325 ? 8.094 -18.542 -3.547 1.00 87.50 325 ARG A O 1
ATOM 2582 N N . THR A 1 326 ? 8.682 -20.576 -4.274 1.00 91.06 326 THR A N 1
ATOM 2583 C CA . THR A 1 326 ? 10.068 -20.511 -3.833 1.00 91.06 326 THR A CA 1
ATOM 2584 C C . THR A 1 326 ? 10.840 -19.503 -4.687 1.00 91.06 326 THR A C 1
ATOM 2586 O O . THR A 1 326 ? 10.453 -19.161 -5.806 1.00 91.06 326 THR A O 1
ATOM 2589 N N . ILE A 1 327 ? 11.974 -19.030 -4.171 1.00 92.88 327 ILE A N 1
ATOM 2590 C CA . ILE A 1 327 ? 12.854 -18.126 -4.922 1.00 92.88 327 ILE A CA 1
ATOM 2591 C C . ILE A 1 327 ? 13.333 -18.765 -6.236 1.00 92.88 327 ILE A C 1
ATOM 2593 O O . ILE A 1 327 ? 13.500 -18.054 -7.223 1.00 92.88 327 ILE A O 1
ATOM 2597 N N . ASP A 1 328 ? 13.537 -20.083 -6.281 1.00 96.00 328 ASP A N 1
ATOM 2598 C CA . ASP A 1 328 ? 13.996 -20.760 -7.497 1.00 96.00 328 ASP A CA 1
ATOM 2599 C C . ASP A 1 328 ? 12.885 -20.904 -8.544 1.00 96.00 328 ASP A C 1
ATOM 2601 O O . ASP A 1 328 ? 13.145 -20.676 -9.724 1.00 96.00 328 ASP A O 1
ATOM 2605 N N . GLU A 1 329 ? 11.640 -21.161 -8.129 1.00 94.75 329 GLU A N 1
ATOM 2606 C CA . GLU A 1 329 ? 10.478 -21.098 -9.030 1.00 94.75 329 GLU A CA 1
ATOM 2607 C C . GLU A 1 329 ? 10.313 -19.691 -9.615 1.00 94.75 329 GLU A C 1
ATOM 2609 O O . GLU A 1 329 ? 10.153 -19.542 -10.825 1.00 94.75 329 GLU A O 1
ATOM 2614 N N . TRP A 1 330 ? 10.447 -18.643 -8.792 1.00 94.88 330 TRP A N 1
ATOM 2615 C CA . TRP A 1 330 ? 10.429 -17.264 -9.283 1.00 94.88 330 TRP A CA 1
ATOM 2616 C C . TRP A 1 330 ? 11.532 -16.982 -10.303 1.00 94.88 330 TRP A C 1
ATOM 2618 O O . TRP A 1 330 ? 11.261 -16.344 -11.316 1.00 94.88 330 TRP A O 1
ATOM 2628 N N . LYS A 1 331 ? 12.763 -17.457 -10.078 1.00 96.25 331 LYS A N 1
ATOM 2629 C CA . LYS A 1 331 ? 13.860 -17.278 -11.045 1.00 96.25 331 LYS A CA 1
ATOM 2630 C C . LYS A 1 331 ? 13.542 -17.916 -12.391 1.00 96.25 331 LYS A C 1
ATOM 2632 O O . LYS A 1 331 ? 13.786 -17.287 -13.414 1.00 96.25 331 LYS A O 1
ATOM 2637 N N . VAL A 1 332 ? 13.028 -19.148 -12.397 1.00 95.56 332 VAL A N 1
ATOM 2638 C CA . VAL A 1 332 ? 12.676 -19.855 -13.641 1.00 95.56 332 VAL A CA 1
ATOM 2639 C C . VAL A 1 332 ? 11.628 -19.061 -14.418 1.00 95.56 332 VAL A C 1
ATOM 2641 O O . VAL A 1 332 ? 11.813 -18.782 -15.598 1.00 95.56 332 VAL A O 1
ATOM 2644 N N . GLU A 1 333 ? 10.573 -18.630 -13.736 1.00 94.25 333 GLU A N 1
ATOM 2645 C CA . GLU A 1 333 ? 9.458 -17.894 -14.334 1.00 94.25 333 GLU A CA 1
ATOM 2646 C C . GLU A 1 333 ? 9.888 -16.523 -14.867 1.00 94.25 333 GLU A C 1
ATOM 2648 O O . GLU A 1 333 ? 9.532 -16.147 -15.982 1.00 94.25 333 GLU A O 1
ATOM 2653 N N . ILE A 1 334 ? 10.719 -15.801 -14.111 1.00 95.44 334 ILE A N 1
ATOM 2654 C CA . ILE A 1 334 ? 11.268 -14.503 -14.520 1.00 95.44 334 ILE A CA 1
ATOM 2655 C C . ILE A 1 334 ? 12.216 -14.650 -15.711 1.00 95.44 334 ILE A C 1
ATOM 2657 O O . ILE A 1 334 ? 12.151 -13.839 -16.629 1.00 95.44 334 ILE A O 1
ATOM 2661 N N . ASN A 1 335 ? 13.066 -15.678 -15.733 1.00 95.31 335 ASN A N 1
ATOM 2662 C CA . ASN A 1 335 ? 13.971 -15.921 -16.857 1.00 95.31 335 ASN A CA 1
ATOM 2663 C C . ASN A 1 335 ? 13.198 -16.261 -18.136 1.00 95.31 335 ASN A C 1
ATOM 2665 O O . ASN A 1 335 ? 13.511 -15.727 -19.198 1.00 95.31 335 ASN A O 1
ATOM 2669 N N . ASN A 1 336 ? 12.172 -17.111 -18.027 1.00 92.69 336 ASN A N 1
ATOM 2670 C CA . ASN A 1 336 ? 11.291 -17.435 -19.148 1.00 92.69 336 ASN A CA 1
ATOM 2671 C C . ASN A 1 336 ? 10.586 -16.175 -19.666 1.00 92.69 336 ASN A C 1
ATOM 2673 O O . ASN A 1 336 ? 10.556 -15.940 -20.869 1.00 92.69 336 ASN A O 1
ATOM 2677 N N . HIS A 1 337 ? 10.081 -15.335 -18.758 1.00 93.25 337 HIS A N 1
ATOM 2678 C CA . HIS A 1 337 ? 9.475 -14.047 -19.090 1.00 93.25 337 HIS A CA 1
ATOM 2679 C C . HIS A 1 337 ? 10.460 -13.102 -19.794 1.00 93.25 337 HIS A C 1
ATOM 2681 O O . HIS A 1 337 ? 10.169 -12.605 -20.881 1.00 93.25 337 HIS A O 1
ATOM 2687 N N . HIS A 1 338 ? 11.658 -12.888 -19.238 1.00 94.88 338 HIS A N 1
ATOM 2688 C CA . HIS A 1 338 ? 12.674 -11.997 -19.822 1.00 94.88 338 HIS A CA 1
ATOM 2689 C C . HIS A 1 338 ? 13.144 -12.443 -21.201 1.00 94.88 338 HIS A C 1
ATOM 2691 O O . HIS A 1 338 ? 13.397 -11.583 -22.042 1.00 94.88 338 HIS A O 1
ATOM 2697 N N . ALA A 1 339 ? 13.184 -13.750 -21.472 1.00 91.88 339 ALA A N 1
ATOM 2698 C CA . ALA A 1 339 ? 13.509 -14.267 -22.799 1.00 91.88 339 ALA A CA 1
ATOM 2699 C C . ALA A 1 339 ? 12.514 -13.818 -23.889 1.00 91.88 339 ALA A C 1
ATOM 2701 O O . ALA A 1 339 ? 12.871 -13.802 -25.064 1.00 91.88 339 ALA A O 1
ATOM 2702 N N . THR A 1 340 ? 11.292 -13.424 -23.509 1.00 89.19 340 THR A N 1
ATOM 2703 C CA . THR A 1 340 ? 10.263 -12.908 -24.430 1.00 89.19 340 THR A CA 1
ATOM 2704 C C . THR A 1 340 ? 10.242 -11.380 -24.537 1.00 89.19 340 THR A C 1
ATOM 2706 O O . THR A 1 340 ? 9.606 -10.825 -25.434 1.00 89.19 340 THR A O 1
ATOM 2709 N N . LEU A 1 341 ? 10.938 -10.673 -23.638 1.00 90.25 341 LEU A N 1
ATOM 2710 C CA . LEU A 1 341 ? 10.973 -9.213 -23.639 1.00 90.25 341 LEU A CA 1
ATOM 2711 C C . LEU A 1 341 ? 11.903 -8.687 -24.727 1.00 90.25 341 LEU A C 1
ATOM 2713 O O . LEU A 1 341 ? 13.047 -9.123 -24.856 1.00 90.25 341 LEU A O 1
ATOM 2717 N N . ARG A 1 342 ? 11.442 -7.665 -25.448 1.00 89.62 342 ARG A N 1
ATOM 2718 C CA . ARG A 1 342 ? 12.263 -6.941 -26.422 1.00 89.62 342 ARG A CA 1
ATOM 2719 C C . ARG A 1 342 ? 13.273 -6.029 -25.745 1.00 89.62 342 ARG A C 1
ATOM 2721 O O . ARG A 1 342 ? 12.953 -5.318 -24.788 1.00 89.62 342 ARG A O 1
ATOM 2728 N N . LYS A 1 343 ? 14.485 -5.982 -26.297 1.00 91.69 343 LYS A N 1
ATOM 2729 C CA . LYS A 1 343 ? 15.572 -5.151 -25.775 1.00 91.69 343 LYS A CA 1
ATOM 2730 C C . LYS A 1 343 ? 15.237 -3.659 -25.832 1.00 91.69 343 LYS A C 1
ATOM 2732 O O . LYS A 1 343 ? 15.560 -2.957 -24.878 1.00 91.69 343 LYS A O 1
ATOM 2737 N N . SER A 1 344 ? 14.561 -3.177 -26.879 1.00 89.50 344 SER A N 1
ATOM 2738 C CA . SER A 1 344 ? 14.084 -1.785 -26.962 1.00 89.50 344 SER A CA 1
ATOM 2739 C C . SER A 1 344 ? 13.197 -1.382 -25.780 1.00 89.50 344 SER A C 1
ATOM 2741 O O . SER A 1 344 ? 13.425 -0.334 -25.179 1.00 89.50 344 SER A O 1
ATOM 2743 N N . HIS A 1 345 ? 12.232 -2.224 -25.401 1.00 88.81 345 HIS A N 1
ATOM 2744 C CA . HIS A 1 345 ? 11.351 -1.983 -24.252 1.00 88.81 345 HIS A CA 1
ATOM 2745 C C . HIS A 1 345 ? 12.119 -1.945 -22.936 1.00 88.81 345 HIS A C 1
ATOM 2747 O O . HIS A 1 345 ? 11.947 -1.037 -22.126 1.00 88.81 345 HIS A O 1
ATOM 2753 N N . VAL A 1 346 ? 13.017 -2.909 -22.750 1.00 94.19 346 VAL A N 1
ATOM 2754 C CA . VAL A 1 346 ? 13.858 -2.978 -21.554 1.00 94.19 346 VAL A CA 1
ATOM 2755 C C . VAL A 1 346 ? 14.784 -1.764 -21.448 1.00 94.19 346 VAL A C 1
ATOM 2757 O O . VAL A 1 346 ? 14.981 -1.243 -20.352 1.00 94.19 346 VAL A O 1
ATOM 2760 N N . ASN A 1 347 ? 15.322 -1.280 -22.571 1.00 94.38 347 ASN A N 1
ATOM 2761 C CA . ASN A 1 347 ? 16.138 -0.068 -22.600 1.00 94.38 347 ASN A CA 1
ATOM 2762 C C . ASN A 1 347 ? 15.313 1.177 -22.240 1.00 94.38 347 ASN A C 1
ATOM 2764 O O . ASN A 1 347 ? 15.781 1.982 -21.444 1.00 94.38 347 ASN A O 1
ATOM 2768 N N . ALA A 1 348 ? 14.078 1.306 -22.740 1.00 92.75 348 ALA A N 1
ATOM 2769 C CA . ALA A 1 348 ? 13.199 2.421 -22.376 1.00 92.75 348 ALA A CA 1
ATOM 2770 C C . ALA A 1 348 ? 12.924 2.461 -20.861 1.00 92.75 348 ALA A C 1
ATOM 2772 O O . ALA A 1 348 ? 13.075 3.503 -20.227 1.00 92.75 348 ALA A O 1
ATOM 2773 N N . MET A 1 349 ? 12.618 1.308 -20.257 1.00 95.19 349 MET A N 1
ATOM 2774 C CA . MET A 1 349 ? 12.444 1.196 -18.807 1.00 95.19 349 MET A CA 1
ATOM 2775 C C . MET A 1 349 ? 13.734 1.501 -18.032 1.00 95.19 349 MET A C 1
ATOM 2777 O O . MET A 1 349 ? 13.685 2.170 -17.000 1.00 95.19 349 MET A O 1
ATOM 2781 N N . HIS A 1 350 ? 14.888 1.027 -18.515 1.00 97.19 350 HIS A N 1
ATOM 2782 C CA . HIS A 1 350 ? 16.198 1.337 -17.934 1.00 97.19 350 HIS A CA 1
ATOM 2783 C C . HIS A 1 350 ? 16.467 2.843 -17.924 1.00 97.19 350 HIS A C 1
ATOM 2785 O O . HIS A 1 350 ? 16.858 3.384 -16.889 1.00 97.19 350 HIS A O 1
ATOM 2791 N N . ASP A 1 351 ? 16.270 3.502 -19.064 1.00 96.56 351 ASP A N 1
ATOM 2792 C CA . ASP A 1 351 ? 16.557 4.923 -19.233 1.00 96.56 351 ASP A CA 1
ATOM 2793 C C . ASP A 1 351 ? 15.611 5.766 -18.374 1.00 96.56 351 ASP A C 1
ATOM 2795 O O . ASP A 1 351 ? 16.072 6.657 -17.662 1.00 96.56 351 ASP A O 1
ATOM 2799 N N . SER A 1 352 ? 14.326 5.399 -18.333 1.00 96.69 352 SER A N 1
ATOM 2800 C CA . SER A 1 352 ? 13.326 6.001 -17.447 1.00 96.69 352 SER A CA 1
ATOM 2801 C C . SER A 1 352 ? 13.710 5.867 -15.968 1.00 96.69 352 SER A C 1
ATOM 2803 O O . SER A 1 352 ? 13.794 6.858 -15.243 1.00 96.69 352 SER A O 1
ATOM 2805 N N . ALA A 1 353 ? 14.035 4.652 -15.509 1.00 97.38 353 ALA A N 1
ATOM 2806 C CA . ALA A 1 353 ? 14.426 4.417 -14.119 1.00 97.38 353 ALA A CA 1
ATOM 2807 C C . ALA A 1 353 ? 15.704 5.178 -13.732 1.00 97.38 353 ALA A C 1
ATOM 2809 O O . ALA A 1 353 ? 15.819 5.685 -12.613 1.00 97.38 353 ALA A O 1
ATOM 2810 N N . LEU A 1 354 ? 16.669 5.262 -14.652 1.00 97.94 354 LEU A N 1
ATOM 2811 C CA . LEU A 1 354 ? 17.908 6.000 -14.442 1.00 97.94 354 LEU A CA 1
ATOM 2812 C C . LEU A 1 354 ? 17.665 7.512 -14.379 1.00 97.94 354 LEU A C 1
ATOM 2814 O O . LEU A 1 354 ? 18.244 8.162 -13.509 1.00 97.94 354 LEU A O 1
ATOM 2818 N N . ALA A 1 355 ? 16.808 8.047 -15.255 1.00 97.12 355 ALA A N 1
ATOM 2819 C CA . ALA A 1 355 ? 16.415 9.453 -15.253 1.00 97.12 355 ALA A CA 1
ATOM 2820 C C . ALA A 1 355 ? 15.771 9.831 -13.914 1.00 97.12 355 ALA A C 1
ATOM 2822 O O . ALA A 1 355 ? 16.306 10.694 -13.216 1.00 97.12 355 ALA A O 1
ATOM 2823 N N . VAL A 1 356 ? 14.744 9.085 -13.480 1.00 96.12 356 VAL A N 1
ATOM 2824 C CA . VAL A 1 356 ? 14.078 9.304 -12.184 1.00 96.12 356 VAL A CA 1
ATOM 2825 C C . VAL A 1 356 ? 15.088 9.263 -11.036 1.00 96.12 356 VAL A C 1
ATOM 2827 O O . VAL A 1 356 ? 15.130 10.175 -10.219 1.00 96.12 356 VAL A O 1
ATOM 2830 N N . LEU A 1 357 ? 15.964 8.252 -10.976 1.00 97.38 357 LEU A N 1
ATOM 2831 C CA . LEU A 1 357 ? 16.990 8.174 -9.928 1.00 97.38 357 LEU A CA 1
ATOM 2832 C C . LEU A 1 357 ? 17.954 9.366 -9.925 1.00 97.38 357 LEU A C 1
ATOM 2834 O O . LEU A 1 357 ? 18.417 9.757 -8.855 1.00 97.38 357 LEU A O 1
ATOM 2838 N N . SER A 1 358 ? 18.294 9.895 -11.101 1.00 97.25 358 SER A N 1
ATOM 2839 C CA . SER A 1 358 ? 19.245 11.000 -11.248 1.00 97.25 358 SER A CA 1
ATOM 2840 C C . SER A 1 358 ? 18.661 12.364 -10.879 1.00 97.25 358 SER A C 1
ATOM 2842 O O . SER A 1 358 ? 19.411 13.254 -10.482 1.00 97.25 358 SER A O 1
ATOM 2844 N N . GLU A 1 359 ? 17.340 12.514 -10.973 1.00 96.62 359 GLU A N 1
ATOM 2845 C CA . GLU A 1 359 ? 16.618 13.747 -10.646 1.00 96.62 359 GLU A CA 1
ATOM 2846 C C . GLU A 1 359 ? 16.294 13.867 -9.149 1.00 96.62 359 GLU A C 1
ATOM 2848 O O . GLU A 1 359 ? 16.019 14.964 -8.658 1.00 96.62 359 GLU A O 1
ATOM 2853 N N . LEU A 1 360 ? 16.355 12.762 -8.395 1.00 96.56 360 LEU A N 1
ATOM 2854 C CA . LEU A 1 360 ? 16.013 12.765 -6.974 1.00 96.56 360 LEU A CA 1
ATOM 2855 C C . LEU A 1 360 ? 17.057 13.523 -6.129 1.00 96.56 360 LEU A C 1
ATOM 2857 O O . LEU A 1 360 ? 18.253 13.235 -6.222 1.00 96.56 360 LEU A O 1
ATOM 2861 N N . PRO A 1 361 ? 16.627 14.418 -5.215 1.00 97.44 361 PRO A N 1
ATOM 2862 C CA . PRO A 1 361 ? 17.527 15.223 -4.385 1.00 97.44 361 PRO A CA 1
ATOM 2863 C C . PRO A 1 361 ? 18.458 14.436 -3.459 1.00 97.44 361 PRO A C 1
ATOM 2865 O O . PRO A 1 361 ? 19.476 14.970 -3.024 1.00 97.44 361 PRO A O 1
ATOM 2868 N N . THR A 1 362 ? 18.099 13.202 -3.092 1.00 98.06 362 THR A N 1
ATOM 2869 C CA . THR A 1 362 ? 18.919 12.360 -2.210 1.00 98.06 362 THR A CA 1
ATOM 2870 C C . THR A 1 362 ? 19.188 11.001 -2.834 1.00 98.06 362 THR A C 1
ATOM 2872 O O . THR A 1 362 ? 18.360 10.421 -3.536 1.00 98.06 362 THR A O 1
ATOM 2875 N N . THR A 1 363 ? 20.343 10.434 -2.524 1.00 98.19 363 THR A N 1
ATOM 2876 C CA . THR A 1 363 ? 20.732 9.090 -2.955 1.00 98.19 363 THR A CA 1
ATOM 2877 C C . THR A 1 363 ? 20.208 8.011 -2.001 1.00 98.19 363 THR A C 1
ATOM 2879 O O . THR A 1 363 ? 19.923 8.272 -0.832 1.00 98.19 363 THR A O 1
ATOM 2882 N N . ILE A 1 364 ? 20.171 6.751 -2.462 1.00 98.31 364 ILE A N 1
ATOM 2883 C CA . ILE A 1 364 ? 19.884 5.575 -1.608 1.00 98.31 364 ILE A CA 1
ATOM 2884 C C . ILE A 1 364 ? 20.804 5.559 -0.379 1.00 98.31 364 ILE A C 1
ATOM 2886 O O . ILE A 1 364 ? 20.360 5.311 0.740 1.00 98.31 364 ILE A O 1
ATOM 2890 N N . LYS A 1 365 ? 22.096 5.849 -0.582 1.00 98.31 365 LYS A N 1
ATOM 2891 C CA . LYS A 1 365 ? 23.103 5.814 0.481 1.00 98.31 365 LYS A CA 1
ATOM 2892 C C . LYS A 1 365 ? 22.853 6.892 1.538 1.00 98.31 365 LYS A C 1
ATOM 2894 O O . LYS A 1 365 ? 23.054 6.613 2.719 1.00 98.31 365 LYS A O 1
ATOM 2899 N N . GLU A 1 366 ? 22.453 8.095 1.133 1.00 98.19 366 GLU A N 1
ATOM 2900 C CA . GLU A 1 366 ? 22.121 9.188 2.056 1.00 98.19 366 GLU A CA 1
ATOM 2901 C C . GLU A 1 366 ? 20.852 8.894 2.852 1.00 98.19 366 GLU A C 1
ATOM 2903 O O . GLU A 1 366 ? 20.858 9.064 4.074 1.00 98.19 366 GLU A O 1
ATOM 2908 N N . ASP A 1 367 ? 19.804 8.403 2.185 1.0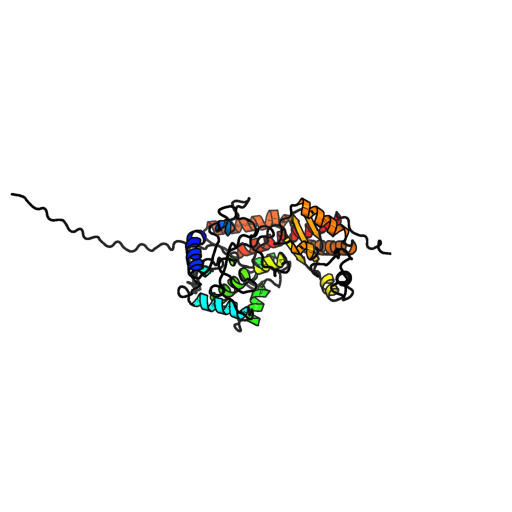0 98.19 367 ASP A N 1
ATOM 2909 C CA . ASP A 1 367 ? 18.549 8.020 2.834 1.00 98.19 367 ASP A CA 1
ATOM 2910 C C . ASP A 1 367 ? 18.792 6.937 3.895 1.00 98.19 367 ASP A C 1
ATOM 2912 O O . ASP A 1 367 ? 18.392 7.093 5.049 1.00 98.19 367 ASP A O 1
ATOM 2916 N N . GLU A 1 368 ? 19.526 5.882 3.538 1.00 97.81 368 GLU A N 1
ATOM 2917 C CA . GLU A 1 368 ? 19.766 4.721 4.399 1.00 97.81 368 GLU A CA 1
ATOM 2918 C C . GLU A 1 368 ? 20.730 5.000 5.561 1.00 97.81 368 GLU A C 1
ATOM 2920 O O . GLU A 1 368 ? 20.480 4.567 6.687 1.00 97.81 368 GLU A O 1
ATOM 2925 N N . ASN A 1 369 ? 21.829 5.720 5.315 1.00 98.19 369 ASN A N 1
ATOM 2926 C CA . ASN A 1 369 ? 22.904 5.861 6.305 1.00 98.19 369 ASN A CA 1
ATOM 2927 C C . ASN A 1 369 ? 22.845 7.164 7.105 1.00 98.19 369 ASN A C 1
ATOM 2929 O O . ASN A 1 369 ? 23.430 7.234 8.187 1.00 98.19 369 ASN A O 1
ATOM 2933 N N . THR A 1 370 ? 22.151 8.186 6.600 1.00 98.00 370 THR A N 1
ATOM 2934 C CA . THR A 1 370 ? 22.154 9.521 7.209 1.00 98.00 370 THR A CA 1
ATOM 2935 C C . THR A 1 370 ? 20.751 9.971 7.578 1.00 98.00 370 THR A C 1
ATOM 2937 O O . THR A 1 370 ? 20.485 10.213 8.755 1.00 98.00 370 THR A O 1
ATOM 2940 N N . ILE A 1 371 ? 19.848 10.095 6.605 1.00 97.69 371 ILE A N 1
ATOM 2941 C CA . ILE A 1 371 ? 18.561 10.775 6.801 1.00 97.69 371 ILE A CA 1
ATOM 2942 C C . ILE A 1 371 ? 17.633 9.929 7.676 1.00 97.69 371 ILE A C 1
ATOM 2944 O O . ILE A 1 371 ? 17.246 10.375 8.759 1.00 97.69 371 ILE A O 1
ATOM 2948 N N . LEU A 1 372 ? 17.346 8.686 7.279 1.00 96.81 372 LEU A N 1
ATOM 2949 C CA . LEU A 1 372 ? 16.423 7.820 8.013 1.00 96.81 372 LEU A CA 1
ATOM 2950 C C . LEU A 1 372 ? 16.904 7.519 9.449 1.00 96.81 372 LEU A C 1
ATOM 2952 O O . LEU A 1 372 ? 16.108 7.666 10.384 1.00 96.81 372 LEU A O 1
ATOM 2956 N N . PRO A 1 373 ? 18.186 7.171 9.702 1.00 97.44 373 PRO A N 1
ATOM 2957 C CA . PRO A 1 373 ? 18.679 6.997 11.069 1.00 97.44 373 PRO A CA 1
ATOM 2958 C C . PRO A 1 373 ? 18.572 8.270 11.917 1.00 97.44 373 PRO A C 1
ATOM 2960 O O . PRO A 1 373 ? 18.261 8.190 13.110 1.00 97.44 373 PRO A O 1
ATOM 2963 N N . ASN A 1 374 ? 18.810 9.447 11.325 1.00 97.50 374 ASN A N 1
ATOM 2964 C CA . ASN A 1 374 ? 18.690 10.718 12.031 1.00 97.50 374 ASN A CA 1
ATOM 2965 C C . ASN A 1 374 ? 17.240 11.027 12.411 1.00 97.50 374 ASN A C 1
ATOM 2967 O O . ASN A 1 374 ? 17.002 11.354 13.576 1.00 97.50 374 ASN A O 1
ATOM 2971 N N . GLU A 1 375 ? 16.289 10.876 11.488 1.00 96.38 375 GLU A N 1
ATOM 2972 C CA . GLU A 1 375 ? 14.866 11.098 11.771 1.00 96.38 375 GLU A CA 1
ATOM 2973 C C . GLU A 1 375 ? 14.346 10.123 12.828 1.00 96.38 375 GLU A C 1
ATOM 2975 O O . GLU A 1 375 ? 13.766 10.551 13.827 1.00 96.38 375 GLU A O 1
ATOM 2980 N N . ARG A 1 376 ? 14.678 8.829 12.718 1.00 95.25 376 ARG A N 1
ATOM 2981 C CA . ARG A 1 376 ? 14.345 7.829 13.749 1.00 95.25 376 ARG A CA 1
ATOM 2982 C C . ARG A 1 376 ? 14.929 8.196 15.114 1.00 95.25 376 ARG A C 1
ATOM 2984 O O . ARG A 1 376 ? 14.247 8.091 16.132 1.00 95.25 376 ARG A O 1
ATOM 2991 N N . ARG A 1 377 ? 16.179 8.671 15.166 1.00 96.19 377 ARG A N 1
ATOM 2992 C CA . ARG A 1 377 ? 16.811 9.130 16.414 1.00 96.19 377 ARG A CA 1
ATOM 2993 C C . ARG A 1 377 ? 16.092 10.344 17.005 1.00 96.19 377 ARG A C 1
ATOM 2995 O O . ARG A 1 377 ? 15.968 10.424 18.227 1.00 96.19 377 ARG A O 1
ATOM 3002 N N . LEU A 1 378 ? 15.666 11.301 16.180 1.00 94.62 378 LEU A N 1
ATOM 3003 C CA . LEU A 1 378 ? 14.914 12.475 16.632 1.00 94.62 378 LEU A CA 1
ATOM 3004 C C . LEU A 1 378 ? 13.531 12.078 17.151 1.00 94.62 378 LEU A C 1
ATOM 3006 O O . LEU A 1 378 ? 13.160 12.495 18.247 1.00 94.62 378 LEU A O 1
ATOM 3010 N N . PHE A 1 379 ? 12.820 11.223 16.421 1.00 92.62 379 PHE A N 1
ATOM 3011 C CA . PHE A 1 379 ? 11.531 10.681 16.835 1.00 92.62 379 PHE A CA 1
ATOM 3012 C C . PHE A 1 379 ? 11.627 9.938 18.176 1.00 92.62 379 PHE A C 1
ATOM 3014 O O . PHE A 1 379 ? 10.892 10.243 19.112 1.00 92.62 379 PHE A O 1
ATOM 3021 N N . GLU A 1 380 ? 12.613 9.051 18.340 1.00 92.50 380 GLU A N 1
ATOM 3022 C CA . GLU A 1 380 ? 12.828 8.327 19.599 1.00 92.50 380 GLU A CA 1
ATOM 3023 C C . GLU A 1 380 ? 13.204 9.252 20.771 1.00 92.50 380 GLU A C 1
ATOM 3025 O O . GLU A 1 380 ? 12.850 8.974 21.916 1.00 92.50 380 GLU A O 1
ATOM 3030 N N . LYS A 1 381 ? 13.887 10.381 20.523 1.00 94.50 381 LYS A N 1
ATOM 3031 C CA . LYS A 1 381 ? 14.142 11.391 21.567 1.00 94.50 381 LYS A CA 1
ATOM 3032 C C . LYS A 1 381 ? 12.856 12.058 22.052 1.00 94.50 381 LYS A C 1
ATOM 3034 O O . LYS A 1 381 ? 12.739 12.289 23.252 1.00 94.50 381 LYS A O 1
ATOM 3039 N N . VAL A 1 382 ? 11.929 12.382 21.149 1.00 90.50 382 VAL A N 1
ATOM 3040 C CA . VAL A 1 382 ? 10.627 12.975 21.507 1.00 90.50 382 VAL A CA 1
ATOM 3041 C C . VAL A 1 382 ? 9.778 11.951 22.258 1.00 90.50 382 VAL A C 1
ATOM 3043 O O . VAL A 1 382 ? 9.311 12.223 23.361 1.00 90.50 382 VAL A O 1
ATOM 3046 N N . LYS A 1 383 ? 9.722 10.726 21.737 1.00 86.31 383 LYS A N 1
ATOM 3047 C CA . LYS A 1 383 ? 9.011 9.593 22.334 1.00 86.31 383 LYS A CA 1
ATOM 3048 C C . LYS A 1 383 ? 9.472 9.247 23.747 1.00 86.31 383 LYS A C 1
ATOM 3050 O O . LYS A 1 383 ? 8.648 8.976 24.614 1.00 86.31 383 LYS A O 1
ATOM 3055 N N . LYS A 1 384 ? 10.779 9.301 24.027 1.00 91.31 384 LYS A N 1
ATOM 3056 C CA . LYS A 1 384 ? 11.325 9.095 25.384 1.00 91.31 384 LYS A CA 1
ATOM 3057 C C . LYS A 1 384 ? 10.865 10.140 26.403 1.00 91.31 384 LYS A C 1
ATOM 3059 O O . LYS A 1 384 ? 10.986 9.888 27.596 1.00 91.31 384 LYS A O 1
ATOM 3064 N N . LYS A 1 385 ? 10.351 11.286 25.952 1.00 92.06 385 LYS A N 1
ATOM 3065 C CA . LYS A 1 385 ? 9.744 12.313 26.808 1.00 92.06 385 LYS A CA 1
ATOM 3066 C C . LYS A 1 385 ? 8.236 12.110 27.006 1.00 92.06 385 LYS A C 1
ATOM 3068 O O . LYS A 1 385 ? 7.587 13.006 27.518 1.00 92.06 385 LYS A O 1
ATOM 3073 N N . GLY A 1 386 ? 7.673 10.986 26.557 1.00 85.56 386 GLY A N 1
ATOM 3074 C CA . GLY A 1 386 ? 6.232 10.718 26.626 1.00 85.56 386 GLY A CA 1
ATOM 3075 C C . GLY A 1 386 ? 5.403 11.431 25.554 1.00 85.56 386 GLY A C 1
ATOM 3076 O O . GLY A 1 386 ? 4.197 11.226 25.495 1.00 85.56 386 GLY A O 1
ATOM 3077 N N . ARG A 1 387 ? 6.035 12.222 24.678 1.00 85.38 387 ARG A N 1
ATOM 3078 C CA . ARG A 1 387 ? 5.361 12.939 23.589 1.00 85.38 387 ARG A CA 1
ATOM 3079 C C . ARG A 1 387 ? 5.366 12.106 22.309 1.00 85.38 387 ARG A C 1
ATOM 3081 O O . ARG A 1 387 ? 6.368 11.463 21.994 1.00 85.38 387 ARG A O 1
ATOM 3088 N N . VAL A 1 388 ? 4.280 12.148 21.545 1.00 79.44 388 VAL A N 1
ATOM 3089 C CA . VAL A 1 388 ? 4.188 11.514 20.223 1.00 79.44 388 VAL A CA 1
ATOM 3090 C C . VAL A 1 388 ? 4.164 12.612 19.168 1.00 79.44 388 VAL A C 1
ATOM 3092 O O . VAL A 1 388 ? 3.252 13.423 19.138 1.00 79.44 388 VAL A O 1
ATOM 3095 N N . ASP A 1 389 ? 5.183 12.648 18.311 1.00 87.69 389 ASP A N 1
ATOM 3096 C CA . ASP A 1 389 ? 5.242 13.578 17.181 1.00 87.69 389 ASP A CA 1
ATOM 3097 C C . ASP A 1 389 ? 4.809 12.838 15.914 1.00 87.69 389 ASP A C 1
ATOM 3099 O O . ASP A 1 389 ? 5.607 12.139 15.281 1.00 87.69 389 ASP A O 1
ATOM 3103 N N . GLN A 1 390 ? 3.518 12.942 15.588 1.00 86.44 390 GLN A N 1
ATOM 3104 C CA . GLN A 1 390 ? 2.933 12.248 14.441 1.00 86.44 390 GLN A CA 1
ATOM 3105 C C . GLN A 1 390 ? 3.550 12.719 13.120 1.00 86.44 390 GLN A C 1
ATOM 3107 O O . GLN A 1 390 ? 3.835 11.903 12.251 1.00 86.44 390 GLN A O 1
ATOM 3112 N N . SER A 1 391 ? 3.847 14.016 12.991 1.00 88.94 391 SER A N 1
ATOM 3113 C CA . SER A 1 391 ? 4.482 14.566 11.787 1.00 88.94 391 SER A CA 1
ATOM 3114 C C . SER A 1 391 ? 5.857 13.932 11.536 1.00 88.94 391 SER A C 1
ATOM 3116 O O . SER A 1 391 ? 6.199 13.617 10.393 1.00 88.94 391 SER A O 1
ATOM 3118 N N . LYS A 1 392 ? 6.633 13.653 12.594 1.00 91.44 392 LYS A N 1
ATOM 3119 C CA . LYS A 1 392 ? 7.887 12.888 12.478 1.00 91.44 392 LYS A CA 1
ATOM 3120 C C . LYS A 1 392 ? 7.677 11.426 12.099 1.00 91.44 392 LYS A C 1
ATOM 3122 O O . LYS A 1 392 ? 8.495 10.898 11.350 1.00 91.44 392 LYS A O 1
ATOM 3127 N N . ALA A 1 393 ? 6.637 10.772 12.612 1.00 90.94 393 ALA A N 1
ATOM 3128 C CA . ALA A 1 393 ? 6.327 9.393 12.235 1.00 90.94 393 ALA A CA 1
ATOM 3129 C C . ALA A 1 393 ? 5.988 9.293 10.739 1.00 90.94 393 ALA A C 1
ATOM 3131 O O . ALA A 1 393 ? 6.579 8.476 10.036 1.00 90.94 393 ALA A O 1
ATOM 3132 N N . ASP A 1 394 ? 5.136 10.190 10.245 1.00 92.12 394 ASP A N 1
ATOM 3133 C CA . ASP A 1 394 ? 4.752 10.250 8.830 1.00 92.12 394 ASP A CA 1
ATOM 3134 C C . ASP A 1 394 ? 5.952 10.614 7.940 1.00 92.12 394 ASP A C 1
ATOM 3136 O O . ASP A 1 394 ? 6.149 10.046 6.871 1.00 92.12 394 ASP A O 1
ATOM 3140 N N . THR A 1 395 ? 6.829 11.506 8.416 1.00 94.38 395 THR A N 1
ATOM 3141 C CA . THR A 1 395 ? 8.099 11.826 7.741 1.00 94.38 395 THR A CA 1
ATOM 3142 C C . THR A 1 395 ? 8.983 10.585 7.589 1.00 94.38 395 THR A C 1
ATOM 3144 O O . THR A 1 395 ? 9.520 10.333 6.513 1.00 94.38 395 THR A O 1
ATOM 3147 N N . ILE A 1 396 ? 9.139 9.790 8.652 1.00 94.94 396 ILE A N 1
ATOM 3148 C CA . ILE A 1 396 ? 9.909 8.538 8.611 1.00 94.94 396 ILE A CA 1
ATOM 3149 C C . ILE A 1 396 ? 9.296 7.567 7.596 1.00 94.94 396 ILE A C 1
ATOM 3151 O O . ILE A 1 396 ? 10.030 7.000 6.791 1.00 94.94 396 ILE A O 1
ATOM 3155 N N . GLN A 1 397 ? 7.972 7.422 7.608 1.00 93.88 397 GLN A N 1
ATOM 3156 C CA . GLN A 1 397 ? 7.226 6.561 6.692 1.00 93.88 397 GLN A CA 1
ATOM 3157 C C . GLN A 1 397 ? 7.408 6.984 5.223 1.00 93.88 397 GLN A C 1
ATOM 3159 O O . GLN A 1 397 ? 7.698 6.139 4.377 1.00 93.88 397 GLN A O 1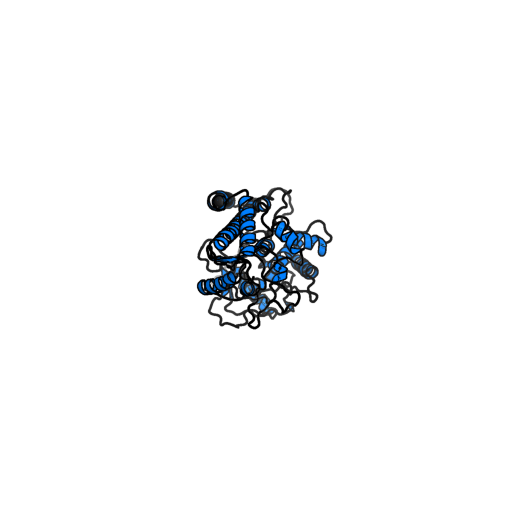
ATOM 3164 N N . ALA A 1 398 ? 7.345 8.285 4.917 1.00 95.69 398 ALA A N 1
ATOM 3165 C CA . ALA A 1 398 ? 7.625 8.816 3.581 1.00 95.69 398 ALA A CA 1
ATOM 3166 C C . ALA A 1 398 ? 9.063 8.524 3.113 1.00 95.69 398 ALA A C 1
ATOM 3168 O O . ALA A 1 398 ? 9.282 8.124 1.970 1.00 95.69 398 ALA A O 1
ATOM 3169 N N . ILE A 1 399 ? 10.052 8.671 4.003 1.00 96.88 399 ILE A N 1
ATOM 3170 C CA . ILE A 1 399 ? 11.463 8.382 3.696 1.00 96.88 399 ILE A CA 1
ATOM 3171 C C . ILE A 1 399 ? 11.680 6.880 3.460 1.00 96.88 399 ILE A C 1
ATOM 3173 O O . ILE A 1 399 ? 12.444 6.502 2.572 1.00 96.88 399 ILE A O 1
ATOM 3177 N N . GLU A 1 400 ? 11.027 6.016 4.238 1.00 95.88 400 GLU A N 1
ATOM 3178 C CA . GLU A 1 400 ? 11.080 4.559 4.062 1.00 95.88 400 GLU A CA 1
ATOM 3179 C C . GLU A 1 400 ? 10.495 4.136 2.715 1.00 95.88 400 GLU A C 1
ATOM 3181 O O . GLU A 1 400 ? 11.134 3.375 1.984 1.00 95.88 400 GLU A O 1
ATOM 3186 N N . TYR A 1 401 ? 9.339 4.698 2.357 1.00 96.69 401 TYR A N 1
ATOM 3187 C CA . TYR A 1 401 ? 8.725 4.521 1.048 1.00 96.69 401 TYR A CA 1
ATOM 3188 C C . TYR A 1 401 ? 9.651 4.965 -0.087 1.00 96.69 401 TYR A C 1
ATOM 3190 O O . TYR A 1 401 ? 9.976 4.175 -0.976 1.00 96.69 401 TYR A O 1
ATOM 3198 N N . ARG A 1 402 ? 10.163 6.200 -0.013 1.00 97.25 402 ARG A N 1
ATOM 3199 C CA . ARG A 1 402 ? 11.116 6.751 -0.984 1.00 97.25 402 ARG A CA 1
ATOM 3200 C C . ARG A 1 402 ? 12.337 5.849 -1.154 1.00 97.25 402 ARG A C 1
ATOM 3202 O O . ARG A 1 402 ? 12.769 5.592 -2.277 1.00 97.25 402 ARG A O 1
ATOM 3209 N N . LEU A 1 403 ? 12.908 5.366 -0.050 1.00 97.69 403 LEU A N 1
ATOM 3210 C CA . LEU A 1 403 ? 14.069 4.480 -0.071 1.00 97.69 403 LEU A CA 1
ATOM 3211 C C . LEU A 1 403 ? 13.752 3.148 -0.766 1.00 97.69 403 LEU A C 1
ATOM 3213 O O . LEU A 1 403 ? 14.571 2.670 -1.554 1.00 97.69 403 LEU A O 1
ATOM 3217 N N . ALA A 1 404 ? 12.588 2.554 -0.490 1.00 97.44 404 ALA A N 1
ATOM 3218 C CA . ALA A 1 404 ? 12.148 1.320 -1.135 1.00 97.44 404 ALA A CA 1
ATOM 3219 C C . ALA A 1 404 ? 11.950 1.516 -2.647 1.00 97.44 404 ALA A C 1
ATOM 3221 O O . ALA A 1 404 ? 12.510 0.753 -3.437 1.00 97.44 404 ALA A O 1
ATOM 3222 N N . PHE A 1 405 ? 11.283 2.600 -3.049 1.00 97.81 405 PHE A N 1
ATOM 3223 C CA . PHE A 1 405 ? 11.082 2.959 -4.453 1.00 97.81 405 PHE A CA 1
ATOM 3224 C C . PHE A 1 405 ? 12.420 3.142 -5.188 1.00 97.81 405 PHE A C 1
ATOM 3226 O O . PHE A 1 405 ? 12.652 2.549 -6.241 1.00 97.81 405 PHE A O 1
ATOM 3233 N N . LYS A 1 406 ? 13.369 3.894 -4.604 1.00 98.12 406 LYS A N 1
ATOM 3234 C CA . LYS A 1 406 ? 14.719 4.071 -5.175 1.00 98.12 406 LYS A CA 1
ATOM 3235 C C . LYS A 1 406 ? 15.451 2.738 -5.347 1.00 98.12 406 LYS A C 1
ATOM 3237 O O . LYS A 1 406 ? 16.126 2.530 -6.355 1.00 98.12 406 LYS A O 1
ATOM 3242 N N . LYS A 1 407 ? 15.330 1.823 -4.379 1.00 98.12 407 LYS A N 1
ATOM 3243 C CA . LYS A 1 407 ? 15.917 0.476 -4.474 1.00 98.12 407 LYS A CA 1
ATOM 3244 C C . LYS A 1 407 ? 15.278 -0.339 -5.603 1.00 98.12 407 LYS A C 1
ATOM 3246 O O . LYS A 1 407 ? 16.017 -0.994 -6.336 1.00 98.12 407 LYS A O 1
ATOM 3251 N N . ALA A 1 408 ? 13.963 -0.243 -5.796 1.00 98.25 408 ALA A N 1
ATOM 3252 C CA . ALA A 1 408 ? 13.267 -0.883 -6.912 1.00 98.25 408 ALA A CA 1
ATOM 3253 C C . ALA A 1 408 ? 13.733 -0.334 -8.273 1.00 98.25 408 ALA A C 1
ATOM 3255 O O . ALA A 1 408 ? 14.107 -1.114 -9.146 1.00 98.25 408 ALA A O 1
ATOM 3256 N N . LEU A 1 409 ? 13.829 0.992 -8.430 1.00 98.31 409 LEU A N 1
ATOM 3257 C CA . LEU A 1 409 ? 14.373 1.615 -9.647 1.00 98.31 409 LEU A CA 1
ATOM 3258 C C . LEU A 1 409 ? 15.816 1.173 -9.924 1.00 98.31 409 LEU A C 1
ATOM 3260 O O . LEU A 1 409 ? 16.173 0.850 -11.057 1.00 98.31 409 LEU A O 1
ATOM 3264 N N . LYS A 1 410 ? 16.663 1.114 -8.888 1.00 98.50 410 LYS A N 1
ATOM 3265 C CA . LYS A 1 410 ? 18.055 0.672 -9.044 1.00 98.50 410 LYS A CA 1
ATOM 3266 C C . LYS A 1 410 ? 18.131 -0.785 -9.493 1.00 98.50 410 LYS A C 1
ATOM 3268 O O . LYS A 1 410 ? 18.947 -1.108 -10.356 1.00 98.50 410 LYS A O 1
ATOM 3273 N N . LEU A 1 411 ? 17.278 -1.641 -8.934 1.00 98.44 411 LEU A N 1
ATOM 3274 C CA . LEU A 1 411 ? 17.177 -3.037 -9.340 1.00 98.44 411 LEU A CA 1
ATOM 3275 C C . LEU A 1 411 ? 16.675 -3.165 -10.785 1.00 98.44 411 LEU A C 1
ATOM 3277 O O . LEU A 1 411 ? 17.218 -3.979 -11.526 1.00 98.44 411 LEU A O 1
ATOM 3281 N N . ALA A 1 412 ? 15.728 -2.325 -11.218 1.00 98.31 412 ALA A N 1
ATOM 3282 C CA . ALA A 1 412 ? 15.282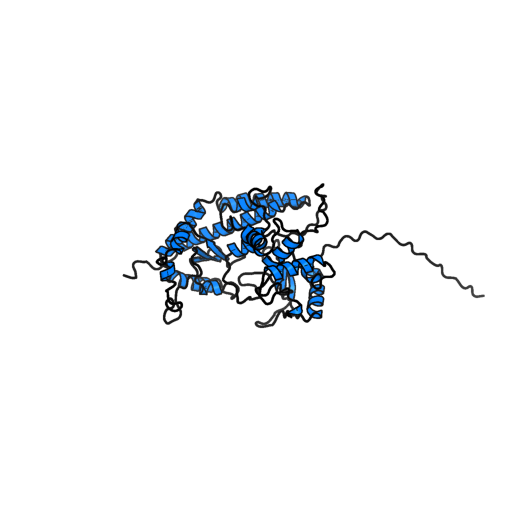 -2.276 -12.612 1.00 98.31 412 ALA A CA 1
ATOM 3283 C C . ALA A 1 412 ? 16.452 -2.018 -13.570 1.00 98.31 412 ALA A C 1
ATOM 3285 O O . ALA A 1 412 ? 16.656 -2.766 -14.527 1.00 98.31 412 ALA A O 1
ATOM 3286 N N . VAL A 1 413 ? 17.269 -1.006 -13.259 1.00 98.44 413 VAL A N 1
ATOM 3287 C CA . VAL A 1 413 ? 18.479 -0.660 -14.019 1.00 98.44 413 VAL A CA 1
ATOM 3288 C C . VAL A 1 413 ? 19.466 -1.833 -14.065 1.00 98.44 413 VAL A C 1
ATOM 3290 O O . VAL A 1 413 ? 20.007 -2.144 -15.127 1.00 98.44 413 VAL A O 1
ATOM 3293 N N . ASP A 1 414 ? 19.704 -2.503 -12.936 1.00 98.12 414 ASP A N 1
ATOM 3294 C CA . ASP A 1 414 ? 20.666 -3.608 -12.857 1.00 98.12 414 ASP A CA 1
ATOM 3295 C C . ASP A 1 414 ? 20.204 -4.849 -13.634 1.00 98.12 414 ASP A C 1
ATOM 3297 O O . ASP A 1 414 ? 20.995 -5.454 -14.368 1.00 98.12 414 ASP A O 1
ATOM 3301 N N . VAL A 1 415 ? 18.919 -5.199 -13.535 1.00 97.75 415 VAL A N 1
ATOM 3302 C CA . VAL A 1 415 ? 18.314 -6.306 -14.290 1.00 97.75 415 VAL A CA 1
ATOM 3303 C C . VAL A 1 415 ? 18.334 -6.004 -15.790 1.00 97.75 415 VAL A C 1
ATOM 3305 O O . VAL A 1 415 ? 18.764 -6.845 -16.576 1.00 97.75 415 VAL A O 1
ATOM 3308 N N . ALA A 1 416 ? 17.976 -4.786 -16.206 1.00 97.69 416 ALA A N 1
ATOM 3309 C CA . ALA A 1 416 ? 17.972 -4.394 -17.618 1.00 97.69 416 ALA A CA 1
ATOM 3310 C C . ALA A 1 416 ? 19.367 -4.440 -18.276 1.00 97.69 416 ALA A C 1
ATOM 3312 O O . ALA A 1 416 ? 19.496 -4.704 -19.479 1.00 97.69 416 ALA A O 1
ATOM 3313 N N . ARG A 1 417 ? 20.427 -4.201 -17.491 1.00 97.44 417 ARG A N 1
ATOM 3314 C CA . ARG A 1 417 ? 21.825 -4.272 -17.948 1.00 97.44 417 ARG A CA 1
ATOM 3315 C C . ARG A 1 417 ? 22.361 -5.693 -18.043 1.00 97.44 417 ARG A C 1
ATOM 3317 O O . ARG A 1 417 ? 23.146 -5.976 -18.943 1.00 97.44 417 ARG A O 1
ATOM 3324 N N . SER A 1 418 ? 21.992 -6.546 -17.093 1.00 95.44 418 SER A N 1
ATOM 3325 C CA . SER A 1 418 ? 22.555 -7.895 -16.954 1.00 95.44 418 SER A CA 1
ATOM 3326 C C . SER A 1 418 ? 21.737 -8.984 -17.649 1.00 95.44 418 SER A C 1
ATOM 3328 O O . SER A 1 418 ? 22.288 -10.037 -17.968 1.00 95.44 418 SER A O 1
ATOM 3330 N N . GLY A 1 419 ? 20.449 -8.739 -17.897 1.00 89.12 419 GLY A N 1
ATOM 3331 C CA . GLY A 1 419 ? 19.544 -9.704 -18.509 1.00 89.12 419 GLY A CA 1
ATOM 3332 C C . GLY A 1 419 ? 19.800 -9.939 -20.000 1.00 89.12 419 GLY A C 1
ATOM 3333 O O . GLY A 1 419 ? 20.296 -9.072 -20.729 1.00 89.12 419 GLY A O 1
ATOM 3334 N N . GLN A 1 420 ? 19.427 -11.138 -20.446 1.00 91.75 420 GLN A N 1
ATOM 3335 C CA . GLN A 1 420 ? 19.347 -11.505 -21.857 1.00 91.75 420 GLN A CA 1
ATOM 3336 C C . GLN A 1 420 ? 17.917 -11.254 -22.337 1.00 91.75 420 GLN A C 1
ATOM 3338 O O . GLN A 1 420 ? 16.970 -11.733 -21.720 1.00 91.75 420 GLN A O 1
ATOM 3343 N N . PHE A 1 421 ? 17.777 -10.490 -23.417 1.00 92.25 421 PHE A N 1
ATOM 3344 C CA . PHE A 1 421 ? 16.491 -10.051 -23.958 1.00 92.25 421 PHE A CA 1
ATOM 3345 C C . PHE A 1 421 ? 16.486 -10.240 -25.473 1.00 92.25 421 PHE A C 1
ATOM 3347 O O . PHE A 1 421 ? 17.550 -10.233 -26.099 1.00 92.25 421 PHE A O 1
ATOM 3354 N N . TYR A 1 422 ? 15.299 -10.374 -26.052 1.00 88.25 422 TYR A N 1
ATOM 3355 C CA . TYR A 1 422 ? 15.099 -10.558 -27.485 1.00 88.25 422 TYR A CA 1
ATOM 3356 C C . TYR A 1 422 ? 15.540 -9.307 -28.265 1.00 88.25 422 TYR A C 1
ATOM 3358 O O . TYR A 1 422 ? 15.149 -8.189 -27.910 1.00 88.25 422 TYR A O 1
ATOM 3366 N N . LEU A 1 423 ? 16.365 -9.459 -29.308 1.00 87.69 423 LEU A N 1
ATOM 3367 C CA . LEU A 1 423 ? 16.812 -8.328 -30.129 1.00 87.69 423 LEU A CA 1
ATOM 3368 C C . LEU A 1 423 ? 15.730 -7.948 -31.143 1.00 87.69 423 LEU A C 1
ATOM 3370 O O . LEU A 1 423 ? 15.131 -8.805 -31.783 1.00 87.69 423 LEU A O 1
ATOM 3374 N N . ASP A 1 424 ? 15.511 -6.648 -31.345 1.00 80.19 424 ASP A N 1
ATOM 3375 C CA . ASP A 1 424 ? 14.480 -6.171 -32.278 1.00 80.19 424 ASP A CA 1
ATOM 3376 C C . ASP A 1 424 ? 14.773 -6.527 -33.749 1.00 80.19 424 ASP A C 1
ATOM 3378 O O . ASP A 1 424 ? 13.866 -6.513 -34.575 1.00 80.19 424 ASP A O 1
ATOM 3382 N N . SER A 1 425 ? 16.028 -6.847 -34.088 1.00 76.38 425 SER A N 1
ATOM 3383 C CA . SER A 1 425 ? 16.450 -7.256 -35.434 1.00 76.38 425 SER A CA 1
ATOM 3384 C C . SER A 1 425 ? 16.050 -8.679 -35.814 1.00 76.38 425 SER A C 1
ATOM 3386 O O . SER A 1 425 ? 16.072 -9.004 -36.996 1.00 76.38 425 SER A O 1
ATOM 3388 N N . ASP A 1 426 ? 15.701 -9.521 -34.841 1.00 60.50 426 ASP A N 1
ATOM 3389 C CA . ASP A 1 426 ? 15.526 -10.965 -35.040 1.00 60.50 426 ASP A CA 1
ATOM 3390 C C . ASP A 1 426 ? 14.141 -11.325 -35.628 1.00 60.50 426 ASP A C 1
ATOM 3392 O O . ASP A 1 426 ? 13.736 -12.483 -35.635 1.00 60.50 426 ASP A O 1
ATOM 3396 N N . GLU A 1 427 ? 13.399 -10.331 -36.124 1.00 51.84 427 GLU A N 1
ATOM 3397 C CA . GLU A 1 427 ? 12.087 -10.472 -36.777 1.00 51.84 427 GLU A CA 1
ATOM 3398 C C . GLU A 1 427 ? 12.080 -10.128 -38.275 1.00 51.84 427 GLU A C 1
ATOM 3400 O O . GLU A 1 427 ? 11.033 -10.262 -38.912 1.00 51.84 427 GLU A O 1
ATOM 3405 N N . LEU A 1 428 ? 13.209 -9.673 -38.835 1.00 41.25 428 LEU A N 1
ATOM 3406 C CA . LEU A 1 428 ? 13.315 -9.316 -40.256 1.00 41.25 428 LEU A CA 1
ATOM 3407 C C . LEU A 1 428 ? 13.741 -10.487 -41.144 1.00 41.25 428 LEU A C 1
ATOM 3409 O O . LEU A 1 428 ? 14.811 -11.082 -40.876 1.00 41.25 428 LEU A O 1
#

pLDDT: mean 82.57, std 18.43, range [32.06, 98.5]

Mean predicted aligned error: 8.61 Å

Sequence (428 aa):
MKLHLLPTILTAVFGSASAAKDSQYDPIQNFPALVEWFTSHGGQIDPRITLGYEPSTNPKVRIRGMIATAHIEPETVLIHTPASLMISDFDRNHCEVIQRVVEELELGEESKWDIYFKFDGSSLVSASGLDDGEEEEQGHGQRHTRTPTQWKTEDQPGSRAILELQGLPPTGDTHRHINWYTSACNDSEELTSIQLKAFVMFLTRAADRGMVPMYDLMNHHNGLINTRLQSWWGESTVDVFNTYGFVEDYPQLWRWSDVDMIVKAEDPNHAFGRYVGPDENSGVDAEGRGFEPNSHHYEILVISPTLAALHPTKALVHILGNGRRTIDEWKVEINNHHATLRKSHVNAMHDSALAVLSELPTTIKEDENTILPNERRLFEKVKKKGRVDQSKADTIQAIEYRLAFKKALKLAVDVARSGQFYLDSDEL

InterPro domains:
  IPR046341 SET domain superfamily [SSF82199] (31-249)

Organism: NCBI:txid267567

Solvent-accessible surface area (backbone atoms only — not comparable to full-atom values): 25517 Å² total; per-residue (Å²): 139,85,85,82,84,81,84,82,85,79,83,81,77,85,73,78,84,68,80,74,72,79,71,76,85,48,58,57,81,46,38,66,58,44,52,50,55,41,41,77,67,64,26,47,68,41,88,44,57,44,58,42,62,53,95,49,98,49,87,87,54,72,52,71,26,61,42,70,79,53,94,73,66,85,92,61,80,52,68,46,73,43,74,93,65,38,50,50,44,95,86,57,46,63,52,59,30,33,50,50,43,30,56,41,58,72,47,37,87,75,22,93,53,35,72,60,58,68,62,42,75,69,70,65,80,68,87,83,64,94,56,100,67,74,91,75,87,78,58,79,78,82,85,59,84,63,27,42,46,71,54,50,55,82,92,40,96,64,13,58,24,62,64,46,32,65,74,39,79,48,58,98,46,33,46,48,66,53,53,46,42,43,72,75,60,34,98,52,97,68,76,52,75,59,49,49,44,23,44,51,52,41,68,62,37,41,51,94,63,30,38,42,69,76,65,53,52,49,58,92,42,50,44,74,47,94,70,79,72,98,76,73,70,78,69,30,43,49,53,43,23,40,54,64,44,46,75,72,62,63,51,37,36,45,70,49,74,54,73,68,48,57,61,38,69,73,40,80,80,27,72,66,42,70,37,53,34,96,48,97,72,65,38,43,49,102,84,69,74,34,67,45,68,58,62,92,53,48,33,38,36,33,61,48,98,87,42,66,30,73,61,41,30,44,75,67,46,61,37,62,50,68,47,81,70,55,73,66,56,48,50,55,54,38,51,59,51,37,53,69,35,45,41,68,61,42,48,51,49,24,53,51,34,48,50,57,62,70,70,41,95,65,52,68,67,47,41,66,72,46,51,51,55,48,50,52,52,53,46,50,56,43,42,76,70,52,42,84,61,62,52,54,52,44,29,49,50,25,42,52,47,41,45,52,52,52,51,50,34,52,44,48,37,53,48,54,72,72,55,69,50,32,61,82,72,80,79,118

Radius of gyration: 26.59 Å; Cα contacts (8 Å, |Δi|>4): 519; chains: 1; bounding box: 50×53×125 Å